Protein AF-0000000077157568 (afdb_homodimer)

InterPro domains:
  IPR002173 Carbohydrate/purine kinase, PfkB, conserved site [PS00584] (226-239)
  IPR011611 Carbohydrate kinase PfkB [PF00294] (3-273)
  IPR029056 Ribokinase-like [G3DSA:3.40.1190.20] (1-297)
  IPR029056 Ribokinase-like [SSF53613] (1-276)

Organism: Nitrosopumilus maritimus (strain SCM1) (NCBI:txid436308)

Nearest PDB structures (foldseek):
  3kd6-assembly1_A  TM=9.726E-01  e=1.147E-36  Chlorobaculum tepidum
  5f0z-assembly1_A  TM=8.014E-01  e=1.266E-16  Vibrio cholerae O395
  3in1-assembly1_A  TM=8.104E-01  e=1.450E-15  Escherichia coli K-12
  3h49-assembly3_B-2  TM=7.562E-01  e=6.434E-16  Escherichia coli K-12
  4ebu-assembly1_A-2  TM=7.244E-01  e=8.773E-12  Oceanicola granulosus HTCC2516

Solvent-accessible surface area (backbone atoms only — not comparable to full-atom values): 29526 Å² total; per-residue (Å²): 94,38,38,28,31,22,33,37,26,35,23,27,46,32,44,78,88,49,74,47,73,65,36,72,31,35,41,21,44,34,13,38,55,37,13,34,78,53,31,64,25,36,36,34,34,52,32,10,69,70,54,54,66,68,56,52,53,55,46,55,75,55,32,45,56,84,33,51,43,75,41,89,52,45,38,22,33,41,31,36,36,36,42,88,80,60,81,47,76,43,80,75,47,78,42,49,55,45,57,71,76,57,78,85,69,78,43,80,90,52,26,69,23,31,30,40,38,32,30,34,54,62,35,60,58,48,50,55,49,62,69,66,40,76,51,68,75,46,34,35,34,42,68,50,65,68,47,43,73,74,38,42,69,40,42,50,53,31,43,37,74,28,44,25,39,49,38,41,52,68,49,39,24,66,67,60,73,31,89,39,66,63,57,24,42,51,50,50,37,70,59,43,18,56,31,35,34,36,34,49,71,81,52,16,34,39,35,36,41,90,92,43,58,38,53,43,62,33,66,87,68,79,63,78,64,24,62,59,49,18,67,31,12,15,52,16,20,20,53,18,44,28,54,57,65,72,50,81,47,69,61,51,50,46,48,14,50,52,43,7,39,52,40,18,47,36,18,15,54,23,63,53,58,51,24,57,73,65,63,51,92,59,51,61,59,52,50,49,52,51,50,56,59,29,58,60,109,95,37,37,28,32,23,33,36,26,35,24,28,44,32,45,76,88,50,76,46,73,64,36,72,32,36,41,22,44,36,13,38,57,36,13,35,79,54,33,66,25,35,37,34,33,52,32,11,69,70,53,53,66,69,56,52,54,56,48,54,74,56,33,46,56,86,33,52,42,76,40,87,52,45,38,21,32,41,31,37,37,36,42,87,80,60,80,46,74,45,80,77,45,78,43,49,56,44,57,70,76,56,78,87,68,77,42,78,89,52,27,70,23,31,30,40,37,33,30,34,52,64,35,61,57,47,49,56,48,62,68,65,39,76,51,67,74,47,35,35,33,41,68,50,65,68,48,44,74,75,37,42,69,41,42,50,54,30,44,38,73,27,43,26,37,49,38,41,52,69,50,38,26,66,66,59,73,30,91,38,65,62,55,23,43,52,51,49,36,68,59,45,20,55,30,36,34,38,35,49,69,83,51,16,35,38,35,37,40,90,92,43,56,37,57,43,62,31,65,88,68,77,62,77,63,25,64,58,49,17,68,31,14,15,52,17,20,19,53,18,43,26,54,58,64,70,49,80,47,67,62,51,50,48,49,16,52,52,44,8,38,53,40,18,48,38,17,16,54,23,62,53,58,50,24,56,74,65,64,50,92,59,51,62,61,52,50,50,51,50,49,56,59,29,60,61,106

Foldseek 3Di:
DEEEEWAWAQEWEAEPVDTDGGHTATLSQLLQLLLLVFDAYAYAYEAEPPDDPVSVVLSVVRHHDPNYYYDHWGGWYWYWHADNVSQDIDTDDTDCIVLVPDQGEDDPVCQAHQEYEYEEGQLQNLLVHVVSHDHHNFYEYEYDPVCCVPPLVSNLVSLQRGQEYQYEQVVLCSNQVDNDVVSSQVVSVVSHHQWYWYANPQQAIWIDHDNDIDGDGADDDPDFAHLGNLSSSLNSQLRSQCSSVVDDDPVSSSVSNLLSRQRSVQCRRDPHSVSSSPDDPPNSVVVSVVRVVVVDD/DEEEEWAWFQEWEAEPVDIDGGHTATLSQLLQLLLLVFDAYAYAYEAEPPPDPVSVVLSVVRHHDPNYYYDHWGGWYWYWHADNVSQDIDTDDTDCIVLVPDQGEDDPVCQAHQEYEYEEGQLQNLLVHVVSHDHHNFYEYEYDPVCCVPPLVSNLSSLQRGQEYQYEQVVLCSNQVDNDVVSSQVVSVVSHHQWYWYANPQQAIWIDHDHDIDTDGADDDPDFAHLGNLSSSLNSQLRSQCSSVVDDDPVSSSVSNLLSRQRSVQCRRDPHCVSSSPDDPPNSVVVSVVRVVVVDD

Radius of gyration: 26.23 Å; Cα contacts (8 Å, |Δi|>4): 1417; chains: 2; bounding box: 41×84×58 Å

pLDDT: mean 96.3, std 3.3, range [78.5, 98.94]

Structure (mmCIF, N/CA/C/O backbone):
data_AF-0000000077157568-model_v1
#
loop_
_entity.id
_entity.type
_entity.pdbx_description
1 polymer 'PfkB domain protein'
#
loop_
_atom_site.group_PDB
_atom_site.id
_atom_site.type_symbol
_atom_site.label_atom_id
_atom_site.label_alt_id
_atom_site.label_comp_id
_atom_site.label_asym_id
_atom_site.label_entity_id
_atom_site.label_seq_id
_atom_site.pdbx_PDB_ins_code
_atom_site.Cartn_x
_atom_site.Cartn_y
_atom_site.Cartn_z
_atom_site.occupancy
_atom_site.B_iso_or_equiv
_atom_site.auth_seq_id
_atom_site.auth_comp_id
_atom_site.auth_asym_id
_atom_site.auth_atom_id
_atom_site.pdbx_PDB_model_num
ATOM 1 N N . MET A 1 1 ? -0.05 33.875 0.192 1 85.81 1 MET A N 1
ATOM 2 C CA . MET A 1 1 ? 0.594 33.375 1.407 1 85.81 1 MET A CA 1
ATOM 3 C C . MET A 1 1 ? -0.177 32.188 1.995 1 85.81 1 MET A C 1
ATOM 5 O O . MET A 1 1 ? -1.405 32.156 1.913 1 85.81 1 MET A O 1
ATOM 9 N N . LEU A 1 2 ? 0.513 31.141 2.35 1 98.19 2 LEU A N 1
ATOM 10 C CA . LEU A 1 2 ? -0.037 29.984 3.053 1 98.19 2 LEU A CA 1
ATOM 11 C C . LEU A 1 2 ? 0.206 30.094 4.555 1 98.19 2 LEU A C 1
ATOM 13 O O . LEU A 1 2 ? 1.295 30.484 4.984 1 98.19 2 LEU A O 1
ATOM 17 N N . THR A 1 3 ? -0.847 29.859 5.344 1 98.88 3 THR A N 1
ATOM 18 C CA . THR A 1 3 ? -0.681 29.828 6.793 1 98.88 3 THR A CA 1
ATOM 19 C C . THR A 1 3 ? -0.827 28.406 7.324 1 98.88 3 THR A C 1
ATOM 21 O O . THR A 1 3 ? -1.761 27.703 6.957 1 98.88 3 THR A O 1
ATOM 24 N N . VAL A 1 4 ? 0.105 28 8.125 1 98.94 4 VAL A N 1
ATOM 25 C CA . VAL A 1 4 ? 0.061 26.734 8.828 1 98.94 4 VAL A CA 1
ATOM 26 C C . VAL A 1 4 ? -0.089 26.969 10.328 1 98.94 4 VAL A C 1
ATOM 28 O O . VAL A 1 4 ? 0.619 27.797 10.906 1 98.94 4 VAL A O 1
ATOM 31 N N . PHE A 1 5 ? -1.022 26.328 10.898 1 98.81 5 PHE A N 1
ATOM 32 C CA . PHE A 1 5 ? -1.258 26.422 12.328 1 98.81 5 PHE A CA 1
ATOM 33 C C . PHE A 1 5 ? -1.18 25.062 12.992 1 98.81 5 PHE A C 1
ATOM 35 O O . PHE A 1 5 ? -1.796 24.094 12.516 1 98.81 5 PHE A O 1
ATOM 42 N N . GLY A 1 6 ? -0.431 24.969 14.102 1 98.44 6 GLY A N 1
ATOM 43 C CA . GLY A 1 6 ? -0.416 23.734 14.859 1 98.44 6 GLY A CA 1
ATOM 44 C C . GLY A 1 6 ? 0.765 23.625 15.805 1 98.44 6 GLY A C 1
ATOM 45 O O . GLY A 1 6 ? 1.303 24.625 16.25 1 98.44 6 GLY A O 1
ATOM 46 N N . SER A 1 7 ? 1.141 22.391 16.141 1 98.12 7 SER A N 1
ATOM 47 C CA . SER A 1 7 ? 2.139 22.156 17.172 1 98.12 7 SER A CA 1
ATOM 48 C C . SER A 1 7 ? 3.553 22.359 16.641 1 98.12 7 SER A C 1
ATOM 50 O O . SER A 1 7 ? 3.869 21.906 15.531 1 98.12 7 SER A O 1
ATOM 52 N N . THR A 1 8 ? 4.336 23.078 17.297 1 98.5 8 THR A N 1
ATOM 53 C CA . THR A 1 8 ? 5.793 23.094 17.297 1 98.5 8 THR A CA 1
ATOM 54 C C . THR A 1 8 ? 6.336 22.5 18.594 1 98.5 8 THR A C 1
ATOM 56 O O . THR A 1 8 ? 5.914 22.906 19.688 1 98.5 8 THR A O 1
ATOM 59 N N . ALA A 1 9 ? 7.289 21.562 18.422 1 98.12 9 ALA A N 1
ATOM 60 C CA . ALA A 1 9 ? 7.531 20.703 19.578 1 98.12 9 ALA A CA 1
ATOM 61 C C . ALA A 1 9 ? 9.023 20.406 19.734 1 98.12 9 ALA A C 1
ATOM 63 O O . ALA A 1 9 ? 9.82 20.703 18.828 1 98.12 9 ALA A O 1
ATOM 64 N N . LEU A 1 10 ? 9.328 19.938 20.938 1 98.44 10 LEU A N 1
ATOM 65 C CA . LEU A 1 10 ? 10.562 19.203 21.203 1 98.44 10 LEU A CA 1
ATOM 66 C C . LEU A 1 10 ? 10.289 17.703 21.359 1 98.44 10 LEU A C 1
ATOM 68 O O . LEU A 1 10 ? 9.82 17.266 22.406 1 98.44 10 LEU A O 1
ATOM 72 N N . ASP A 1 11 ? 10.648 16.969 20.344 1 97.88 11 ASP A N 1
ATOM 73 C CA . ASP A 1 11 ? 10.281 15.562 20.266 1 97.88 11 ASP A CA 1
ATOM 74 C C . ASP A 1 11 ? 11.422 14.664 20.75 1 97.88 11 ASP A C 1
ATOM 76 O O . ASP A 1 11 ? 12.594 14.992 20.578 1 97.88 11 ASP A O 1
ATOM 80 N N . THR A 1 12 ? 11.055 13.633 21.406 1 98.25 12 THR A N 1
ATOM 81 C CA . THR A 1 12 ? 11.93 12.484 21.578 1 98.25 12 THR A CA 1
ATOM 82 C C . THR A 1 12 ? 11.547 11.359 20.625 1 98.25 12 THR A C 1
ATOM 84 O O . THR A 1 12 ? 10.43 10.836 20.688 1 98.25 12 THR A O 1
ATOM 87 N N . ILE A 1 13 ? 12.438 11.039 19.719 1 97.69 13 ILE A N 1
ATOM 88 C CA . ILE A 1 13 ? 12.203 10.047 18.672 1 97.69 13 ILE A CA 1
ATOM 89 C C . ILE A 1 13 ? 13.031 8.797 18.953 1 97.69 13 ILE A C 1
ATOM 91 O O . ILE A 1 13 ? 14.258 8.859 19.016 1 97.69 13 ILE A O 1
ATOM 95 N N . ARG A 1 14 ? 12.359 7.672 19.078 1 98 14 ARG A N 1
ATOM 96 C CA . ARG A 1 14 ? 13.047 6.41 19.344 1 98 14 ARG A CA 1
ATOM 97 C C . ARG A 1 14 ? 12.898 5.457 18.156 1 98 14 ARG A C 1
ATOM 99 O O . ARG A 1 14 ? 11.812 4.906 17.938 1 98 14 ARG A O 1
ATOM 106 N N . THR A 1 15 ? 13.891 5.285 17.375 1 96.38 15 THR A N 1
ATOM 107 C CA . THR A 1 15 ? 13.953 4.262 16.344 1 96.38 15 THR A CA 1
ATOM 108 C C . THR A 1 15 ? 14.773 3.062 16.812 1 96.38 15 THR A C 1
ATOM 110 O O . THR A 1 15 ? 15.438 3.129 17.844 1 96.38 15 THR A O 1
ATOM 113 N N . PRO A 1 16 ? 14.727 1.929 16.078 1 93.31 16 PRO A N 1
ATOM 114 C CA . PRO A 1 16 ? 15.523 0.769 16.484 1 93.31 16 PRO A CA 1
ATOM 115 C C . PRO A 1 16 ? 17.016 1.069 16.516 1 93.31 16 PRO A C 1
ATOM 117 O O . PRO A 1 16 ? 17.75 0.476 17.312 1 93.31 16 PRO A O 1
ATOM 120 N N . LYS A 1 17 ? 17.5 2.023 15.805 1 93.5 17 LYS A N 1
ATOM 121 C CA . LYS A 1 17 ? 18.938 2.283 15.672 1 93.5 17 LYS A CA 1
ATOM 122 C C . LYS A 1 17 ? 19.391 3.361 16.656 1 93.5 17 LYS A C 1
ATOM 124 O O . LYS A 1 17 ? 20.531 3.334 17.125 1 93.5 17 LYS A O 1
ATOM 129 N N . LYS A 1 18 ? 18.469 4.348 16.844 1 95.25 18 LYS A N 1
ATOM 130 C CA . LYS A 1 18 ? 18.922 5.461 17.672 1 95.25 18 LYS A CA 1
ATOM 131 C C . LYS A 1 18 ? 17.75 6.184 18.328 1 95.25 18 LYS A C 1
ATOM 133 O O . LYS A 1 18 ? 16.625 6.137 17.812 1 95.25 18 LYS A O 1
ATOM 138 N N . THR A 1 19 ? 18.047 6.816 19.531 1 97.56 19 THR A N 1
ATOM 139 C CA . THR A 1 19 ? 17.094 7.707 20.188 1 97.56 19 THR A CA 1
ATOM 140 C C . THR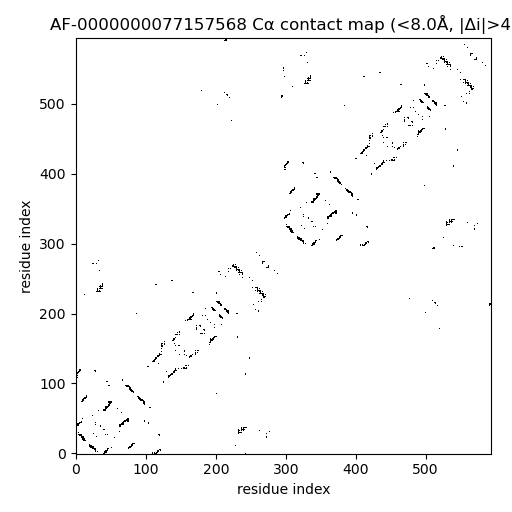 A 1 19 ? 17.578 9.156 20.125 1 97.56 19 THR A C 1
ATOM 142 O O . THR A 1 19 ? 18.719 9.445 20.469 1 97.56 19 THR A O 1
ATOM 145 N N . LEU A 1 20 ? 16.766 10.047 19.547 1 97.81 20 LEU A N 1
ATOM 146 C CA . LEU A 1 20 ? 17 11.484 19.578 1 97.81 20 LEU A CA 1
ATOM 147 C C . LEU A 1 20 ? 16.141 12.164 20.641 1 97.81 20 LEU A C 1
ATOM 149 O O . LEU A 1 20 ? 14.914 12.008 20.641 1 97.81 20 LEU A O 1
ATOM 153 N N . LYS A 1 21 ? 16.75 12.914 21.484 1 97.31 21 LYS A N 1
ATOM 154 C CA . LYS A 1 21 ? 16.016 13.539 22.578 1 97.31 21 LYS A CA 1
ATOM 155 C C . LYS A 1 21 ? 15.852 15.039 22.344 1 97.31 21 LYS A C 1
ATOM 157 O O . LYS A 1 21 ? 16.812 15.719 21.984 1 97.31 21 LYS A O 1
ATOM 162 N N . ASN A 1 22 ? 14.625 15.508 22.531 1 96.56 22 ASN A N 1
ATOM 163 C CA . ASN A 1 22 ? 14.297 16.922 22.531 1 96.56 22 ASN A CA 1
ATOM 164 C C . ASN A 1 22 ? 14.758 17.609 21.25 1 96.56 22 ASN A C 1
ATOM 166 O O . ASN A 1 22 ? 15.422 18.656 21.297 1 96.56 22 ASN A O 1
ATOM 170 N N . VAL A 1 23 ? 14.445 16.984 20.141 1 97.81 23 VAL A N 1
ATOM 171 C CA . VAL A 1 23 ? 14.789 17.578 18.859 1 97.81 23 VAL A CA 1
ATOM 172 C C . VAL A 1 23 ? 13.594 18.375 18.328 1 97.81 23 VAL A C 1
ATOM 174 O O . VAL A 1 23 ? 12.461 18.172 18.766 1 97.81 23 VAL A O 1
ATOM 177 N N . LEU A 1 24 ? 13.891 19.344 17.453 1 98.38 24 LEU A N 1
ATOM 178 C CA . LEU A 1 24 ? 12.844 20.156 16.844 1 98.38 24 LEU A CA 1
ATOM 179 C C . LEU A 1 24 ? 11.828 19.281 16.125 1 98.38 24 LEU A C 1
ATOM 181 O O . LEU A 1 24 ? 12.195 18.469 15.273 1 98.38 24 LEU A O 1
ATOM 185 N N . GLY A 1 25 ? 10.609 19.344 16.531 1 98 25 GLY A N 1
ATOM 186 C CA . GLY A 1 25 ? 9.523 18.594 15.938 1 98 25 GLY A CA 1
ATOM 187 C C . GLY A 1 25 ? 8.195 19.328 15.969 1 98 25 GLY A C 1
ATOM 188 O O . GLY A 1 25 ? 8.172 20.562 16.047 1 98 25 GLY A O 1
ATOM 189 N N . GLY A 1 26 ? 7.148 18.578 15.82 1 98.06 26 GLY A N 1
ATOM 190 C CA . GLY A 1 26 ? 5.816 19.156 15.758 1 98.06 26 GLY A CA 1
ATOM 191 C C . GLY A 1 26 ? 5.199 19.078 14.375 1 98.06 26 GLY A C 1
ATOM 192 O O . GLY A 1 26 ? 5.879 19.328 13.375 1 98.06 26 GLY A O 1
ATOM 193 N N . ALA A 1 27 ? 3.963 18.812 14.359 1 98.31 27 ALA A N 1
ATOM 194 C CA . ALA A 1 27 ? 3.248 18.625 13.102 1 98.31 27 ALA A CA 1
ATOM 195 C C . ALA A 1 27 ? 3.297 19.891 12.242 1 98.31 27 ALA A C 1
ATOM 197 O O . ALA A 1 27 ? 3.543 19.812 11.039 1 98.31 27 ALA A O 1
ATOM 198 N N . ALA A 1 28 ? 3.074 21.047 12.852 1 98.81 28 ALA A N 1
ATOM 199 C CA . ALA A 1 28 ? 3.061 22.297 12.094 1 98.81 28 ALA A CA 1
ATOM 200 C C . ALA A 1 28 ? 4.453 22.641 11.562 1 98.81 28 ALA A C 1
ATOM 202 O O . ALA A 1 28 ? 4.59 23.203 10.477 1 98.81 28 ALA A O 1
ATOM 203 N N . THR A 1 29 ? 5.465 22.266 12.336 1 98.81 29 THR A N 1
ATOM 204 C CA . THR A 1 29 ? 6.844 22.484 11.922 1 98.81 29 THR A CA 1
ATOM 205 C C . THR A 1 29 ? 7.156 21.734 10.633 1 98.81 29 THR A C 1
ATOM 207 O O . THR A 1 29 ? 7.594 22.328 9.641 1 98.81 29 THR A O 1
ATOM 210 N N . PHE A 1 30 ? 6.887 20.453 10.633 1 98.81 30 PHE A N 1
ATOM 211 C CA . PHE A 1 30 ? 7.145 19.625 9.461 1 98.81 30 PHE A CA 1
ATOM 212 C C . PHE A 1 30 ? 6.348 20.125 8.258 1 98.81 30 PHE A C 1
ATOM 214 O O . PHE A 1 30 ? 6.891 20.281 7.164 1 98.81 30 PHE A O 1
ATOM 221 N N . ALA A 1 31 ? 5.082 20.406 8.477 1 98.88 31 ALA A N 1
ATOM 222 C CA . ALA A 1 31 ? 4.203 20.812 7.391 1 98.88 31 ALA A CA 1
ATOM 223 C C . ALA A 1 31 ? 4.641 22.156 6.809 1 98.88 31 ALA A C 1
ATOM 225 O O . ALA A 1 31 ? 4.695 22.328 5.59 1 98.88 31 ALA A O 1
ATOM 226 N N . ALA A 1 32 ? 4.961 23.094 7.699 1 98.94 32 ALA A N 1
ATOM 227 C CA . ALA A 1 32 ? 5.312 24.438 7.25 1 98.94 32 ALA A CA 1
ATOM 228 C C . ALA A 1 32 ? 6.629 24.438 6.48 1 98.94 32 ALA A C 1
ATOM 230 O O . ALA A 1 32 ? 6.754 25.109 5.453 1 98.94 32 ALA A O 1
ATOM 231 N N . ILE A 1 33 ? 7.59 23.688 6.98 1 98.81 33 ILE A N 1
ATOM 232 C CA . ILE A 1 33 ? 8.867 23.609 6.285 1 98.81 33 ILE A CA 1
ATOM 233 C C . ILE A 1 33 ? 8.68 22.922 4.93 1 98.81 33 ILE A C 1
ATOM 235 O O . ILE A 1 33 ? 9.234 23.375 3.922 1 98.81 33 ILE A O 1
ATOM 239 N N . SER A 1 34 ? 7.867 21.906 4.902 1 98.69 34 SER A N 1
ATOM 240 C CA . SER A 1 34 ? 7.555 21.25 3.641 1 98.69 34 SER A CA 1
ATOM 241 C C . SER A 1 34 ? 6.895 22.203 2.662 1 98.69 34 SER A C 1
ATOM 243 O O . SER A 1 34 ? 7.293 22.297 1.498 1 98.69 34 SER A O 1
ATOM 245 N N . ALA A 1 35 ? 5.941 22.953 3.117 1 98.69 35 ALA A N 1
ATOM 246 C CA . ALA A 1 35 ? 5.195 23.906 2.297 1 98.69 35 ALA A CA 1
ATOM 247 C C . ALA A 1 35 ? 6.102 25.016 1.786 1 98.69 35 ALA A C 1
ATOM 249 O O . ALA A 1 35 ? 5.918 25.516 0.673 1 98.69 35 ALA A O 1
ATOM 250 N N . SER A 1 36 ? 7.098 25.359 2.545 1 98.31 36 SER A N 1
ATOM 251 C CA . SER A 1 36 ? 7.965 26.484 2.229 1 98.31 36 SER A CA 1
ATOM 252 C C . SER A 1 36 ? 8.797 26.219 0.98 1 98.31 36 SER A C 1
ATOM 254 O O . SER A 1 36 ? 9.375 27.141 0.398 1 98.31 36 SER A O 1
ATOM 256 N N . ASN A 1 37 ? 8.836 24.969 0.552 1 98 37 ASN A N 1
ATOM 257 C CA . ASN A 1 37 ? 9.5 24.625 -0.7 1 98 37 ASN A CA 1
ATOM 258 C C . ASN A 1 37 ? 8.734 25.156 -1.906 1 98 37 ASN A C 1
ATOM 260 O O . ASN A 1 37 ? 9.273 25.203 -3.016 1 98 37 ASN A O 1
ATOM 264 N N . PHE A 1 38 ? 7.504 25.656 -1.693 1 97.88 38 PHE A N 1
ATOM 265 C CA . PHE A 1 38 ? 6.652 26.016 -2.82 1 97.88 38 PHE A CA 1
ATOM 266 C C . PHE A 1 38 ? 6.203 27.469 -2.719 1 97.88 38 PHE A C 1
ATOM 268 O O . PHE A 1 38 ? 6.055 28.156 -3.734 1 97.88 38 PHE A O 1
ATOM 275 N N . VAL A 1 39 ? 5.934 27.938 -1.501 1 98.12 39 VAL A N 1
ATOM 276 C CA . VAL A 1 39 ? 5.344 29.266 -1.314 1 98.12 39 VAL A CA 1
ATOM 277 C C . VAL A 1 39 ? 5.781 29.844 0.031 1 98.12 39 VAL A C 1
ATOM 279 O O . VAL A 1 39 ? 6.18 29.094 0.931 1 98.12 39 VAL A O 1
ATOM 282 N N . ASP A 1 40 ? 5.734 31.188 0.163 1 98.06 40 ASP A N 1
ATOM 283 C CA . ASP A 1 40 ? 5.941 31.812 1.467 1 98.06 40 ASP A CA 1
ATOM 284 C C . ASP A 1 40 ? 4.918 31.312 2.484 1 98.06 40 ASP A C 1
ATOM 286 O O . ASP A 1 40 ? 3.715 31.328 2.225 1 98.06 40 ASP A O 1
ATOM 290 N N . THR A 1 41 ? 5.422 30.859 3.625 1 98.69 41 THR A N 1
ATOM 291 C CA . THR A 1 41 ? 4.566 30.188 4.598 1 98.69 41 THR A CA 1
ATOM 292 C C . THR A 1 41 ? 4.68 30.859 5.969 1 98.69 41 THR A C 1
ATOM 294 O O . THR A 1 41 ? 5.785 31.062 6.473 1 98.69 41 THR A O 1
ATOM 297 N N . GLY A 1 42 ? 3.57 31.234 6.516 1 98.81 42 GLY A N 1
ATOM 298 C CA . GLY A 1 42 ? 3.508 31.734 7.879 1 98.81 42 GLY A CA 1
ATOM 299 C C . GLY A 1 42 ? 3.148 30.656 8.891 1 98.81 42 GLY A C 1
ATOM 300 O O . GLY A 1 42 ? 2.297 29.797 8.617 1 98.81 42 GLY A O 1
ATOM 301 N N . LEU A 1 43 ? 3.781 30.688 10.047 1 98.81 43 LEU A N 1
ATOM 302 C CA . LEU A 1 43 ? 3.545 29.703 11.102 1 98.81 43 LEU A CA 1
ATOM 303 C C . LEU A 1 43 ? 2.836 30.344 12.289 1 98.81 43 LEU A C 1
ATOM 305 O O . LEU A 1 43 ? 3.293 31.359 12.82 1 98.81 43 LEU A O 1
ATOM 309 N N . ILE A 1 44 ? 1.704 29.828 12.625 1 98.81 44 ILE A N 1
ATOM 310 C CA . ILE A 1 44 ? 1.072 30.141 13.906 1 98.81 44 ILE A CA 1
ATOM 311 C C . ILE A 1 44 ? 1.265 28.969 14.875 1 98.81 44 ILE A C 1
ATOM 313 O O . ILE A 1 44 ? 0.811 27.859 14.617 1 98.81 44 ILE A O 1
ATOM 317 N N . ALA A 1 45 ? 1.938 29.156 15.938 1 98.62 45 ALA A N 1
ATOM 318 C CA . ALA A 1 45 ? 2.258 28.141 16.938 1 98.62 45 ALA A CA 1
ATOM 319 C C . ALA A 1 45 ? 2.645 28.797 18.266 1 98.62 45 ALA A C 1
ATOM 321 O O . ALA A 1 45 ? 2.705 30.016 18.375 1 98.62 45 ALA A O 1
ATOM 322 N N . VAL A 1 46 ? 2.789 27.922 19.281 1 98.56 46 VAL A N 1
ATOM 323 C CA . VAL A 1 46 ? 3.238 28.406 20.578 1 98.56 46 VAL A CA 1
ATOM 324 C C . VAL A 1 46 ? 4.336 27.5 21.109 1 98.56 46 VAL A C 1
ATOM 326 O O . VAL A 1 46 ? 4.281 26.281 20.938 1 98.56 46 VAL A O 1
ATOM 329 N N . VAL A 1 47 ? 5.395 28.062 21.641 1 98.5 47 VAL A N 1
ATOM 330 C CA . VAL A 1 47 ? 6.453 27.328 22.328 1 98.5 47 VAL A CA 1
ATOM 331 C C . VAL A 1 47 ? 6.707 27.938 23.703 1 98.5 47 VAL A C 1
ATOM 333 O O . VAL A 1 47 ? 6.234 29.047 23.984 1 98.5 47 VAL A O 1
ATOM 336 N N . GLY A 1 48 ? 7.344 27.172 24.484 1 98.44 48 GLY A N 1
ATOM 337 C CA . GLY A 1 48 ? 7.723 27.672 25.797 1 98.44 48 GLY A CA 1
ATOM 338 C C . GLY A 1 48 ? 9.055 28.406 25.797 1 98.44 48 GLY A C 1
ATOM 339 O O . GLY A 1 48 ? 9.75 28.438 24.781 1 98.44 48 GLY A O 1
ATOM 340 N N . LYS A 1 49 ? 9.383 28.969 26.953 1 97.88 49 LYS A N 1
ATOM 341 C CA . LYS A 1 49 ? 10.641 29.672 27.109 1 97.88 49 LYS A CA 1
ATOM 342 C C . LYS A 1 49 ? 11.828 28.719 27 1 97.88 49 LYS A C 1
ATOM 344 O O . LYS A 1 49 ? 12.969 29.156 26.812 1 97.88 49 LYS A O 1
ATOM 349 N N . ASP A 1 50 ? 11.539 27.453 27.078 1 98.19 50 ASP A N 1
ATOM 350 C CA . ASP A 1 50 ? 12.602 26.453 27 1 98.19 50 ASP A CA 1
ATOM 351 C C . ASP A 1 50 ? 12.945 26.141 25.547 1 98.19 50 ASP A C 1
ATOM 353 O O . ASP A 1 50 ? 13.844 25.344 25.281 1 98.19 50 ASP A O 1
ATOM 357 N N . PHE A 1 51 ? 12.242 26.734 24.609 1 98.38 51 PHE A N 1
ATOM 358 C CA . PHE A 1 51 ? 12.5 26.469 23.203 1 98.38 51 PHE A CA 1
ATOM 359 C C . PHE A 1 51 ? 13.859 27.016 22.797 1 98.38 51 PHE A C 1
ATOM 361 O O . PHE A 1 51 ? 14.117 28.219 22.906 1 98.38 51 PHE A O 1
ATOM 368 N N . PRO A 1 52 ? 14.734 26.141 22.281 1 98 52 PRO A N 1
ATOM 369 C CA . PRO A 1 52 ? 16.109 26.578 22 1 98 52 PRO A CA 1
ATOM 370 C C . PRO A 1 52 ? 16.172 27.641 20.906 1 98 52 PRO A C 1
ATOM 372 O O . PRO A 1 52 ? 15.477 27.531 19.891 1 98 52 PRO A O 1
ATOM 375 N N . LYS A 1 53 ? 17.047 28.578 21.078 1 97.38 53 LYS A N 1
ATOM 376 C CA . LYS A 1 53 ? 17.266 29.656 20.109 1 97.38 53 LYS A CA 1
ATOM 377 C C . LYS A 1 53 ? 17.672 29.094 18.75 1 97.38 53 LYS A C 1
ATOM 379 O O . LYS A 1 53 ? 17.297 29.656 17.719 1 97.38 53 LYS A O 1
ATOM 384 N N . GLN A 1 54 ? 18.422 28.047 18.812 1 97.31 54 GLN A N 1
ATOM 385 C CA . GLN A 1 54 ? 18.875 27.453 17.562 1 97.31 54 GLN A CA 1
ATOM 386 C C . GLN A 1 54 ? 17.703 26.953 16.734 1 97.31 54 GLN A C 1
ATOM 388 O O . GLN A 1 54 ? 17.734 27.031 15.5 1 97.31 54 GLN A O 1
ATOM 393 N N . HIS A 1 55 ? 16.734 26.391 17.359 1 98 55 HIS A N 1
ATOM 394 C CA . HIS A 1 55 ? 15.555 25.922 16.656 1 98 55 HIS A CA 1
ATOM 395 C C . HIS A 1 55 ? 14.758 27.094 16.094 1 98 55 HIS A C 1
ATOM 397 O O . HIS A 1 55 ? 14.227 27.016 14.984 1 98 55 HIS A O 1
ATOM 403 N N . HIS A 1 56 ? 14.695 28.172 16.859 1 97.81 56 HIS A N 1
ATOM 404 C CA . HIS A 1 56 ? 14.047 29.375 16.375 1 97.81 56 HIS A CA 1
ATOM 405 C C . HIS A 1 56 ? 14.727 29.906 15.117 1 97.81 56 HIS A C 1
ATOM 407 O O . HIS A 1 56 ? 14.055 30.266 14.148 1 97.81 56 HIS A O 1
ATOM 413 N N . LYS A 1 57 ? 16 29.922 15.125 1 97.88 57 LYS A N 1
ATOM 414 C CA . LYS A 1 57 ? 16.781 30.375 13.977 1 97.88 57 LYS A CA 1
ATOM 415 C C . LYS A 1 57 ? 16.531 29.484 12.758 1 97.88 57 LYS A C 1
ATOM 417 O O . LYS A 1 57 ? 16.391 29.969 11.641 1 97.88 57 LYS A O 1
ATOM 422 N N . THR A 1 58 ? 16.484 28.25 13 1 97.75 58 THR A N 1
ATOM 423 C CA . THR A 1 58 ? 16.203 27.312 11.922 1 97.75 58 THR A CA 1
ATOM 424 C C . THR A 1 58 ? 14.844 27.609 11.289 1 97.75 58 THR A C 1
ATOM 426 O O . THR A 1 58 ? 14.734 27.703 10.062 1 97.75 58 THR A O 1
ATOM 429 N N . LEU A 1 59 ? 13.875 27.766 12.094 1 98.56 59 LEU A N 1
ATOM 430 C CA . LEU A 1 59 ? 12.531 28.031 11.594 1 98.56 59 LEU A CA 1
ATOM 431 C C . LEU A 1 59 ? 12.477 29.344 10.812 1 98.56 59 LEU A C 1
ATOM 433 O O . LEU A 1 59 ? 11.82 29.422 9.773 1 98.56 59 LEU A O 1
ATOM 437 N N . SER A 1 60 ? 13.195 30.328 11.305 1 98.44 60 SER A N 1
ATOM 438 C CA . SER A 1 60 ? 13.117 31.656 10.719 1 98.44 60 SER A CA 1
ATOM 439 C C . SER A 1 60 ? 13.75 31.703 9.328 1 98.44 60 SER A C 1
ATOM 441 O O . SER A 1 60 ? 13.469 32.594 8.539 1 98.44 60 SER A O 1
ATOM 443 N N . LYS A 1 61 ? 14.555 30.719 9.031 1 97.81 61 LYS A N 1
ATOM 444 C CA . LYS A 1 61 ? 15.18 30.625 7.715 1 97.81 61 LYS A CA 1
ATOM 445 C C . LYS A 1 61 ? 14.164 30.219 6.656 1 97.81 61 LYS A C 1
ATOM 447 O O . LYS A 1 61 ? 14.344 30.5 5.469 1 97.81 61 LYS A O 1
ATOM 452 N N . TYR A 1 62 ? 13.07 29.609 7.113 1 97.75 62 TYR A N 1
ATOM 453 C CA . TYR A 1 62 ? 12.164 29.016 6.145 1 97.75 62 TYR A CA 1
ATOM 454 C C . TYR A 1 62 ? 10.758 29.594 6.266 1 97.75 62 TYR A C 1
ATOM 456 O O . TYR A 1 62 ? 9.977 29.547 5.316 1 97.75 62 TYR A O 1
ATOM 464 N N . LEU A 1 63 ? 10.5 30.219 7.43 1 98.69 63 LEU A N 1
ATOM 465 C CA . LEU A 1 63 ? 9.117 30.547 7.723 1 98.69 63 LEU A CA 1
ATOM 466 C C . LEU A 1 63 ? 9 31.984 8.211 1 98.69 63 LEU A C 1
ATOM 468 O O . LEU A 1 63 ? 9.93 32.531 8.82 1 98.69 63 LEU A O 1
ATOM 472 N N . ASP A 1 64 ? 7.875 32.625 7.84 1 98.69 64 ASP A N 1
ATOM 473 C CA . ASP A 1 64 ? 7.469 33.812 8.57 1 98.69 64 ASP A CA 1
ATOM 474 C C . ASP A 1 64 ? 6.969 33.438 9.969 1 98.69 64 ASP A C 1
ATOM 476 O O . ASP A 1 64 ? 6.008 32.688 10.117 1 98.69 64 ASP A O 1
ATOM 480 N N . LEU A 1 65 ? 7.598 33.969 11.023 1 98.44 65 LEU A N 1
ATOM 481 C CA . LEU A 1 65 ? 7.324 33.562 12.391 1 98.44 65 LEU A CA 1
ATOM 482 C C . LEU A 1 65 ? 6.547 34.625 13.156 1 98.44 65 LEU A C 1
ATOM 484 O O . LEU A 1 65 ? 6.594 34.656 14.383 1 98.44 65 LEU A O 1
ATOM 488 N N . GLU A 1 66 ? 5.883 35.5 12.438 1 97.94 66 GLU A N 1
ATOM 489 C CA . GLU A 1 66 ? 5.07 36.531 13.086 1 97.94 66 GLU A CA 1
ATOM 490 C C . GLU A 1 66 ? 3.988 35.906 13.969 1 97.94 66 GLU A C 1
ATOM 492 O O . GLU A 1 66 ? 3.559 36.5 14.953 1 97.94 66 GLU A O 1
ATOM 497 N N . GLY A 1 67 ? 3.549 34.719 13.672 1 98.19 67 GLY A N 1
ATOM 498 C CA . GLY A 1 67 ? 2.498 34.031 14.414 1 98.19 67 GLY A CA 1
ATOM 499 C C . GLY A 1 67 ? 3.031 33.094 15.469 1 98.19 67 GLY A C 1
ATOM 500 O O . GLY A 1 67 ? 2.26 32.375 16.125 1 98.19 67 GLY A O 1
ATOM 501 N N . LEU A 1 68 ? 4.344 33 15.656 1 98.38 68 LEU A N 1
ATOM 502 C CA . LEU A 1 68 ? 4.922 32.156 16.688 1 98.38 68 LEU A CA 1
ATOM 503 C C . LEU A 1 68 ? 4.965 32.875 18.031 1 98.38 68 LEU A C 1
ATOM 505 O O . LEU A 1 68 ? 5.605 33.906 18.156 1 98.38 68 LEU A O 1
ATOM 509 N N . SER A 1 69 ? 4.32 32.312 19.016 1 97.94 69 SER A N 1
ATOM 510 C CA . SER A 1 69 ? 4.285 32.906 20.359 1 97.94 69 SER A CA 1
ATOM 511 C C . SER A 1 69 ? 5.215 32.125 21.312 1 97.94 69 SER A C 1
ATOM 513 O O . SER A 1 69 ? 5.32 30.906 21.25 1 97.94 69 SER A O 1
ATOM 515 N N . ILE A 1 70 ? 5.855 32.875 22.156 1 97.56 70 ILE A N 1
ATOM 516 C CA . ILE A 1 70 ? 6.645 32.281 23.234 1 97.56 70 ILE A CA 1
ATOM 517 C C . ILE A 1 70 ? 5.969 32.562 24.578 1 97.56 70 ILE A C 1
ATOM 519 O O . ILE A 1 70 ? 5.746 33.719 24.938 1 97.56 70 ILE A O 1
ATOM 523 N N . LYS A 1 71 ? 5.629 31.594 25.25 1 97.75 71 LYS A N 1
ATOM 524 C CA . LYS A 1 71 ? 4.918 31.75 26.516 1 97.75 71 LYS A CA 1
ATOM 525 C C . LYS A 1 71 ? 5.742 31.203 27.688 1 97.75 71 LYS A C 1
ATOM 527 O O . LYS A 1 71 ? 6.719 30.469 27.469 1 97.75 71 LYS A O 1
ATOM 532 N N . ASN A 1 72 ? 5.258 31.609 28.938 1 96.5 72 ASN A N 1
ATOM 533 C CA . ASN A 1 72 ? 5.855 31.016 30.125 1 96.5 72 ASN A CA 1
ATOM 534 C C . ASN A 1 72 ? 5.449 29.562 30.297 1 96.5 72 ASN A C 1
ATOM 536 O O . ASN A 1 72 ? 4.273 29.219 30.156 1 96.5 72 ASN A O 1
ATOM 540 N N . GLY A 1 73 ? 6.469 28.703 30.469 1 97.38 73 GLY A N 1
ATOM 541 C CA . GLY A 1 73 ? 6.258 27.281 30.594 1 97.38 73 GLY A CA 1
ATOM 542 C C . GLY A 1 73 ? 7.125 26.453 29.656 1 97.38 73 GLY A C 1
ATOM 543 O O . GLY A 1 73 ? 8.117 26.953 29.125 1 97.38 73 GLY A O 1
ATOM 544 N N . LYS A 1 74 ? 6.719 25.125 29.578 1 98.19 74 LYS A N 1
ATOM 545 C CA . LYS A 1 74 ? 7.5 24.219 28.734 1 98.19 74 LYS A CA 1
ATOM 546 C C . LYS A 1 74 ? 6.867 24.047 27.359 1 98.19 74 LYS A C 1
ATOM 548 O O . LYS A 1 74 ? 5.641 24.109 27.219 1 98.19 74 LYS A O 1
ATOM 553 N N . THR A 1 75 ? 7.676 23.953 26.359 1 98.25 75 THR A N 1
ATOM 554 C CA . THR A 1 75 ? 7.254 23.641 25 1 98.25 75 THR A CA 1
ATOM 555 C C . THR A 1 75 ? 6.562 22.281 24.953 1 98.25 75 THR A C 1
ATOM 557 O O . THR A 1 75 ? 6.887 21.391 25.734 1 98.25 75 THR A O 1
ATOM 560 N N . PHE A 1 76 ? 5.566 22.125 24.062 1 97.81 76 PHE A N 1
ATOM 561 C CA . PHE A 1 76 ? 4.945 20.844 23.781 1 97.81 76 PHE A CA 1
ATOM 562 C C . PHE A 1 76 ? 6.004 19.766 23.547 1 97.81 76 PHE A C 1
ATOM 564 O O . PHE A 1 76 ? 6.996 20.016 22.859 1 97.81 76 PHE A O 1
ATOM 571 N N . ARG A 1 77 ? 5.867 18.578 24.156 1 97.69 77 ARG A N 1
ATOM 572 C CA . ARG A 1 77 ? 6.809 17.484 24 1 97.69 77 ARG A CA 1
ATOM 573 C C . ARG A 1 77 ? 6.086 16.188 23.594 1 97.69 77 ARG A C 1
ATOM 575 O O . ARG A 1 77 ? 5.02 15.883 24.141 1 97.69 77 ARG A O 1
ATOM 582 N N . TYR A 1 78 ? 6.582 15.539 22.625 1 96.19 78 TYR A N 1
ATOM 583 C CA . TYR A 1 78 ? 6.094 14.242 22.172 1 96.19 78 TYR A CA 1
ATOM 584 C C . TYR A 1 78 ? 7.203 13.195 22.219 1 96.19 78 TYR A C 1
ATOM 586 O O . TYR A 1 78 ? 8.344 13.477 21.828 1 96.19 78 TYR A O 1
ATOM 594 N N . ASP A 1 79 ? 6.902 12.055 22.812 1 97.38 79 ASP A N 1
ATOM 595 C CA . ASP A 1 79 ? 7.812 10.914 22.875 1 97.38 79 ASP A CA 1
ATOM 596 C C . ASP A 1 79 ? 7.23 9.703 22.156 1 97.38 79 ASP A C 1
ATOM 598 O O . ASP A 1 79 ? 6.258 9.102 22.641 1 97.38 79 ASP A O 1
ATOM 602 N N . GLY A 1 80 ? 7.82 9.398 21.016 1 96.12 80 GLY A N 1
ATOM 603 C CA . GLY A 1 80 ? 7.336 8.281 20.219 1 96.12 80 GLY A CA 1
ATOM 604 C C . GLY A 1 80 ? 8.398 7.238 19.953 1 96.12 80 GLY A C 1
ATOM 605 O O . GLY A 1 80 ? 9.594 7.555 19.891 1 96.12 80 GLY A O 1
ATOM 606 N N . LYS A 1 81 ? 7.98 5.965 19.766 1 97.44 81 LYS A N 1
ATOM 607 C CA . LYS A 1 81 ? 8.875 4.844 19.5 1 97.44 81 LYS A CA 1
ATOM 608 C C . LYS A 1 81 ? 8.398 4.043 18.281 1 97.44 81 LYS A C 1
ATOM 610 O O . LYS A 1 81 ? 7.238 3.635 18.219 1 97.44 81 LYS A O 1
ATOM 615 N N . TYR A 1 82 ? 9.281 3.84 17.359 1 96.06 82 TYR A N 1
ATOM 616 C CA . TYR A 1 82 ? 8.984 3.008 16.203 1 96.06 82 TYR A CA 1
ATOM 617 C C . TYR A 1 82 ? 9.406 1.564 16.438 1 96.06 82 TYR A C 1
ATOM 619 O O . TYR A 1 82 ? 10.406 1.308 17.125 1 96.06 82 TYR A O 1
ATOM 627 N N . ASP A 1 83 ? 8.656 0.678 15.852 1 92.12 83 ASP A N 1
ATOM 628 C CA . ASP A 1 83 ? 9.031 -0.732 15.906 1 92.12 83 ASP A CA 1
ATOM 629 C C . ASP A 1 83 ? 10.211 -1.025 14.984 1 92.12 83 ASP A C 1
ATOM 631 O O . ASP A 1 83 ? 10.734 -0.12 14.336 1 92.12 83 ASP A O 1
ATOM 635 N N . ASP A 1 84 ? 10.648 -2.238 14.883 1 88.44 84 ASP A N 1
ATOM 636 C CA . ASP A 1 84 ? 11.852 -2.623 14.141 1 88.44 84 ASP A CA 1
ATOM 637 C C . ASP A 1 84 ? 11.672 -2.396 12.648 1 88.44 84 ASP A C 1
ATOM 639 O O . ASP A 1 84 ? 12.648 -2.184 11.922 1 88.44 84 ASP A O 1
ATOM 643 N N . THR A 1 85 ? 10.445 -2.398 12.242 1 81.75 85 THR A N 1
ATOM 644 C CA . THR A 1 85 ? 10.188 -2.262 10.812 1 81.75 85 THR A CA 1
ATOM 645 C C . THR A 1 85 ? 9.953 -0.801 10.438 1 81.75 85 THR A C 1
ATOM 647 O O . THR A 1 85 ? 9.844 -0.465 9.258 1 81.75 85 THR A O 1
ATOM 650 N N . LEU A 1 86 ? 9.797 0.078 11.445 1 89.5 86 LEU A N 1
ATOM 651 C CA . LEU A 1 86 ? 9.539 1.505 11.289 1 89.5 86 LEU A CA 1
ATOM 652 C C . LEU A 1 86 ? 8.148 1.747 10.719 1 89.5 86 LEU A C 1
ATOM 654 O O . LEU A 1 86 ? 7.871 2.816 10.172 1 89.5 86 LEU A O 1
ATOM 658 N N . SER A 1 87 ? 7.297 0.747 10.859 1 83.06 87 SER A N 1
ATOM 659 C CA . SER A 1 87 ? 5.977 0.843 10.25 1 83.06 87 SER A CA 1
ATOM 660 C C . SER A 1 87 ? 4.918 1.24 11.266 1 83.06 87 SER A C 1
ATOM 662 O O . SER A 1 87 ? 3.848 1.729 10.898 1 83.06 87 SER A O 1
ATOM 664 N N . THR A 1 88 ? 5.273 1.001 12.492 1 86.44 88 THR A N 1
ATOM 665 C CA . THR A 1 88 ? 4.32 1.301 13.555 1 86.44 88 THR A CA 1
ATOM 666 C C . THR A 1 88 ? 4.965 2.16 14.641 1 86.44 88 THR A C 1
ATOM 668 O O . THR A 1 88 ? 6.105 1.916 15.031 1 86.44 88 THR A O 1
ATOM 671 N N . ARG A 1 89 ? 4.211 3.152 14.984 1 91.81 89 ARG A N 1
ATOM 672 C CA . ARG A 1 89 ? 4.676 4.039 16.047 1 91.81 89 ARG A CA 1
ATOM 673 C C . ARG A 1 89 ? 3.811 3.904 17.297 1 91.81 89 ARG A C 1
ATOM 675 O O . ARG A 1 89 ? 2.586 3.803 17.203 1 91.81 89 ARG A O 1
ATOM 682 N N . SER A 1 90 ? 4.445 3.832 18.422 1 93.69 90 SER A N 1
ATOM 683 C CA . SER A 1 90 ? 3.762 3.916 19.719 1 93.69 90 SER A CA 1
ATOM 684 C C . SER A 1 90 ? 4.059 5.242 20.406 1 93.69 90 SER A C 1
ATOM 686 O O . SER A 1 90 ? 5.199 5.711 20.406 1 93.69 90 SER A O 1
ATOM 688 N N . THR A 1 91 ? 2.996 5.824 20.906 1 93.12 91 THR A N 1
ATOM 689 C CA . THR A 1 91 ? 3.168 7.035 21.703 1 93.12 91 THR A CA 1
ATOM 690 C C . THR A 1 91 ? 3.5 6.691 23.156 1 93.12 91 THR A C 1
ATOM 692 O O . THR A 1 91 ? 2.732 5.992 23.812 1 93.12 91 THR A O 1
ATOM 695 N N . LEU A 1 92 ? 4.586 7.121 23.594 1 95.31 92 LEU A N 1
ATOM 696 C CA . LEU A 1 92 ? 4.996 6.855 24.969 1 95.31 92 LEU A CA 1
ATOM 697 C C . LEU A 1 92 ? 4.539 7.98 25.891 1 95.31 92 LEU A C 1
ATOM 699 O O . LEU A 1 92 ? 4.152 7.727 27.031 1 95.31 92 LEU A O 1
ATOM 703 N N . LYS A 1 93 ? 4.641 9.195 25.422 1 95.31 93 LYS A N 1
ATOM 704 C CA . LYS A 1 93 ? 4.281 10.344 26.25 1 95.31 93 LYS A CA 1
ATOM 705 C C . LYS A 1 93 ? 3.875 11.531 25.391 1 95.31 93 LYS A C 1
ATOM 707 O O . LYS A 1 93 ? 4.453 11.766 24.328 1 95.31 93 LYS A O 1
ATOM 712 N N . THR A 1 94 ? 2.871 12.242 25.797 1 94.56 94 THR A N 1
ATOM 713 C CA . THR A 1 94 ? 2.469 13.531 25.25 1 94.56 94 THR A CA 1
ATOM 714 C C . THR A 1 94 ? 2.326 14.57 26.359 1 94.56 94 THR A C 1
ATOM 716 O O . THR A 1 94 ? 1.521 14.398 27.281 1 94.56 94 THR A O 1
ATOM 719 N N . GLU A 1 95 ? 3.105 15.594 26.297 1 96.81 95 GLU A N 1
ATOM 720 C CA . GLU A 1 95 ? 3.006 16.703 27.234 1 96.81 95 GLU A CA 1
ATOM 721 C C . GLU A 1 95 ? 2.531 17.969 26.547 1 96.81 95 GLU A C 1
ATOM 723 O O . GLU A 1 95 ? 3.309 18.641 25.844 1 96.81 95 GLU A O 1
ATOM 728 N N . LEU A 1 96 ? 1.354 18.422 26.797 1 95.94 96 LEU A N 1
ATOM 729 C CA . LEU A 1 96 ? 0.767 19.547 26.078 1 95.94 96 LEU A CA 1
ATOM 730 C C . LEU A 1 96 ? 1.463 20.844 26.469 1 95.94 96 LEU A C 1
ATOM 732 O O . LEU A 1 96 ? 1.722 21.703 25.609 1 95.94 96 LEU A O 1
ATOM 736 N N . ASN A 1 97 ? 1.658 21.062 27.844 1 97.12 97 ASN A N 1
ATOM 737 C CA . ASN A 1 97 ? 2.357 22.234 28.359 1 97.12 97 ASN A CA 1
ATOM 738 C C . ASN A 1 97 ? 1.719 23.531 27.844 1 97.12 97 ASN A C 1
ATOM 740 O O . ASN A 1 97 ? 0.513 23.734 28 1 97.12 97 ASN A O 1
ATOM 744 N N . VAL A 1 98 ? 2.434 24.438 27.219 1 96.75 98 VAL A N 1
ATOM 745 C CA . VAL A 1 98 ? 1.914 25.75 26.859 1 96.75 98 VAL A CA 1
ATOM 746 C C . VAL A 1 98 ? 0.828 25.609 25.797 1 96.75 98 VAL A C 1
ATOM 748 O O . VAL A 1 98 ? 0.038 26.531 25.562 1 96.75 98 VAL A O 1
ATOM 751 N N . LEU A 1 99 ? 0.782 24.484 25.125 1 94.94 99 LEU A N 1
ATOM 752 C CA . LEU A 1 99 ? -0.231 24.234 24.094 1 94.94 99 LEU A CA 1
ATOM 753 C C . LEU A 1 99 ? -1.613 24.094 24.719 1 94.94 99 LEU A C 1
ATOM 755 O O . LEU A 1 99 ? -2.621 24.438 24.109 1 94.94 99 LEU A O 1
ATOM 759 N N . ALA A 1 100 ? -1.651 23.609 25.938 1 92 100 ALA A N 1
ATOM 760 C CA . ALA A 1 100 ? -2.902 23.281 26.625 1 92 100 ALA A CA 1
ATOM 761 C C . ALA A 1 100 ? -3.779 24.531 26.766 1 92 100 ALA A C 1
ATOM 763 O O . ALA A 1 100 ? -5 24.453 26.594 1 92 100 ALA A O 1
ATOM 764 N N . ASP A 1 101 ? -3.189 25.688 27.031 1 89 101 ASP A N 1
ATOM 765 C CA . ASP A 1 101 ? -3.947 26.906 27.297 1 89 101 ASP A CA 1
ATOM 766 C C . ASP A 1 101 ? -3.709 27.938 26.219 1 89 101 ASP A C 1
ATOM 768 O O . ASP A 1 101 ? -3.943 29.141 26.422 1 89 101 ASP A O 1
ATOM 772 N N . PHE A 1 102 ? -3.189 27.422 25.141 1 94 102 PHE A N 1
ATOM 773 C CA . PHE A 1 102 ? -2.854 28.328 24.047 1 94 102 PHE A CA 1
ATOM 774 C C . PHE A 1 102 ? -4.113 28.953 23.469 1 94 102 PHE A C 1
ATOM 776 O O . PHE A 1 102 ? -5.105 28.266 23.234 1 94 102 PHE A O 1
ATOM 783 N N . LYS A 1 103 ? -4.172 30.266 23.312 1 94.06 103 LYS A N 1
ATOM 784 C CA . LYS A 1 103 ? -5.215 31.031 22.625 1 94.06 103 LYS A CA 1
ATOM 785 C C . LYS A 1 103 ? -4.664 31.719 21.391 1 94.06 103 LYS A C 1
ATOM 787 O O . LYS A 1 103 ? -4.395 32.938 21.422 1 94.06 103 LYS A O 1
ATOM 792 N N . PRO A 1 104 ? -4.66 30.969 20.312 1 94.62 104 PRO A N 1
ATOM 793 C CA . PRO A 1 104 ? -4.023 31.516 19.109 1 94.62 104 PRO A CA 1
ATOM 794 C C . PRO A 1 104 ? -4.836 32.656 18.484 1 94.62 104 PRO A C 1
ATOM 796 O O . PRO A 1 104 ? -6.066 32.656 18.562 1 94.62 104 PRO A O 1
ATOM 799 N N . THR A 1 105 ? -4.148 33.625 17.922 1 94.56 105 THR A N 1
ATOM 800 C CA . THR A 1 105 ? -4.73 34.656 17.078 1 94.56 105 THR A CA 1
ATOM 801 C C . THR A 1 105 ? -4.016 34.719 15.727 1 94.56 105 THR A C 1
ATOM 803 O O . THR A 1 105 ? -2.84 34.344 15.625 1 94.56 105 THR A O 1
ATOM 806 N N . VAL A 1 106 ? -4.77 35.062 14.742 1 97.94 106 VAL A N 1
ATOM 807 C CA . VAL A 1 106 ? -4.168 35.219 13.422 1 97.94 106 VAL A CA 1
ATOM 808 C C . VAL A 1 106 ? -3.557 36.594 13.289 1 97.94 106 VAL A C 1
ATOM 810 O O . VAL A 1 106 ? -4.266 37.594 13.367 1 97.94 106 VAL A O 1
ATOM 813 N N . PRO A 1 107 ? -2.236 36.656 13.07 1 97.5 107 PRO A N 1
ATOM 814 C CA . PRO A 1 107 ? -1.663 38 12.797 1 97.5 107 PRO A CA 1
ATOM 815 C C . PRO A 1 107 ? -2.338 38.688 11.625 1 97.5 107 PRO A C 1
ATOM 817 O O . PRO A 1 107 ? -2.768 38.031 10.672 1 97.5 107 PRO A O 1
ATOM 820 N N . GLU A 1 108 ? -2.314 40 11.656 1 96.69 108 GLU A N 1
ATOM 821 C CA . GLU A 1 108 ? -2.945 40.781 10.602 1 96.69 108 GLU A CA 1
ATOM 822 C C . GLU A 1 108 ? -2.387 40.438 9.234 1 96.69 108 GLU A C 1
ATOM 824 O O . GLU A 1 108 ? -3.139 40.312 8.266 1 96.69 108 GLU A O 1
ATOM 829 N N . ALA A 1 109 ? -1.145 40.156 9.188 1 95.94 109 ALA A N 1
ATOM 830 C CA . ALA A 1 109 ? -0.459 39.875 7.926 1 95.94 109 ALA A CA 1
ATOM 831 C C . ALA A 1 109 ? -0.899 38.562 7.344 1 95.94 109 ALA A C 1
ATOM 833 O O . ALA A 1 109 ? -0.706 38.281 6.152 1 95.94 109 ALA A O 1
ATOM 834 N N . TYR A 1 110 ? -1.466 37.688 8.188 1 97.81 110 TYR A N 1
ATOM 835 C CA . TYR A 1 110 ? -1.834 36.344 7.742 1 97.81 110 TYR A CA 1
ATOM 836 C C . TYR A 1 110 ? -3.309 36.281 7.367 1 97.81 110 TYR A C 1
ATOM 838 O O . TYR A 1 110 ? -3.752 35.312 6.727 1 97.81 110 TYR A O 1
ATOM 846 N N . ARG A 1 111 ? -4.152 37.188 7.754 1 96.94 111 ARG A N 1
ATOM 847 C CA . ARG A 1 111 ? -5.609 37.125 7.699 1 96.94 111 ARG A CA 1
ATOM 848 C C . ARG A 1 111 ? -6.094 36.906 6.27 1 96.94 111 ARG A C 1
ATOM 850 O O . ARG A 1 111 ? -7.141 36.281 6.047 1 96.94 111 ARG A O 1
ATOM 857 N N . LYS A 1 112 ? -5.348 37.312 5.273 1 96.5 112 LYS A N 1
ATOM 858 C CA . LYS A 1 112 ? -5.766 37.219 3.877 1 96.5 112 LYS A CA 1
ATOM 859 C C . LYS A 1 112 ? -5.238 35.938 3.232 1 96.5 112 LYS A C 1
ATOM 861 O O . LYS A 1 112 ? -5.348 35.75 2.018 1 96.5 112 LYS A O 1
ATOM 866 N N . SER A 1 113 ? -4.625 35.094 4.023 1 97.62 113 SER A N 1
ATOM 867 C CA . SER A 1 113 ? -4.18 33.812 3.477 1 97.62 113 SER A CA 1
ATOM 868 C C . SER A 1 113 ? -5.332 33.062 2.811 1 97.62 113 SER A C 1
ATOM 870 O O . SER A 1 113 ? -6.375 32.844 3.43 1 97.62 113 SER A O 1
ATOM 872 N N . GLN A 1 114 ? -5.137 32.625 1.612 1 97.75 114 GLN A N 1
ATOM 873 C CA . GLN A 1 114 ? -6.164 31.906 0.86 1 97.75 114 GLN A CA 1
ATOM 874 C C . GLN A 1 114 ? -6.055 30.406 1.082 1 97.75 114 GLN A C 1
ATOM 876 O O . GLN A 1 114 ? -7.008 29.672 0.823 1 97.75 114 GLN A O 1
ATOM 881 N N . PHE A 1 115 ? -4.938 29.938 1.487 1 98.69 115 PHE A N 1
ATOM 882 C CA . PHE A 1 115 ? -4.695 28.547 1.826 1 98.69 115 PHE A CA 1
ATOM 883 C C . PHE A 1 115 ? -4.285 28.406 3.287 1 98.69 115 PHE A C 1
ATOM 885 O O . PHE A 1 115 ? -3.41 29.125 3.762 1 98.69 115 PHE A O 1
ATOM 892 N N . VAL A 1 116 ? -4.965 27.516 4.004 1 98.88 116 VAL A N 1
ATOM 893 C CA . VAL A 1 116 ? -4.746 27.359 5.438 1 98.88 116 VAL A CA 1
ATOM 894 C C . VAL A 1 116 ? -4.648 25.891 5.785 1 98.88 116 VAL A C 1
ATOM 896 O O . VAL A 1 116 ? -5.5 25.094 5.383 1 98.88 116 VAL A O 1
ATOM 899 N N . TYR A 1 117 ? -3.609 25.516 6.473 1 98.88 117 TYR A N 1
ATOM 900 C CA . TYR A 1 117 ? -3.467 24.156 6.984 1 98.88 117 TYR A CA 1
ATOM 901 C C . TYR A 1 117 ? -3.518 24.141 8.508 1 98.88 117 TYR A C 1
ATOM 903 O O . TYR A 1 117 ? -2.678 24.75 9.172 1 98.88 117 TYR A O 1
ATOM 911 N N . LEU A 1 118 ? -4.473 23.453 8.984 1 98.81 118 LEU A N 1
ATOM 912 C CA . LEU A 1 118 ? -4.629 23.234 10.414 1 98.81 118 LEU A CA 1
ATOM 913 C C . LEU A 1 118 ? -3.984 21.906 10.836 1 98.81 118 LEU A C 1
ATOM 915 O O . LEU A 1 118 ? -4.66 20.875 10.906 1 98.81 118 LEU A O 1
ATOM 919 N N . ALA A 1 119 ? -2.725 21.969 11.195 1 98.62 119 ALA A N 1
ATOM 920 C CA . ALA A 1 119 ? -1.967 20.781 11.609 1 98.62 119 ALA A CA 1
ATOM 921 C C . ALA A 1 119 ? -2.418 20.297 12.984 1 98.62 119 ALA A C 1
ATOM 923 O O . ALA A 1 119 ? -3.307 20.891 13.602 1 98.62 119 ALA A O 1
ATOM 924 N N . ASN A 1 120 ? -1.854 19.203 13.352 1 95.88 120 ASN A N 1
ATOM 925 C CA . ASN A 1 120 ? -2.209 18.656 14.656 1 95.88 120 ASN A CA 1
ATOM 926 C C . ASN A 1 120 ? -2.148 19.734 15.742 1 95.88 120 ASN A C 1
ATOM 928 O O . ASN A 1 120 ? -1.119 20.375 15.922 1 95.88 120 ASN A O 1
ATOM 932 N N . ASN A 1 121 ? -3.17 19.906 16.375 1 96.19 121 ASN A N 1
ATOM 933 C CA . ASN A 1 121 ? -3.436 20.781 17.5 1 96.19 121 ASN A CA 1
ATOM 934 C C . ASN A 1 121 ? -4.812 20.531 18.109 1 96.19 121 ASN A C 1
ATOM 936 O O . ASN A 1 121 ? -5.539 19.641 17.641 1 96.19 121 ASN A O 1
ATOM 940 N N . ASP A 1 122 ? -5.051 21.219 19.281 1 96.56 122 ASP A N 1
ATOM 941 C CA . ASP A 1 122 ? -6.402 21.141 19.828 1 96.56 122 ASP A CA 1
ATOM 942 C C . ASP A 1 122 ? -7.449 21.469 18.766 1 96.56 122 ASP A C 1
ATOM 944 O O . ASP A 1 122 ? -7.457 22.562 18.219 1 96.56 122 ASP A O 1
ATOM 948 N N . PRO A 1 123 ? -8.336 20.453 18.5 1 97.69 123 PRO A N 1
ATOM 949 C CA . PRO A 1 123 ? -9.281 20.625 17.391 1 97.69 123 PRO A CA 1
ATOM 950 C C . PRO A 1 123 ? -10.227 21.812 17.609 1 97.69 123 PRO A C 1
ATOM 952 O O . PRO A 1 123 ? -10.703 22.406 16.641 1 97.69 123 PRO A O 1
ATOM 955 N N . GLU A 1 124 ? -10.492 22.188 18.875 1 97.25 124 GLU A N 1
ATOM 956 C CA . GLU A 1 124 ? -11.328 23.344 19.141 1 97.25 124 GLU A CA 1
ATOM 957 C C . GLU A 1 124 ? -10.625 24.641 18.766 1 97.25 124 GLU A C 1
ATOM 959 O O . GLU A 1 124 ? -11.242 25.562 18.219 1 97.25 124 GLU A O 1
ATOM 964 N N . GLN A 1 125 ? -9.391 24.688 19.047 1 96.44 125 GLN A N 1
ATOM 965 C CA . GLN A 1 125 ? -8.602 25.844 18.656 1 96.44 125 GLN A CA 1
ATOM 966 C C . GLN A 1 125 ? -8.508 25.953 17.125 1 96.44 125 GLN A C 1
ATOM 968 O O . GLN A 1 125 ? -8.625 27.047 16.578 1 96.44 125 GLN A O 1
ATOM 973 N N . ASN A 1 126 ? -8.273 24.781 16.469 1 97.75 126 ASN A N 1
ATOM 974 C CA . ASN A 1 126 ? -8.227 24.75 15.008 1 97.75 126 ASN A CA 1
ATOM 975 C C . ASN A 1 126 ? -9.516 25.297 14.391 1 97.75 126 ASN A C 1
ATOM 977 O O . ASN A 1 126 ? -9.469 26.156 13.516 1 97.75 126 ASN A O 1
ATOM 981 N N . THR A 1 127 ? -10.641 24.844 14.906 1 97.5 127 THR A N 1
ATOM 982 C CA . THR A 1 127 ? -11.945 25.234 14.391 1 97.5 127 THR A CA 1
ATOM 983 C C . THR A 1 127 ? -12.203 26.719 14.609 1 97.5 127 THR A C 1
ATOM 985 O O . THR A 1 127 ? -12.773 27.391 13.742 1 97.5 127 THR A O 1
ATOM 988 N N . ALA A 1 128 ? -11.781 27.203 15.727 1 96.56 128 ALA A N 1
ATOM 989 C CA . ALA A 1 128 ? -11.961 28.625 16.031 1 96.56 128 ALA A CA 1
ATOM 990 C C . ALA A 1 128 ? -11.078 29.484 15.133 1 96.56 128 ALA A C 1
ATOM 992 O O . ALA A 1 128 ? -11.508 30.531 14.656 1 96.56 128 ALA A O 1
ATOM 993 N N . LEU A 1 129 ? -9.898 29.047 14.938 1 97.38 129 LEU A N 1
ATOM 994 C CA . LEU A 1 129 ? -8.891 29.859 14.25 1 97.38 129 LEU A CA 1
ATOM 995 C C . LEU A 1 129 ? -9.258 30.062 12.789 1 97.38 129 LEU A C 1
ATOM 997 O O . LEU A 1 129 ? -9.023 31.141 12.227 1 97.38 129 LEU A O 1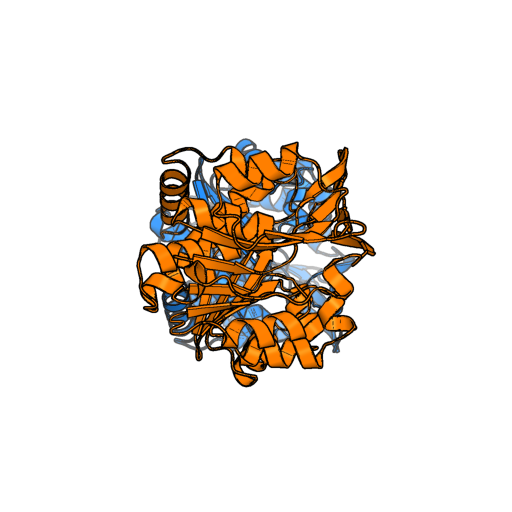
ATOM 1001 N N . ILE A 1 130 ? -9.758 29.016 12.125 1 97.31 130 ILE A N 1
ATOM 1002 C CA . ILE A 1 130 ? -10 29.078 10.688 1 97.31 130 ILE A CA 1
ATOM 1003 C C . ILE A 1 130 ? -11.023 30.172 10.391 1 97.31 130 ILE A C 1
ATOM 1005 O O . ILE A 1 130 ? -11 30.766 9.305 1 97.31 130 ILE A O 1
ATOM 1009 N N . LYS A 1 131 ? -11.828 30.562 11.336 1 96.56 131 LYS A N 1
ATOM 1010 C CA . LYS A 1 131 ? -12.867 31.578 11.18 1 96.56 131 LYS A CA 1
ATOM 1011 C C . LYS A 1 131 ? -12.273 32.969 11.141 1 96.56 131 LYS A C 1
ATOM 1013 O O . LYS A 1 131 ? -12.945 33.938 10.766 1 96.56 131 LYS A O 1
ATOM 1018 N N . GLU A 1 132 ? -11.086 33.062 11.531 1 97.31 132 GLU A N 1
ATOM 1019 C CA . GLU A 1 132 ? -10.453 34.375 11.641 1 97.31 132 GLU A CA 1
ATOM 1020 C C . GLU A 1 132 ? -9.875 34.812 10.297 1 97.31 132 GLU A C 1
ATOM 1022 O O . GLU A 1 132 ? -9.484 35.969 10.133 1 97.31 132 GLU A O 1
ATOM 1027 N N . PHE A 1 133 ? -9.797 33.906 9.32 1 97.81 133 PHE A N 1
ATOM 1028 C CA . PHE A 1 133 ? -9.266 34.25 8 1 97.81 133 PHE A CA 1
ATOM 1029 C C . PHE A 1 133 ? -10.359 34.844 7.117 1 97.81 133 PHE A C 1
ATOM 1031 O O . PHE A 1 133 ? -11.508 34.406 7.164 1 97.81 133 PHE A O 1
ATOM 1038 N N . ASP A 1 134 ? -10.055 35.781 6.281 1 94.69 134 ASP A N 1
ATOM 1039 C CA . ASP A 1 134 ? -11.023 36.562 5.531 1 94.69 134 ASP A CA 1
ATOM 1040 C C . ASP A 1 134 ? -11.516 35.812 4.301 1 94.69 134 ASP A C 1
ATOM 1042 O O . ASP A 1 134 ? -12.688 35.938 3.93 1 94.69 134 ASP A O 1
ATOM 1046 N N . LYS A 1 135 ? -10.633 35.125 3.6 1 91.19 135 LYS A N 1
ATOM 1047 C CA . LYS A 1 135 ? -10.984 34.562 2.291 1 91.19 135 LYS A CA 1
ATOM 1048 C C . LYS A 1 135 ? -10.25 33.281 2.02 1 91.19 135 LYS A C 1
ATOM 1050 O O . LYS A 1 135 ? -9.523 33.156 1.031 1 91.19 135 LYS A O 1
ATOM 1055 N N . VAL A 1 136 ? -10.617 32.312 2.752 1 97 136 VAL A N 1
ATOM 1056 C CA . VAL A 1 136 ? -9.953 31.031 2.58 1 97 136 VAL A CA 1
ATOM 1057 C C . VAL A 1 136 ? -10.477 30.344 1.32 1 97 136 VAL A C 1
ATOM 1059 O O . VAL A 1 136 ? -11.688 30.141 1.173 1 97 136 VAL A O 1
ATOM 1062 N N . LYS A 1 137 ? -9.609 30.031 0.442 1 97.5 137 LYS A N 1
ATOM 1063 C CA . LYS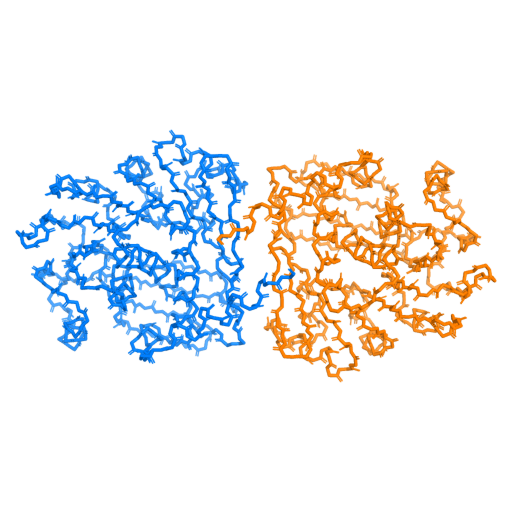 A 1 137 ? -9.938 29.328 -0.795 1 97.5 137 LYS A CA 1
ATOM 1064 C C . LYS A 1 137 ? -9.906 27.828 -0.591 1 97.5 137 LYS A C 1
ATOM 1066 O O . LYS A 1 137 ? -10.703 27.094 -1.196 1 97.5 137 LYS A O 1
ATOM 1071 N N . PHE A 1 138 ? -8.961 27.375 0.147 1 98.5 138 PHE A N 1
ATOM 1072 C CA . PHE A 1 138 ? -8.789 25.953 0.424 1 98.5 138 PHE A CA 1
ATOM 1073 C C . PHE A 1 138 ? -8.148 25.734 1.791 1 98.5 138 PHE A C 1
ATOM 1075 O O . PHE A 1 138 ? -7.191 26.438 2.148 1 98.5 138 PHE A O 1
ATOM 1082 N N . SER A 1 139 ? -8.695 24.844 2.572 1 98.69 139 SER A N 1
ATOM 1083 C CA . SE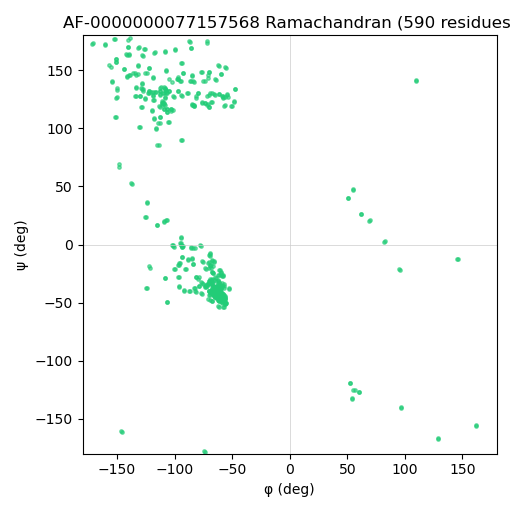R A 1 139 ? -8.18 24.531 3.904 1 98.69 139 SER A CA 1
ATOM 1084 C C . SER A 1 139 ? -8.102 23.031 4.137 1 98.69 139 SER A C 1
ATOM 1086 O O . SER A 1 139 ? -8.875 22.266 3.547 1 98.69 139 SER A O 1
ATOM 1088 N N . MET A 1 140 ? -7.133 22.625 4.906 1 98.81 140 MET A N 1
ATOM 1089 C CA . MET A 1 140 ? -6.902 21.234 5.273 1 98.81 140 MET A CA 1
ATOM 1090 C C . MET A 1 140 ? -6.68 21.094 6.773 1 98.81 140 MET A C 1
ATOM 1092 O O . MET A 1 140 ? -6.242 22.047 7.434 1 98.81 140 MET A O 1
ATOM 1096 N N . CYS A 1 141 ? -6.988 19.922 7.262 1 98.81 141 CYS A N 1
ATOM 1097 C CA . CYS A 1 141 ? -6.668 19.656 8.656 1 98.81 141 CYS A CA 1
ATOM 1098 C C . CYS A 1 141 ? -6.141 18.234 8.828 1 98.81 141 CYS A C 1
ATOM 1100 O O . CYS A 1 141 ? -6.234 17.422 7.91 1 98.81 141 CYS A O 1
ATOM 1102 N N . ASP A 1 142 ? -5.551 18.031 9.914 1 98.19 142 ASP A N 1
ATOM 1103 C CA . ASP A 1 142 ? -5.172 16.688 10.375 1 98.19 142 ASP A CA 1
ATOM 1104 C C . ASP A 1 142 ? -5.406 16.547 11.883 1 98.19 142 ASP A C 1
ATOM 1106 O O . ASP A 1 142 ? -5.898 17.469 12.531 1 98.19 142 ASP A O 1
ATOM 1110 N N . THR A 1 143 ? -5.184 15.383 12.406 1 97.44 143 THR A N 1
ATOM 1111 C CA . THR A 1 143 ? -5.352 15.102 13.828 1 97.44 143 THR A CA 1
ATOM 1112 C C . THR A 1 143 ? -4.426 13.969 14.266 1 97.44 143 THR A C 1
ATOM 1114 O O . THR A 1 143 ? -3.531 13.562 13.516 1 97.44 143 THR A O 1
ATOM 1117 N N . ILE A 1 144 ? -4.41 13.641 15.516 1 94.31 144 ILE A N 1
ATOM 1118 C CA . ILE A 1 144 ? -3.646 12.516 16.062 1 94.31 144 ILE A CA 1
ATOM 1119 C C . ILE A 1 144 ? -4.543 11.672 16.953 1 94.31 144 ILE A C 1
ATOM 1121 O O . ILE A 1 144 ? -5.652 12.078 17.297 1 94.31 144 ILE A O 1
ATOM 1125 N N . ASP A 1 145 ? -4.031 10.547 17.312 1 94.38 145 ASP A N 1
ATOM 1126 C CA . ASP A 1 145 ? -4.758 9.594 18.141 1 94.38 145 ASP A CA 1
ATOM 1127 C C . ASP A 1 145 ? -5.164 10.219 19.469 1 94.38 145 ASP A C 1
ATOM 1129 O O . ASP A 1 145 ? -6.238 9.93 20 1 94.38 145 ASP A O 1
ATOM 1133 N N . PHE A 1 146 ? -4.336 11.125 20 1 94 146 PHE A N 1
ATOM 1134 C CA . PHE A 1 146 ? -4.613 11.773 21.281 1 94 146 PHE A CA 1
ATOM 1135 C C . PHE A 1 146 ? -5.941 12.523 21.219 1 94 146 PHE A C 1
ATOM 1137 O O . PHE A 1 146 ? -6.809 12.32 22.078 1 94 146 PHE A O 1
ATOM 1144 N N . TRP A 1 147 ? -6.145 13.336 20.219 1 96.81 147 TRP A N 1
ATOM 1145 C CA . TRP A 1 147 ? -7.34 14.164 20.125 1 96.81 147 TRP A CA 1
ATOM 1146 C C . TRP A 1 147 ? -8.555 13.328 19.766 1 96.81 147 TRP A C 1
ATOM 1148 O O . TRP A 1 147 ? -9.672 13.602 20.219 1 96.81 147 TRP A O 1
ATOM 1158 N N . ILE A 1 148 ? -8.344 12.32 18.938 1 97.88 148 ILE A N 1
ATOM 1159 C CA . ILE A 1 148 ? -9.438 11.422 18.578 1 97.88 148 ILE A CA 1
ATOM 1160 C C . ILE A 1 148 ? -9.977 10.75 19.844 1 97.88 148 ILE A C 1
ATOM 1162 O O . ILE A 1 148 ? -11.195 10.617 20.016 1 97.88 148 ILE A O 1
ATOM 1166 N N . SER A 1 149 ? -9.109 10.398 20.734 1 96.62 149 SER A N 1
ATOM 1167 C CA . SER A 1 149 ? -9.484 9.641 21.922 1 96.62 149 SER A CA 1
ATOM 1168 C C . SER A 1 149 ? -10.062 10.547 23 1 96.62 149 SER A C 1
ATOM 1170 O O . SER A 1 149 ? -10.891 10.117 23.812 1 96.62 149 SER A O 1
ATOM 1172 N N . THR A 1 150 ? -9.688 11.805 23.047 1 96.69 150 THR A N 1
ATOM 1173 C CA . THR A 1 150 ? -10.047 12.648 24.188 1 96.69 150 THR A CA 1
ATOM 1174 C C . THR A 1 150 ? -11.102 13.672 23.781 1 96.69 150 THR A C 1
ATOM 1176 O O . THR A 1 150 ? -11.875 14.133 24.625 1 96.69 150 THR A O 1
ATOM 1179 N N . LYS A 1 151 ? -11.086 14.07 22.484 1 97.62 151 LYS A N 1
ATOM 1180 C CA . LYS A 1 151 ? -12.008 15.094 22 1 97.62 151 LYS A CA 1
ATOM 1181 C C . LYS A 1 151 ? -12.594 14.703 20.641 1 97.62 151 LYS A C 1
ATOM 1183 O O . LYS A 1 151 ? -12.562 15.5 19.703 1 97.62 151 LYS A O 1
ATOM 1188 N N . ARG A 1 152 ? -13.141 13.523 20.562 1 98.25 152 ARG A N 1
ATOM 1189 C CA . ARG A 1 152 ? -13.586 12.961 19.297 1 98.25 152 ARG A CA 1
ATOM 1190 C C . ARG A 1 152 ? -14.586 13.891 18.609 1 98.25 152 ARG A C 1
ATOM 1192 O O . ARG A 1 152 ? -14.469 14.156 17.406 1 98.25 152 ARG A O 1
ATOM 1199 N N . ASN A 1 153 ? -15.555 14.391 19.344 1 98.56 153 ASN A N 1
ATOM 1200 C CA . ASN A 1 153 ? -16.578 15.258 18.766 1 98.56 153 ASN A CA 1
ATOM 1201 C C . ASN A 1 153 ? -15.961 16.547 18.219 1 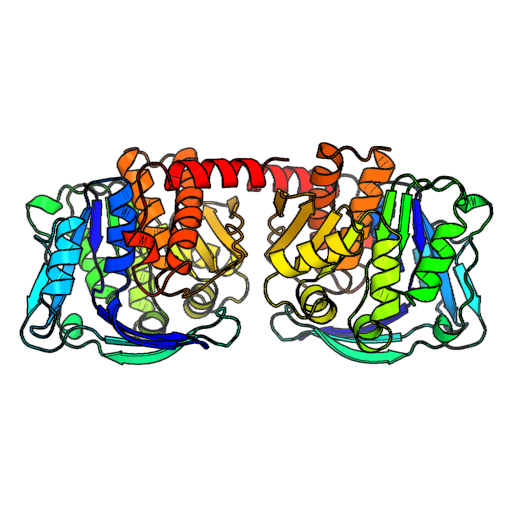98.56 153 ASN A C 1
ATOM 1203 O O . ASN A 1 153 ? -16.406 17.047 17.188 1 98.56 153 ASN A O 1
ATOM 1207 N N . ALA A 1 154 ? -15 17.078 18.891 1 98.62 154 ALA A N 1
ATOM 1208 C CA . ALA A 1 154 ? -14.32 18.297 18.422 1 98.62 154 ALA A CA 1
ATOM 1209 C C . ALA A 1 154 ? -13.539 18.016 17.141 1 98.62 154 ALA A C 1
ATOM 1211 O O . ALA A 1 154 ? -13.461 18.875 16.25 1 98.62 154 ALA A O 1
ATOM 1212 N N . VAL A 1 155 ? -12.977 16.844 17.047 1 98.81 155 VAL A N 1
ATOM 1213 C CA . VAL A 1 155 ? -12.266 16.453 15.836 1 98.81 155 VAL A CA 1
ATOM 1214 C C . VAL A 1 155 ? -13.25 16.406 14.664 1 98.81 155 VAL A C 1
ATOM 1216 O O . VAL A 1 155 ? -12.953 16.938 13.586 1 98.81 155 VAL A O 1
ATOM 1219 N N . ILE A 1 156 ? -14.383 15.82 14.898 1 98.81 156 ILE A N 1
ATOM 1220 C CA . ILE A 1 156 ? -15.406 15.711 13.867 1 98.81 156 ILE A CA 1
ATOM 1221 C C . ILE A 1 156 ? -15.844 17.109 13.43 1 98.81 156 ILE A C 1
ATOM 1223 O O . ILE A 1 156 ? -15.969 17.375 12.234 1 98.81 156 ILE A O 1
ATOM 1227 N N . LYS A 1 157 ? -16.031 17.969 14.352 1 98.56 157 LYS A N 1
ATOM 1228 C CA . LYS A 1 157 ? -16.422 19.344 14.055 1 98.56 157 LYS A CA 1
ATOM 1229 C C . LYS A 1 157 ? -15.352 20.062 13.234 1 98.56 157 LYS A C 1
ATOM 1231 O O . LYS A 1 157 ? -15.664 20.828 12.32 1 98.56 157 LYS A O 1
ATOM 1236 N N . MET A 1 158 ? -14.125 19.828 13.555 1 98.62 158 MET A N 1
ATOM 1237 C CA . MET A 1 158 ? -13.016 20.422 12.812 1 98.62 158 MET A CA 1
ATOM 1238 C C . MET A 1 158 ? -13.023 19.953 11.359 1 98.62 158 MET A C 1
ATOM 1240 O O . MET A 1 158 ? -12.875 20.766 10.445 1 98.62 158 MET A O 1
ATOM 1244 N N . ILE A 1 159 ? -13.242 18.672 11.18 1 98.62 159 ILE A N 1
ATOM 1245 C CA . ILE A 1 159 ? -13.273 18.094 9.844 1 98.62 159 ILE A CA 1
ATOM 1246 C C . ILE A 1 159 ? -14.398 18.719 9.031 1 98.62 159 ILE A C 1
ATOM 1248 O O . ILE A 1 159 ? -14.234 19 7.836 1 98.62 159 ILE A O 1
ATOM 1252 N N . LYS A 1 160 ? -15.43 19.016 9.656 1 97.56 160 LYS A N 1
ATOM 1253 C CA . LYS A 1 160 ? -16.578 19.656 9.016 1 97.56 160 LYS A CA 1
ATOM 1254 C C . LYS A 1 160 ? -16.25 21.078 8.562 1 97.56 160 LYS A C 1
ATOM 1256 O O . LYS A 1 160 ? -16.875 21.594 7.633 1 97.56 160 LYS A O 1
ATOM 1261 N N . SER A 1 161 ? -15.328 21.656 9.125 1 97.25 161 SER A N 1
ATOM 1262 C CA . SER A 1 161 ? -15.062 23.078 8.945 1 97.25 161 SER A CA 1
ATOM 1263 C C . SER A 1 161 ? -14.031 23.312 7.848 1 97.25 161 SER A C 1
ATOM 1265 O O . SER A 1 161 ? -13.734 24.469 7.504 1 97.25 161 SER A O 1
ATOM 1267 N N . VAL A 1 162 ? -13.469 22.219 7.215 1 98.19 162 VAL A N 1
ATOM 1268 C CA . VAL A 1 162 ? -12.398 22.375 6.238 1 98.19 162 VAL A CA 1
ATOM 1269 C C . VAL A 1 162 ? -12.781 21.672 4.938 1 98.19 162 VAL A C 1
ATOM 1271 O O . VAL A 1 162 ? -13.75 20.906 4.895 1 98.19 162 VAL A O 1
ATOM 1274 N N . ASP A 1 163 ? -11.977 21.969 3.887 1 98.31 163 ASP A N 1
ATOM 1275 C CA . ASP A 1 163 ? -12.211 21.344 2.584 1 98.31 163 ASP A CA 1
ATOM 1276 C C . ASP A 1 163 ? -11.672 19.922 2.551 1 98.31 163 ASP A C 1
ATOM 1278 O O . ASP A 1 163 ? -12.273 19.047 1.934 1 98.31 163 ASP A O 1
ATOM 1282 N N . ALA A 1 164 ? -10.539 19.688 3.232 1 98.75 164 ALA A N 1
ATOM 1283 C CA . ALA A 1 164 ? -9.875 18.391 3.125 1 98.75 164 ALA A CA 1
ATOM 1284 C C . ALA A 1 164 ? -9.305 17.938 4.473 1 98.75 164 ALA A C 1
ATOM 1286 O O . ALA A 1 164 ? -8.852 18.781 5.258 1 98.75 164 ALA A O 1
ATOM 1287 N N . VAL A 1 165 ? -9.367 16.703 4.707 1 98.81 165 VAL A N 1
ATOM 1288 C CA . VAL A 1 165 ? -8.695 16.109 5.863 1 98.81 165 VAL A CA 1
ATOM 1289 C C . VAL A 1 165 ? -7.609 15.148 5.395 1 98.81 165 VAL A C 1
ATOM 1291 O O . VAL A 1 165 ? -7.82 14.375 4.457 1 98.81 165 VAL A O 1
ATOM 1294 N N . VAL A 1 166 ? -6.426 15.266 5.934 1 98.75 166 VAL A N 1
ATOM 1295 C CA . VAL A 1 166 ? -5.305 14.352 5.727 1 98.75 166 VAL A CA 1
ATOM 1296 C C . VAL A 1 166 ? -5.047 13.555 7.004 1 98.75 166 VAL A C 1
ATOM 1298 O O . VAL A 1 166 ? -4.75 14.133 8.055 1 98.75 166 VAL A O 1
ATOM 1301 N N . ILE A 1 167 ? -5.211 12.312 6.938 1 98.5 167 ILE A N 1
ATOM 1302 C CA . ILE A 1 167 ? -5.18 11.453 8.117 1 98.5 167 ILE A CA 1
ATOM 1303 C C . ILE A 1 167 ? -4.535 10.109 7.762 1 98.5 167 ILE A C 1
ATOM 1305 O O . ILE A 1 167 ? -4.508 9.719 6.594 1 98.5 167 ILE A O 1
ATOM 1309 N N . ASN A 1 168 ? -3.889 9.438 8.711 1 96.69 168 ASN A N 1
ATOM 1310 C CA . ASN A 1 168 ? -3.371 8.109 8.383 1 96.69 168 ASN A CA 1
ATOM 1311 C C . ASN A 1 168 ? -4.43 7.031 8.578 1 96.69 168 ASN A C 1
ATOM 1313 O O . ASN A 1 168 ? -5.492 7.289 9.141 1 96.69 168 ASN A O 1
ATOM 1317 N N . ASP A 1 169 ? -4.172 5.863 8.125 1 95.56 169 ASP A N 1
ATOM 1318 C CA . ASP A 1 169 ? -5.156 4.785 8.102 1 95.56 169 ASP A CA 1
ATOM 1319 C C . ASP A 1 169 ? -5.57 4.391 9.523 1 95.56 169 ASP A C 1
ATOM 1321 O O . ASP A 1 169 ? -6.758 4.211 9.797 1 95.56 169 ASP A O 1
ATOM 1325 N N . GLU A 1 170 ? -4.652 4.277 10.477 1 94 170 GLU A N 1
ATOM 1326 C CA . GLU A 1 170 ? -4.973 3.912 11.852 1 94 170 GLU A CA 1
ATOM 1327 C C . GLU A 1 170 ? -5.867 4.961 12.508 1 94 170 GLU A C 1
ATOM 1329 O O . GLU A 1 170 ? -6.836 4.621 13.188 1 94 170 GLU A O 1
ATOM 1334 N N . GLU A 1 171 ? -5.543 6.18 12.266 1 96.88 171 GLU A N 1
ATOM 1335 C CA . GLU A 1 171 ? -6.328 7.281 12.82 1 96.88 171 GLU A CA 1
ATOM 1336 C C . GLU A 1 171 ? -7.723 7.332 12.203 1 96.88 171 GLU A C 1
ATOM 1338 O O . GLU A 1 171 ? -8.703 7.602 12.898 1 96.88 171 GLU A O 1
ATOM 1343 N N . ALA A 1 172 ? -7.805 7.113 10.906 1 97.94 172 ALA A N 1
ATOM 1344 C CA . ALA A 1 172 ? -9.102 7.082 10.242 1 97.94 172 ALA A CA 1
ATOM 1345 C C . ALA A 1 172 ? -10.008 6.012 10.852 1 97.94 172 ALA A C 1
ATOM 1347 O O . ALA A 1 172 ? -11.18 6.27 11.141 1 97.94 172 ALA A O 1
ATOM 1348 N N . LYS A 1 173 ? -9.43 4.836 11.055 1 96.44 173 LYS A N 1
ATOM 1349 C CA . LYS A 1 173 ? -10.18 3.736 11.656 1 96.44 173 LYS A CA 1
ATOM 1350 C C . LYS A 1 173 ? -10.586 4.062 13.086 1 96.44 173 LYS A C 1
ATOM 1352 O O . LYS A 1 173 ? -11.727 3.811 13.492 1 96.44 173 LYS A O 1
ATOM 1357 N N . LEU A 1 174 ? -9.625 4.578 13.812 1 97.31 174 LEU A N 1
ATOM 1358 C CA . LEU A 1 174 ? -9.891 4.957 15.195 1 97.31 174 LEU A CA 1
ATOM 1359 C C . LEU A 1 174 ? -11.016 5.984 15.273 1 97.31 174 LEU A C 1
ATOM 1361 O O . LEU A 1 174 ? -11.914 5.859 16.109 1 97.31 174 LEU A O 1
ATOM 1365 N N . LEU A 1 175 ? -10.984 6.98 14.414 1 98.5 175 LEU A N 1
ATOM 1366 C CA . LEU A 1 175 ? -11.922 8.094 14.43 1 98.5 175 LEU A CA 1
ATOM 1367 C C . LEU A 1 175 ? -13.32 7.633 14.016 1 98.5 175 LEU A C 1
ATOM 1369 O O . LEU A 1 175 ? -14.312 8.008 14.641 1 98.5 175 LEU A O 1
ATOM 1373 N N . THR A 1 176 ? -13.406 6.824 12.984 1 98.19 176 THR A N 1
ATOM 1374 C CA . THR A 1 176 ? -14.68 6.504 12.359 1 98.19 176 THR A CA 1
ATOM 1375 C C . THR A 1 176 ? -15.242 5.191 12.914 1 98.19 176 THR A C 1
ATOM 1377 O O . THR A 1 176 ? -16.406 4.875 12.703 1 98.19 176 THR A O 1
ATOM 1380 N N . LYS A 1 177 ? -14.359 4.418 13.578 1 96.44 177 LYS A N 1
ATOM 1381 C CA . LYS A 1 177 ? -14.719 3.098 14.094 1 96.44 177 LYS A CA 1
ATOM 1382 C C . LYS A 1 177 ? -15.117 2.156 12.953 1 96.44 177 LYS A C 1
ATOM 1384 O O . LYS A 1 177 ? -16.047 1.356 13.102 1 96.44 177 LYS A O 1
ATOM 1389 N N . GLU A 1 178 ? -14.586 2.432 11.758 1 93.56 178 GLU A N 1
ATOM 1390 C CA . GLU A 1 178 ? -14.672 1.545 10.602 1 93.56 178 GLU A CA 1
ATOM 1391 C C . GLU A 1 178 ? -13.328 0.887 10.305 1 93.56 178 GLU A C 1
ATOM 1393 O O . GLU A 1 178 ? -12.273 1.474 10.562 1 93.56 178 GLU A O 1
ATOM 1398 N N . PHE A 1 179 ? -13.383 -0.288 9.781 1 88.25 179 PHE A N 1
ATOM 1399 C CA . PHE A 1 179 ? -12.141 -0.999 9.484 1 88.25 179 PHE A CA 1
ATOM 1400 C C . PHE A 1 179 ? -11.75 -0.812 8.023 1 88.25 179 PHE A C 1
ATOM 1402 O O . PHE A 1 179 ? -10.562 -0.882 7.68 1 88.25 179 PHE A O 1
ATOM 1409 N N . ASN A 1 180 ? -12.773 -0.609 7.223 1 90.38 180 ASN A N 1
ATOM 1410 C CA . ASN A 1 180 ? -12.531 -0.401 5.797 1 90.38 180 ASN A CA 1
ATOM 1411 C C . ASN A 1 180 ? -12.297 1.072 5.477 1 90.38 180 ASN A C 1
ATOM 1413 O O . ASN A 1 180 ? -13.102 1.93 5.855 1 90.38 180 ASN A O 1
ATOM 1417 N N . LEU A 1 181 ? -11.273 1.379 4.773 1 95.06 181 LEU A N 1
ATOM 1418 C CA . LEU A 1 181 ? -10.859 2.76 4.551 1 95.06 181 LEU A CA 1
ATOM 1419 C C . LEU A 1 181 ? -11.875 3.5 3.688 1 95.06 181 LEU A C 1
ATOM 1421 O O . LEU A 1 181 ? -12.031 4.715 3.814 1 95.06 181 LEU A O 1
ATOM 1425 N N . ILE A 1 182 ? -12.531 2.789 2.752 1 95.31 182 ILE A N 1
ATOM 1426 C CA . ILE A 1 182 ? -13.586 3.416 1.955 1 95.31 182 ILE A CA 1
ATOM 1427 C C . ILE A 1 182 ? -14.711 3.883 2.869 1 95.31 182 ILE A C 1
ATOM 1429 O O . ILE A 1 182 ? -15.211 5.004 2.727 1 95.31 182 ILE A O 1
ATOM 1433 N N . LYS A 1 183 ? -15.023 3.006 3.811 1 95.19 183 LYS A N 1
ATOM 1434 C CA . LYS A 1 183 ? -16.078 3.357 4.766 1 95.19 183 LYS A CA 1
ATOM 1435 C C . LYS A 1 183 ? -15.633 4.504 5.668 1 95.19 183 LYS A C 1
ATOM 1437 O O . LYS A 1 183 ? -16.438 5.371 6.016 1 95.19 183 LYS A O 1
ATOM 1442 N N . CYS A 1 184 ? -14.383 4.453 6.066 1 97.5 184 CYS A N 1
ATOM 1443 C CA . CYS A 1 184 ? -13.836 5.562 6.844 1 97.5 184 CYS A CA 1
ATOM 1444 C C . CYS A 1 184 ? -14 6.883 6.098 1 97.5 184 CYS A C 1
ATOM 1446 O O . CYS A 1 184 ? -14.508 7.855 6.656 1 97.5 184 CYS A O 1
ATOM 1448 N N . ALA A 1 185 ? -13.586 6.895 4.828 1 98.25 185 ALA A N 1
ATOM 1449 C CA . ALA A 1 185 ? -13.617 8.102 4.012 1 98.25 185 ALA A CA 1
ATOM 1450 C C . ALA A 1 185 ? -15.047 8.594 3.807 1 98.25 185 ALA A C 1
ATOM 1452 O O . ALA A 1 185 ? -15.312 9.797 3.91 1 98.25 185 ALA A O 1
ATOM 1453 N N . LYS A 1 186 ? -15.938 7.688 3.502 1 97.06 186 LYS A N 1
ATOM 1454 C CA . LYS A 1 186 ? -17.328 8.047 3.295 1 97.06 186 LYS A CA 1
ATOM 1455 C C . LYS A 1 186 ? -17.922 8.727 4.531 1 97.06 186 LYS A C 1
ATOM 1457 O O . LYS A 1 186 ? -18.656 9.711 4.422 1 97.06 186 LYS A O 1
ATOM 1462 N N . LYS A 1 187 ? -17.594 8.188 5.664 1 97.81 187 LYS A N 1
ATOM 1463 C CA . LYS A 1 187 ? -18.078 8.773 6.91 1 97.81 187 LYS A CA 1
ATOM 1464 C C . LYS A 1 187 ? -17.562 10.195 7.086 1 97.81 187 LYS A C 1
ATOM 1466 O O . LYS A 1 187 ? -18.312 11.102 7.445 1 97.81 187 LYS A O 1
ATOM 1471 N N . MET A 1 188 ? -16.312 10.383 6.891 1 98.56 188 MET A N 1
ATOM 1472 C CA . MET A 1 188 ? -15.719 11.711 7.055 1 98.56 188 MET A CA 1
ATOM 1473 C C . MET A 1 188 ? -16.281 12.68 6.027 1 98.56 188 MET A C 1
ATOM 1475 O O . MET A 1 188 ? -16.469 13.867 6.32 1 98.56 188 MET A O 1
ATOM 1479 N N . MET A 1 189 ? -16.516 12.203 4.82 1 98.31 189 MET A N 1
ATOM 1480 C CA . MET A 1 189 ? -17.125 13.039 3.795 1 98.31 189 MET A CA 1
ATOM 1481 C C . MET A 1 189 ? -18.562 13.391 4.168 1 98.31 189 MET A C 1
ATOM 1483 O O . MET A 1 189 ? -19.031 14.5 3.902 1 98.31 189 MET A O 1
ATOM 1487 N N . GLN A 1 190 ? -19.234 12.445 4.789 1 97.5 190 GLN A N 1
ATOM 1488 C CA . GLN A 1 190 ? -20.578 12.711 5.281 1 97.5 190 GLN A CA 1
ATOM 1489 C C . GLN A 1 190 ? -20.562 13.797 6.352 1 97.5 190 GLN A C 1
ATOM 1491 O O . GLN A 1 190 ? -21.531 14.562 6.48 1 97.5 190 GLN A O 1
ATOM 1496 N N . TRP A 1 191 ? -19.516 13.797 7.156 1 97.75 191 TRP A N 1
ATOM 1497 C CA . TRP A 1 191 ? -19.391 14.844 8.172 1 97.75 191 TRP A CA 1
ATOM 1498 C C . TRP A 1 191 ? -19.234 16.219 7.52 1 97.75 191 TRP A C 1
ATOM 1500 O O . TRP A 1 191 ? -19.547 17.234 8.125 1 97.75 191 TRP A O 1
ATOM 1510 N N . GLY A 1 192 ? -18.625 16.25 6.262 1 96.88 192 GLY A N 1
ATOM 1511 C CA . GLY A 1 192 ? -18.562 17.547 5.598 1 96.88 192 GLY A CA 1
ATOM 1512 C C . GLY A 1 192 ? -17.312 17.734 4.766 1 96.88 192 GLY A C 1
ATOM 1513 O O . GLY A 1 192 ? -17.234 18.656 3.955 1 96.88 192 GLY A O 1
ATOM 1514 N N . ALA A 1 193 ? -16.312 16.875 4.902 1 97.44 193 ALA A N 1
ATOM 1515 C CA . ALA A 1 193 ? -15.078 17.016 4.137 1 97.44 193 ALA A CA 1
ATOM 1516 C C . ALA A 1 193 ? -15.32 16.734 2.654 1 97.44 193 ALA A C 1
ATOM 1518 O O . ALA A 1 193 ? -15.953 15.75 2.295 1 97.44 193 ALA A O 1
ATOM 1519 N N . LYS A 1 194 ? -14.859 17.625 1.82 1 98.12 194 LYS A N 1
ATOM 1520 C CA . LYS A 1 194 ? -14.961 17.422 0.377 1 98.12 194 LYS A CA 1
ATOM 1521 C C . LYS A 1 194 ? -13.922 16.406 -0.114 1 98.12 194 LYS A C 1
ATOM 1523 O O . LYS A 1 194 ? -14.195 15.617 -1.012 1 98.12 194 LYS A O 1
ATOM 1528 N N . TYR A 1 195 ? -12.719 16.516 0.399 1 98.69 195 TYR A N 1
ATOM 1529 C CA . TYR A 1 195 ? -11.625 15.609 0.093 1 98.69 195 TYR A CA 1
ATOM 1530 C C . TYR A 1 195 ? -11.133 14.898 1.351 1 98.69 195 TYR A C 1
ATOM 1532 O O . TYR A 1 195 ? -10.953 15.531 2.395 1 98.69 195 TYR A O 1
ATOM 1540 N N . VAL A 1 196 ? -11 13.617 1.269 1 98.75 196 VAL A N 1
ATOM 1541 C CA . VAL A 1 196 ? -10.398 12.828 2.338 1 98.75 196 VAL A CA 1
ATOM 1542 C C . VAL A 1 196 ? -9.156 12.109 1.818 1 98.75 196 VAL A C 1
ATOM 1544 O O . VAL A 1 196 ? -9.234 11.312 0.88 1 98.75 196 VAL A O 1
ATOM 1547 N N . ILE A 1 197 ? -8.008 12.477 2.369 1 98.81 197 ILE A N 1
ATOM 1548 C CA . ILE A 1 197 ? -6.754 11.812 2.016 1 98.81 197 ILE A CA 1
ATOM 1549 C C . ILE A 1 197 ? -6.309 10.906 3.162 1 98.81 197 ILE A C 1
ATOM 1551 O O . ILE A 1 197 ? -6.039 11.383 4.266 1 98.81 197 ILE A O 1
ATOM 1555 N N . ILE A 1 198 ? -6.254 9.664 2.92 1 98.31 198 ILE A N 1
ATOM 1556 C CA . ILE A 1 198 ? -5.789 8.695 3.906 1 98.31 198 ILE A CA 1
ATOM 1557 C C . ILE A 1 198 ? -4.395 8.195 3.523 1 98.31 198 ILE A C 1
ATOM 1559 O O . ILE A 1 198 ? -4.227 7.535 2.496 1 98.31 198 ILE A O 1
ATOM 1563 N N . LYS A 1 199 ? -3.438 8.547 4.375 1 97.62 199 LYS A N 1
ATOM 1564 C CA . LYS A 1 199 ? -2.059 8.102 4.188 1 97.62 199 LYS A CA 1
ATOM 1565 C C . LYS A 1 199 ? -1.847 6.703 4.75 1 97.62 199 LYS A C 1
ATOM 1567 O O . LYS A 1 199 ? -2.375 6.367 5.812 1 97.62 199 LYS A O 1
ATOM 1572 N N . LYS A 1 200 ? -1.093 5.902 4.047 1 95.06 200 LYS A N 1
ATOM 1573 C CA . LYS A 1 200 ? -0.843 4.516 4.426 1 95.06 200 LYS A CA 1
ATOM 1574 C C . LYS A 1 200 ? 0.653 4.238 4.547 1 95.06 200 LYS A C 1
ATOM 1576 O O . LYS A 1 200 ? 1.14 3.211 4.074 1 95.06 200 LYS A O 1
ATOM 1581 N N . GLY A 1 201 ? 1.385 5.219 5.027 1 91 201 GLY A N 1
ATOM 1582 C CA . GLY A 1 201 ? 2.82 5.051 5.18 1 91 201 GLY A CA 1
ATOM 1583 C C . GLY A 1 201 ? 3.531 4.762 3.873 1 91 201 GLY A C 1
ATOM 1584 O O . GLY A 1 201 ? 3.385 5.508 2.902 1 91 201 GLY A O 1
ATOM 1585 N N . GLU A 1 202 ? 4.328 3.621 3.93 1 89.25 202 GLU A N 1
ATOM 1586 C CA . GLU A 1 202 ? 5.129 3.258 2.766 1 89.25 202 GLU A CA 1
ATOM 1587 C C . GLU A 1 202 ? 4.242 2.793 1.611 1 89.25 202 GLU A C 1
ATOM 1589 O O . GLU A 1 202 ? 4.707 2.672 0.476 1 89.25 202 GLU A O 1
ATOM 1594 N N . HIS A 1 203 ? 2.971 2.625 1.833 1 91.06 203 HIS A N 1
ATOM 1595 C CA . HIS A 1 203 ? 2.068 2.098 0.816 1 91.06 203 HIS A CA 1
ATOM 1596 C C . HIS A 1 203 ? 1.384 3.223 0.048 1 91.06 203 HIS A C 1
ATOM 1598 O O . HIS A 1 203 ? 0.563 2.967 -0.836 1 91.06 203 HIS A O 1
ATOM 1604 N N . GLY A 1 204 ? 1.698 4.504 0.403 1 94.38 204 GLY A N 1
ATOM 1605 C CA . GLY A 1 204 ? 1.163 5.645 -0.328 1 94.38 204 GLY A CA 1
ATOM 1606 C C . GLY A 1 204 ? -0.072 6.242 0.32 1 94.38 204 GLY A C 1
ATOM 1607 O O . GLY A 1 204 ? -0.088 6.488 1.528 1 94.38 204 GLY A O 1
ATOM 1608 N N . SER A 1 205 ? -1.024 6.609 -0.563 1 96.62 205 SER A N 1
ATOM 1609 C CA . SER A 1 205 ? -2.205 7.281 -0.031 1 96.62 205 SER A CA 1
ATOM 1610 C C . SER A 1 205 ? -3.43 7.02 -0.899 1 96.62 205 SER A C 1
ATOM 1612 O O . SER A 1 205 ? -3.307 6.531 -2.025 1 96.62 205 SER A O 1
ATOM 1614 N N . LEU A 1 206 ? -4.613 7.203 -0.341 1 97.38 206 LEU A N 1
ATOM 1615 C CA . LEU A 1 206 ? -5.902 7.227 -1.018 1 97.38 206 LEU A CA 1
ATOM 1616 C C . LEU A 1 206 ? -6.582 8.586 -0.851 1 97.38 206 LEU A C 1
ATOM 1618 O O . LEU A 1 206 ? -6.746 9.062 0.272 1 97.38 206 LEU A O 1
ATOM 1622 N N . MET A 1 207 ? -6.902 9.156 -1.954 1 98.25 207 MET A N 1
ATOM 1623 C CA . MET A 1 207 ? -7.742 10.352 -1.886 1 98.25 207 MET A CA 1
ATOM 1624 C C . MET A 1 207 ? -9.172 10.039 -2.312 1 98.25 207 MET A C 1
ATOM 1626 O O . MET A 1 207 ? -9.391 9.383 -3.332 1 98.25 207 MET A O 1
ATOM 1630 N N . PHE A 1 208 ? -10.062 10.461 -1.558 1 97.62 208 PHE A N 1
ATOM 1631 C CA . PHE A 1 208 ? -11.484 10.281 -1.824 1 97.62 208 PHE A CA 1
ATOM 1632 C C . PHE A 1 208 ? -12.148 11.617 -2.121 1 97.62 208 PHE A C 1
ATOM 1634 O O . PHE A 1 208 ? -11.922 12.602 -1.418 1 97.62 208 PHE A O 1
ATOM 1641 N N . TYR A 1 209 ? -12.898 11.703 -3.119 1 96.56 209 TYR A N 1
ATOM 1642 C CA . TYR A 1 209 ? -13.727 12.844 -3.514 1 96.56 209 TYR A CA 1
ATOM 1643 C C . TYR A 1 209 ? -14.961 12.383 -4.27 1 96.56 209 TYR A C 1
ATOM 1645 O O . TYR A 1 209 ? -14.875 11.547 -5.172 1 96.56 209 TYR A O 1
ATOM 1653 N N . ASP A 1 210 ? -16.109 12.812 -3.805 1 93.31 210 ASP A N 1
ATOM 1654 C CA . ASP A 1 210 ? -17.359 12.297 -4.336 1 93.31 210 ASP A CA 1
ATOM 1655 C C . ASP A 1 210 ? -17.375 10.766 -4.316 1 93.31 210 ASP A C 1
ATOM 1657 O O . ASP A 1 210 ? -17.188 10.148 -3.266 1 93.31 210 ASP A O 1
ATOM 1661 N N . ASP A 1 211 ? -17.484 10.141 -5.383 1 87.81 211 ASP A N 1
ATOM 1662 C CA . ASP A 1 211 ? -17.5 8.68 -5.457 1 87.81 211 ASP A CA 1
ATOM 1663 C C . ASP A 1 211 ? -16.219 8.156 -6.09 1 87.81 211 ASP A C 1
ATOM 1665 O O . ASP A 1 211 ? -16.156 6.992 -6.496 1 87.81 211 ASP A O 1
ATOM 1669 N N . VAL A 1 212 ? -15.281 9 -6.059 1 90.69 212 VAL A N 1
ATOM 1670 C CA . VAL A 1 212 ? -14.047 8.648 -6.754 1 90.69 212 VAL A CA 1
ATOM 1671 C C . VAL A 1 212 ? -12.945 8.352 -5.738 1 90.69 212 VAL A C 1
ATOM 1673 O O . VAL A 1 212 ? -12.828 9.039 -4.723 1 90.69 212 VAL A O 1
ATOM 1676 N N . ILE A 1 213 ? -12.266 7.336 -5.969 1 94.44 213 ILE A N 1
ATOM 1677 C CA . ILE A 1 213 ? -11.055 6.992 -5.23 1 94.44 213 ILE A CA 1
ATOM 1678 C C . ILE A 1 213 ? -9.828 7.207 -6.117 1 94.44 213 ILE A C 1
ATOM 1680 O O . ILE A 1 213 ? -9.789 6.734 -7.254 1 94.44 213 ILE A O 1
ATOM 1684 N N . PHE A 1 214 ? -8.922 7.945 -5.645 1 95.81 214 PHE A N 1
ATOM 1685 C CA . PHE A 1 214 ? -7.656 8.172 -6.332 1 95.81 214 PHE A CA 1
ATOM 1686 C C . PHE A 1 214 ? -6.492 7.617 -5.527 1 95.81 214 PHE A C 1
ATOM 1688 O O . PHE A 1 214 ? -5.984 8.281 -4.621 1 95.81 214 PHE A O 1
ATOM 1695 N N . PRO A 1 215 ? -6.031 6.434 -5.906 1 94.81 215 PRO A N 1
ATOM 1696 C CA . PRO A 1 215 ? -4.887 5.844 -5.207 1 94.81 215 PRO A CA 1
ATOM 1697 C C . PRO A 1 215 ? -3.547 6.316 -5.766 1 94.81 215 PRO A C 1
ATOM 1699 O O . PRO A 1 215 ? -3.406 6.492 -6.977 1 94.81 215 PRO A O 1
ATOM 1702 N N . THR A 1 216 ? -2.621 6.547 -4.863 1 93.94 216 THR A N 1
ATOM 1703 C CA . THR A 1 216 ? -1.244 6.832 -5.246 1 93.94 216 THR A CA 1
ATOM 1704 C C . THR A 1 216 ? -0.274 5.918 -4.504 1 93.94 216 THR A C 1
ATOM 1706 O O . THR A 1 216 ? -0.473 5.617 -3.326 1 93.94 216 THR A O 1
ATOM 1709 N N . ALA A 1 217 ? 0.725 5.445 -5.223 1 91.38 217 ALA A N 1
ATOM 1710 C CA . ALA A 1 217 ? 1.759 4.613 -4.609 1 91.38 217 ALA A CA 1
ATOM 1711 C C . ALA A 1 217 ? 2.748 5.465 -3.818 1 91.38 217 ALA A C 1
ATOM 1713 O O . ALA A 1 217 ? 2.992 6.625 -4.16 1 91.38 217 ALA A O 1
ATOM 1714 N N . GLY A 1 218 ? 3.252 4.867 -2.785 1 91.69 218 GLY A N 1
ATOM 1715 C CA . GLY A 1 218 ? 4.359 5.527 -2.111 1 91.69 218 GLY A CA 1
ATOM 1716 C C . GLY A 1 218 ? 5.637 5.527 -2.93 1 91.69 218 GLY A C 1
ATOM 1717 O O . GLY A 1 218 ? 5.859 4.625 -3.742 1 91.69 218 GLY A O 1
ATOM 1718 N N . PHE A 1 219 ? 6.43 6.551 -2.76 1 91.25 219 PHE A N 1
ATOM 1719 C CA . PHE A 1 219 ? 7.746 6.539 -3.389 1 91.25 219 PHE A CA 1
ATOM 1720 C C . PHE A 1 219 ? 8.656 5.523 -2.719 1 91.25 219 PHE A C 1
ATOM 1722 O O . PHE A 1 219 ? 8.945 5.629 -1.523 1 91.25 219 PHE A O 1
ATOM 1729 N N . SER A 1 220 ? 9.125 4.531 -3.42 1 87.56 220 SER A N 1
ATOM 1730 C CA . SER A 1 220 ? 9.914 3.43 -2.873 1 87.56 220 SER A CA 1
ATOM 1731 C C . SER A 1 220 ? 11.336 3.877 -2.541 1 87.56 220 SER A C 1
ATOM 1733 O O . SER A 1 220 ? 12.039 4.41 -3.4 1 87.56 220 SER A O 1
ATOM 1735 N N . LEU A 1 221 ? 11.672 3.713 -1.299 1 90.88 221 LEU A N 1
ATOM 1736 C CA . LEU A 1 221 ? 13.016 4.055 -0.841 1 90.88 221 LEU A CA 1
ATOM 1737 C C . LEU A 1 221 ? 13.734 2.822 -0.299 1 90.88 221 LEU A C 1
ATOM 1739 O O . LEU A 1 221 ? 13.117 1.979 0.359 1 90.88 221 LEU A O 1
ATOM 1743 N N . GLU A 1 222 ? 14.977 2.729 -0.519 1 87.5 222 GLU A N 1
ATOM 1744 C CA . GLU A 1 222 ? 15.781 1.625 -0.007 1 87.5 222 GLU A CA 1
ATOM 1745 C C . GLU A 1 222 ? 16.125 1.826 1.468 1 87.5 222 GLU A C 1
ATOM 1747 O O . GLU A 1 222 ? 16.312 0.856 2.205 1 87.5 222 GLU A O 1
ATOM 1752 N N . ASP A 1 223 ? 16.172 3.125 1.775 1 87.19 223 ASP A N 1
ATOM 1753 C CA . ASP A 1 223 ? 16.641 3.395 3.133 1 87.19 223 ASP A CA 1
ATOM 1754 C C . ASP A 1 223 ? 15.711 4.371 3.848 1 87.19 223 ASP A C 1
ATOM 1756 O O . ASP A 1 223 ? 15.688 5.559 3.531 1 87.19 223 ASP A O 1
ATOM 1760 N N . VAL A 1 224 ? 14.875 3.895 4.688 1 92.56 224 VAL A N 1
ATOM 1761 C CA . VAL A 1 224 ? 14.07 4.707 5.59 1 92.56 224 VAL A CA 1
ATOM 1762 C C . VAL A 1 224 ? 14.773 4.836 6.938 1 92.56 224 VAL A C 1
ATOM 1764 O O . VAL A 1 224 ? 15.188 3.838 7.527 1 92.56 224 VAL A O 1
ATOM 1767 N N . VAL A 1 225 ? 14.914 6.062 7.387 1 95.62 225 VAL A N 1
ATOM 1768 C CA . VAL A 1 225 ? 15.695 6.316 8.594 1 95.62 225 VAL A CA 1
ATOM 1769 C C . VAL A 1 225 ? 14.758 6.668 9.75 1 95.62 225 VAL A C 1
ATOM 1771 O O . VAL A 1 225 ? 14.859 6.098 10.836 1 95.62 225 VAL A O 1
ATOM 1774 N N . ASP A 1 226 ? 13.859 7.543 9.578 1 96.94 226 ASP A N 1
ATOM 1775 C CA . ASP A 1 226 ? 12.961 8.086 10.594 1 96.94 226 ASP A CA 1
ATOM 1776 C C . ASP A 1 226 ? 11.641 8.539 9.969 1 96.94 226 ASP A C 1
ATOM 1778 O O . ASP A 1 226 ? 11.594 9.57 9.289 1 96.94 226 ASP A O 1
ATOM 1782 N N . PRO A 1 227 ? 10.531 7.824 10.242 1 96.62 227 PRO A N 1
ATOM 1783 C CA . PRO A 1 227 ? 9.258 8.172 9.609 1 96.62 227 PRO A CA 1
ATOM 1784 C C . PRO A 1 227 ? 8.594 9.383 10.258 1 96.62 227 PRO A C 1
ATOM 1786 O O . PRO A 1 227 ? 7.516 9.805 9.828 1 96.62 227 PRO A O 1
ATOM 1789 N N . THR A 1 228 ? 9.18 9.977 11.289 1 96.38 228 THR A N 1
ATOM 1790 C CA . THR A 1 228 ? 8.586 11.102 12.008 1 96.38 228 THR A CA 1
ATOM 1791 C C . THR A 1 228 ? 8.305 12.266 11.062 1 96.38 228 THR A C 1
ATOM 1793 O O . THR A 1 228 ? 9.188 12.68 10.305 1 96.38 228 THR A O 1
ATOM 1796 N N . GLY A 1 229 ? 7.066 12.727 11.078 1 97 229 GLY A N 1
ATOM 1797 C CA . GLY A 1 229 ? 6.703 13.922 10.344 1 97 229 GLY A CA 1
ATOM 1798 C C . GLY A 1 229 ? 6.422 13.656 8.875 1 97 229 GLY A C 1
ATOM 1799 O O . GLY A 1 229 ? 6.164 14.594 8.109 1 97 229 GLY A O 1
ATOM 1800 N N . ALA A 1 230 ? 6.473 12.367 8.43 1 97.31 230 ALA A N 1
ATOM 1801 C CA . ALA A 1 230 ? 6.242 12.039 7.027 1 97.31 230 ALA A CA 1
ATOM 1802 C C . ALA A 1 230 ? 4.852 12.484 6.582 1 97.31 230 ALA A C 1
ATOM 1804 O O . ALA A 1 230 ? 4.707 13.125 5.535 1 97.31 230 ALA A O 1
ATOM 1805 N N . GLY A 1 231 ? 3.855 12.18 7.383 1 97.56 231 GLY A N 1
ATOM 1806 C CA . GLY A 1 231 ? 2.496 12.586 7.062 1 97.56 231 GLY A CA 1
ATOM 1807 C C . GLY A 1 231 ? 2.299 14.086 7.082 1 97.56 231 GLY A C 1
ATOM 1808 O O . GLY A 1 231 ? 1.599 14.641 6.23 1 97.56 231 GLY A O 1
ATOM 1809 N N . ASP A 1 232 ? 2.896 14.727 8.039 1 98.62 232 ASP A N 1
ATOM 1810 C CA . ASP A 1 232 ? 2.822 16.188 8.117 1 98.62 232 ASP A CA 1
ATOM 1811 C C . ASP A 1 232 ? 3.48 16.828 6.895 1 98.62 232 ASP A C 1
ATOM 1813 O O . ASP A 1 232 ? 2.965 17.812 6.352 1 98.62 232 ASP A O 1
ATOM 1817 N N . SER A 1 233 ? 4.641 16.297 6.52 1 98.75 233 SER A N 1
ATOM 1818 C CA . SER A 1 233 ? 5.348 16.797 5.344 1 98.75 233 SER A CA 1
ATOM 1819 C C . SER A 1 233 ? 4.523 16.578 4.074 1 98.75 233 SER A C 1
ATOM 1821 O O . SER A 1 233 ? 4.523 17.438 3.184 1 98.75 233 SER A O 1
ATOM 1823 N N . PHE A 1 234 ? 3.848 15.461 4.023 1 98.75 234 PHE A N 1
ATOM 1824 C CA . PHE A 1 234 ? 2.91 15.188 2.939 1 98.75 234 PHE A CA 1
ATOM 1825 C C . PHE A 1 234 ? 1.858 16.281 2.848 1 98.75 234 PHE A C 1
ATOM 1827 O O . PHE A 1 234 ? 1.657 16.875 1.782 1 98.75 234 PHE A O 1
ATOM 1834 N N . ALA A 1 235 ? 1.237 16.578 3.932 1 98.81 235 ALA A N 1
ATOM 1835 C CA . ALA A 1 235 ? 0.157 17.547 3.971 1 98.81 235 ALA A CA 1
ATOM 1836 C C . ALA A 1 235 ? 0.668 18.953 3.615 1 98.81 235 ALA A C 1
ATOM 1838 O O . ALA A 1 235 ? 0.037 19.672 2.84 1 98.81 235 ALA A O 1
ATOM 1839 N N . GLY A 1 236 ? 1.791 19.297 4.16 1 98.81 236 GLY A N 1
ATOM 1840 C CA . GLY A 1 236 ? 2.393 20.594 3.861 1 98.81 236 GLY A CA 1
ATOM 1841 C C . GLY A 1 236 ? 2.713 20.766 2.391 1 98.81 236 GLY A C 1
ATOM 1842 O O . GLY A 1 236 ? 2.447 21.828 1.815 1 98.81 236 GLY A O 1
ATOM 1843 N N . ALA A 1 237 ? 3.258 19.719 1.8 1 98.75 237 ALA A N 1
ATOM 1844 C CA . ALA A 1 237 ? 3.607 19.781 0.383 1 98.75 237 ALA A CA 1
ATOM 1845 C C . ALA A 1 237 ? 2.357 19.875 -0.487 1 98.75 237 ALA A C 1
ATOM 1847 O O . ALA A 1 237 ? 2.336 20.625 -1.473 1 98.75 237 ALA A O 1
ATOM 1848 N N . MET A 1 238 ? 1.369 19.125 -0.132 1 98.56 238 MET A N 1
ATOM 1849 C CA . MET A 1 238 ? 0.12 19.141 -0.888 1 98.56 238 MET A CA 1
ATOM 1850 C C . MET A 1 238 ? -0.466 20.547 -0.937 1 98.56 238 MET A C 1
ATOM 1852 O O . MET A 1 238 ? -0.691 21.094 -2.018 1 98.56 238 MET A O 1
ATOM 1856 N N . ILE A 1 239 ? -0.632 21.141 0.21 1 98.81 239 ILE A N 1
ATOM 1857 C CA . ILE A 1 239 ? -1.303 22.438 0.237 1 98.81 239 ILE A CA 1
ATOM 1858 C C . ILE A 1 239 ? -0.342 23.531 -0.236 1 98.81 239 ILE A C 1
ATOM 1860 O O . ILE A 1 239 ? -0.764 24.516 -0.841 1 98.81 239 ILE A O 1
ATOM 1864 N N . GLY A 1 240 ? 0.948 23.375 0.042 1 98.69 240 GLY A N 1
ATOM 1865 C CA . GLY A 1 240 ? 1.927 24.312 -0.486 1 98.69 240 GLY A CA 1
ATOM 1866 C C . GLY A 1 240 ? 1.941 24.359 -2.002 1 98.69 240 GLY A C 1
ATOM 1867 O O . GLY A 1 240 ? 1.98 25.453 -2.588 1 98.69 240 GLY A O 1
ATOM 1868 N N . TYR A 1 241 ? 1.891 23.188 -2.594 1 98.44 241 TYR A N 1
ATOM 1869 C CA . TYR A 1 241 ? 1.825 23.125 -4.051 1 98.44 241 TYR A CA 1
ATOM 1870 C C . TYR A 1 241 ? 0.571 23.812 -4.574 1 98.44 241 TYR A C 1
ATOM 1872 O O . TYR A 1 241 ? 0.642 24.625 -5.492 1 98.44 241 TYR A O 1
ATOM 1880 N N . LEU A 1 242 ? -0.565 23.5 -4 1 98.5 242 LEU A N 1
ATOM 1881 C CA . LEU A 1 242 ? -1.821 24.109 -4.43 1 98.5 242 LEU A CA 1
ATOM 1882 C C . LEU A 1 242 ? -1.763 25.625 -4.301 1 98.5 242 LEU A C 1
ATOM 1884 O O . LEU A 1 242 ? -2.201 26.344 -5.203 1 98.5 242 LEU A O 1
ATOM 1888 N N . ALA A 1 243 ? -1.218 26.062 -3.186 1 98.56 243 ALA A N 1
ATOM 1889 C CA . ALA A 1 243 ? -1.1 27.5 -2.941 1 98.56 243 ALA A CA 1
ATOM 1890 C C . ALA A 1 243 ? -0.216 28.156 -3.992 1 98.56 243 ALA A C 1
ATOM 1892 O O . ALA A 1 243 ? -0.509 29.266 -4.449 1 98.56 243 ALA A O 1
ATOM 1893 N N . SER A 1 244 ? 0.806 27.484 -4.387 1 98.25 244 SER A N 1
ATOM 1894 C CA . SER A 1 244 ? 1.714 28.031 -5.387 1 98.25 244 SER A CA 1
ATOM 1895 C C . SER A 1 244 ? 1.033 28.141 -6.746 1 98.25 244 SER A C 1
ATOM 1897 O O . SER A 1 244 ? 1.356 29.047 -7.535 1 98.25 244 SER A O 1
ATOM 1899 N N . LYS A 1 245 ? 0.1 27.266 -7 1 97.62 245 LYS A N 1
ATOM 1900 C CA . LYS A 1 245 ? -0.633 27.266 -8.258 1 97.62 245 LYS A CA 1
ATOM 1901 C C . LYS A 1 245 ? -1.86 28.172 -8.18 1 97.62 245 LYS A C 1
ATOM 1903 O O . LYS A 1 245 ? -2.445 28.516 -9.203 1 97.62 245 LYS A O 1
ATOM 1908 N N . LYS A 1 246 ? -2.197 28.562 -6.961 1 96.81 246 LYS A N 1
ATOM 1909 C CA . LYS A 1 246 ? -3.406 29.344 -6.707 1 96.81 246 LYS A CA 1
ATOM 1910 C C . LYS A 1 246 ? -4.625 28.688 -7.352 1 96.81 246 LYS A C 1
ATOM 1912 O O . LYS A 1 246 ? -5.438 29.359 -7.984 1 96.81 246 LYS A O 1
ATOM 1917 N N . SER A 1 247 ? -4.707 27.375 -7.289 1 95.5 247 SER A N 1
ATOM 1918 C CA . SER A 1 247 ? -5.773 26.609 -7.926 1 95.5 247 SER A CA 1
ATOM 1919 C C . SER A 1 247 ? -6.254 25.469 -7.027 1 95.5 247 SER A C 1
ATOM 1921 O O . SER A 1 247 ? -5.48 24.922 -6.238 1 95.5 247 SER A O 1
ATOM 1923 N N . THR A 1 248 ? -7.543 25.203 -7.137 1 96.62 248 THR A N 1
ATOM 1924 C CA . THR A 1 248 ? -8.133 24.078 -6.422 1 96.62 248 THR A CA 1
ATOM 1925 C C . THR A 1 248 ? -8.883 23.156 -7.387 1 96.62 248 THR A C 1
ATOM 1927 O O . THR A 1 248 ? -9.867 22.516 -7.004 1 96.62 248 THR A O 1
ATOM 1930 N N . SER A 1 249 ? -8.469 23.219 -8.68 1 96.75 249 SER A N 1
ATOM 1931 C CA . SER A 1 249 ? -9.047 22.266 -9.625 1 96.75 249 SER A CA 1
ATOM 1932 C C . SER A 1 249 ? -8.719 20.828 -9.234 1 96.75 249 SER A C 1
ATOM 1934 O O . SER A 1 249 ? -7.695 20.578 -8.602 1 96.75 249 SER A O 1
ATOM 1936 N N . LEU A 1 250 ? -9.586 19.984 -9.664 1 95 250 LEU A N 1
ATOM 1937 C CA . LEU A 1 250 ? -9.391 18.578 -9.328 1 95 250 LEU A CA 1
ATOM 1938 C C . LEU A 1 250 ? -8.055 18.062 -9.852 1 95 250 LEU A C 1
ATOM 1940 O O . LEU A 1 250 ? -7.363 17.312 -9.164 1 95 250 LEU A O 1
ATOM 1944 N N . SER A 1 251 ? -7.707 18.438 -11.055 1 95.44 251 SER A N 1
ATOM 1945 C CA . SER A 1 251 ? -6.434 18.016 -11.641 1 95.44 251 SER A CA 1
ATOM 1946 C C . SER A 1 251 ? -5.258 18.5 -10.789 1 95.44 251 SER A C 1
ATOM 1948 O O . SER A 1 251 ? -4.297 17.75 -10.578 1 95.44 251 SER A O 1
ATOM 1950 N N . GLU A 1 252 ? -5.312 19.719 -10.305 1 97.38 252 GLU A N 1
ATOM 1951 C CA . GLU A 1 252 ? -4.238 20.25 -9.469 1 97.38 252 GLU A CA 1
ATOM 1952 C C . GLU A 1 252 ? -4.223 19.594 -8.094 1 97.38 252 GLU A C 1
ATOM 1954 O O . GLU A 1 252 ? -3.158 19.391 -7.504 1 97.38 252 GLU A O 1
ATOM 1959 N N . ILE A 1 253 ? -5.406 19.25 -7.59 1 97.88 253 ILE A N 1
ATOM 1960 C CA . ILE A 1 253 ? -5.473 18.578 -6.297 1 97.88 253 ILE A CA 1
ATOM 1961 C C . ILE A 1 253 ? -4.848 17.188 -6.402 1 97.88 253 ILE A C 1
ATOM 1963 O O . ILE A 1 253 ? -4.094 16.781 -5.52 1 97.88 253 ILE A O 1
ATOM 1967 N N . LYS A 1 254 ? -5.152 16.484 -7.48 1 96.5 254 LYS A N 1
ATOM 1968 C CA . LYS A 1 254 ? -4.527 15.18 -7.707 1 96.5 254 LYS A CA 1
ATOM 1969 C C . LYS A 1 254 ? -3.01 15.305 -7.793 1 96.5 254 LYS A C 1
ATOM 1971 O O . LYS A 1 254 ? -2.281 14.523 -7.18 1 96.5 254 LYS A O 1
ATOM 1976 N N . LYS A 1 255 ? -2.541 16.266 -8.531 1 96.75 255 LYS A N 1
ATOM 1977 C CA . LYS A 1 255 ? -1.104 16.5 -8.625 1 96.75 255 LYS A CA 1
ATOM 1978 C C . LYS A 1 255 ? -0.507 16.844 -7.262 1 96.75 255 LYS A C 1
ATOM 1980 O O . LYS A 1 255 ? 0.608 16.422 -6.949 1 96.75 255 LYS A O 1
ATOM 1985 N N . ALA A 1 256 ? -1.225 17.609 -6.48 1 98.19 256 ALA A N 1
ATOM 1986 C CA . ALA A 1 256 ? -0.773 18 -5.145 1 98.19 256 ALA A CA 1
ATOM 1987 C C . ALA A 1 256 ? -0.539 16.781 -4.266 1 98.19 256 ALA A C 1
ATOM 1989 O O . ALA A 1 256 ? 0.382 16.766 -3.445 1 98.19 256 ALA A O 1
ATOM 1990 N N . VAL A 1 257 ? -1.376 15.742 -4.438 1 97.81 257 VAL A N 1
ATOM 1991 C CA . VAL A 1 257 ? -1.214 14.508 -3.682 1 97.81 257 VAL A CA 1
ATOM 1992 C C . VAL A 1 257 ? 0.117 13.852 -4.043 1 97.81 257 VAL A C 1
ATOM 1994 O O . VAL A 1 257 ? 0.809 13.312 -3.172 1 97.81 257 VAL A O 1
ATOM 1997 N N . ILE A 1 258 ? 0.507 13.945 -5.316 1 96.38 258 ILE A N 1
ATOM 1998 C CA . ILE A 1 258 ? 1.78 13.391 -5.766 1 96.38 258 ILE A CA 1
ATOM 1999 C C . ILE A 1 258 ? 2.932 14.133 -5.094 1 96.38 258 ILE A C 1
ATOM 2001 O O . ILE A 1 258 ? 3.867 13.508 -4.586 1 96.38 258 ILE A O 1
ATOM 2005 N N . TYR A 1 259 ? 2.859 15.422 -5.055 1 97.94 259 TYR A N 1
ATOM 2006 C CA . TYR A 1 259 ? 3.883 16.219 -4.383 1 97.94 259 TYR A CA 1
ATOM 2007 C C . TYR A 1 259 ? 3.943 15.883 -2.898 1 97.94 259 TYR A C 1
ATOM 2009 O O . TYR A 1 259 ? 5.02 15.891 -2.297 1 97.94 259 TYR A O 1
ATOM 2017 N N . GLY A 1 260 ? 2.756 15.617 -2.305 1 98.06 260 GLY A N 1
ATOM 2018 C CA . GLY A 1 260 ? 2.721 15.141 -0.933 1 98.06 260 GLY A CA 1
ATOM 2019 C C . GLY A 1 260 ? 3.518 13.867 -0.727 1 98.06 260 GLY A C 1
ATOM 2020 O O . GLY A 1 260 ? 4.359 13.789 0.173 1 98.06 260 GLY A O 1
ATOM 2021 N N . ASN A 1 261 ? 3.281 12.898 -1.589 1 96.62 261 ASN A N 1
ATOM 2022 C CA . ASN A 1 261 ? 4.016 11.641 -1.521 1 96.62 261 ASN A CA 1
ATOM 2023 C C . ASN A 1 261 ? 5.52 11.867 -1.64 1 96.62 261 ASN A C 1
ATOM 2025 O O . ASN A 1 261 ? 6.305 11.258 -0.906 1 96.62 261 ASN A O 1
ATOM 2029 N N . VAL A 1 262 ? 5.883 12.703 -2.539 1 97.06 262 VAL A N 1
ATOM 2030 C CA . VAL A 1 262 ? 7.289 12.953 -2.83 1 97.06 262 VAL A CA 1
ATOM 2031 C C . VAL A 1 262 ? 7.957 13.609 -1.623 1 97.06 262 VAL A C 1
ATOM 2033 O O . VAL A 1 262 ? 9.031 13.18 -1.188 1 97.06 262 VAL A O 1
ATOM 2036 N N . LEU A 1 263 ? 7.344 14.57 -1.007 1 98.31 263 LEU A N 1
ATOM 2037 C CA . LEU A 1 263 ? 7.969 15.242 0.132 1 98.31 263 LEU A CA 1
ATOM 2038 C C . LEU A 1 263 ? 7.953 14.336 1.363 1 98.31 263 LEU A C 1
ATOM 2040 O O . LEU A 1 263 ? 8.875 14.383 2.184 1 98.31 263 LEU A O 1
ATOM 2044 N N . GLY A 1 264 ? 6.855 13.57 1.498 1 97.56 264 GLY A N 1
ATOM 2045 C CA . GLY A 1 264 ? 6.906 12.547 2.529 1 97.56 264 GLY A CA 1
ATOM 2046 C C . GLY A 1 264 ? 8.125 11.648 2.422 1 97.56 264 GLY A C 1
ATOM 2047 O O . GLY A 1 264 ? 8.727 11.281 3.436 1 97.56 264 GLY A O 1
ATOM 2048 N N . SER A 1 265 ? 8.5 11.336 1.2 1 96.88 265 SER A N 1
ATOM 2049 C CA . SER A 1 265 ? 9.641 10.453 0.976 1 96.88 265 SER A CA 1
ATOM 2050 C C . SER A 1 265 ? 10.953 11.133 1.345 1 96.88 265 SER A C 1
ATOM 2052 O O . SER A 1 265 ? 11.883 10.477 1.809 1 96.88 265 SER A O 1
ATOM 2054 N N . PHE A 1 266 ? 11.094 12.43 1.21 1 97.81 266 PHE A N 1
ATOM 2055 C CA . PHE A 1 266 ? 12.273 13.156 1.664 1 97.81 266 PHE A CA 1
ATOM 2056 C C . PHE A 1 266 ? 12.359 13.148 3.186 1 97.81 266 PHE A C 1
ATOM 2058 O O . PHE A 1 266 ? 13.445 12.977 3.752 1 97.81 266 PHE A O 1
ATOM 2065 N N . ALA A 1 267 ? 11.234 13.281 3.818 1 97.81 267 ALA A N 1
ATOM 2066 C CA . ALA A 1 267 ? 11.172 13.438 5.27 1 97.81 267 ALA A CA 1
ATOM 2067 C C . ALA A 1 267 ? 11.727 12.203 5.977 1 97.81 267 ALA A C 1
ATOM 2069 O O . ALA A 1 267 ? 12.328 12.312 7.047 1 97.81 267 ALA A O 1
ATOM 2070 N N . VAL A 1 268 ? 11.602 11.023 5.391 1 97.19 268 VAL A N 1
ATOM 2071 C CA . VAL A 1 268 ? 11.883 9.789 6.113 1 97.19 268 VAL A CA 1
ATOM 2072 C C . VAL A 1 268 ? 13.336 9.367 5.875 1 97.19 268 VAL A C 1
ATOM 2074 O O . VAL A 1 268 ? 13.805 8.391 6.453 1 97.19 268 VAL A O 1
ATOM 2077 N N . GLU A 1 269 ? 14.07 10.141 5.074 1 96.44 269 GLU A N 1
ATOM 2078 C CA . GLU A 1 269 ? 15.406 9.727 4.652 1 96.44 269 GLU A CA 1
ATOM 2079 C C . GLU A 1 269 ? 16.453 10.094 5.707 1 96.44 269 GLU A C 1
ATOM 2081 O O . GLU A 1 269 ? 17.578 9.586 5.672 1 96.44 269 GLU A O 1
ATOM 2086 N N . LYS A 1 270 ? 16.141 10.969 6.617 1 96.69 270 LYS A N 1
ATOM 2087 C CA . LYS A 1 270 ? 17.031 11.406 7.695 1 96.69 270 LYS A CA 1
ATOM 2088 C C . LYS A 1 270 ? 16.25 11.57 9 1 96.69 270 LYS A C 1
ATOM 2090 O O . LYS A 1 270 ? 15.023 11.5 9.016 1 96.69 270 LYS A O 1
ATOM 2095 N N . TYR A 1 271 ? 16.984 11.75 10.055 1 96.94 271 TYR A N 1
ATOM 2096 C CA . TYR A 1 271 ? 16.359 11.906 11.359 1 96.94 271 TYR A CA 1
ATOM 2097 C C . TYR A 1 271 ? 15.711 13.273 11.5 1 96.94 271 TYR A C 1
ATOM 2099 O O . TYR A 1 271 ? 16.281 14.289 11.086 1 96.94 271 TYR A O 1
ATOM 2107 N N . GLY A 1 272 ? 14.602 13.25 12.109 1 96.69 272 GLY A N 1
ATOM 2108 C CA . GLY A 1 272 ? 13.898 14.5 12.375 1 96.69 272 GLY A CA 1
ATOM 2109 C C . GLY A 1 272 ? 13.68 15.328 11.125 1 96.69 272 GLY A C 1
ATOM 2110 O O . GLY A 1 272 ? 13.273 14.805 10.086 1 96.69 272 GLY A O 1
ATOM 2111 N N . LEU A 1 273 ? 13.977 16.562 11.203 1 97.25 273 LEU A N 1
ATOM 2112 C CA . LEU A 1 273 ? 13.672 17.531 10.141 1 97.25 273 LEU A CA 1
ATOM 2113 C C . LEU A 1 273 ? 14.773 17.547 9.094 1 97.25 273 LEU A C 1
ATOM 2115 O O . LEU A 1 273 ? 14.633 18.172 8.047 1 97.25 273 LEU A O 1
ATOM 2119 N N . GLU A 1 274 ? 15.805 16.812 9.258 1 96.81 274 GLU A N 1
ATOM 2120 C CA . GLU A 1 274 ? 17.016 16.922 8.445 1 96.81 274 GLU A CA 1
ATOM 2121 C C . GLU A 1 274 ? 16.719 16.609 6.984 1 96.81 274 GLU A C 1
ATOM 2123 O O . GLU A 1 274 ? 17.281 17.219 6.082 1 96.81 274 GLU A O 1
ATOM 2128 N N . GLY A 1 275 ? 15.867 15.641 6.723 1 96.94 275 GLY A N 1
ATOM 2129 C CA . GLY A 1 275 ? 15.539 15.273 5.355 1 96.94 275 GLY A CA 1
ATOM 2130 C C . GLY A 1 275 ? 14.891 16.406 4.574 1 96.94 275 GLY A C 1
ATOM 2131 O O . GLY A 1 275 ? 15.094 16.516 3.363 1 96.94 275 GLY A O 1
ATOM 2132 N N . LEU A 1 276 ? 14.133 17.234 5.262 1 98.12 276 LEU A N 1
ATOM 2133 C CA . LEU A 1 276 ? 13.469 18.359 4.617 1 98.12 276 LEU A CA 1
ATOM 2134 C C . LEU A 1 276 ? 14.422 19.547 4.488 1 98.12 276 LEU A C 1
ATOM 2136 O O . LEU A 1 276 ? 14.406 20.25 3.477 1 98.12 276 LEU A O 1
ATOM 2140 N N . LEU A 1 277 ? 15.266 19.766 5.488 1 97.62 277 LEU A N 1
ATOM 2141 C CA . LEU A 1 277 ? 16.156 20.922 5.523 1 97.62 277 LEU A CA 1
ATOM 2142 C C . LEU A 1 277 ? 17.25 20.797 4.473 1 97.62 277 LEU A C 1
ATOM 2144 O O . LEU A 1 277 ? 17.844 21.812 4.066 1 97.62 277 LEU A O 1
ATOM 2148 N N . LYS A 1 278 ? 17.438 19.625 3.936 1 96.56 278 LYS A N 1
ATOM 2149 C CA . LYS A 1 278 ? 18.547 19.391 3.004 1 96.56 278 LYS A CA 1
ATOM 2150 C C . LYS A 1 278 ? 18.047 19.391 1.56 1 96.56 278 LYS A C 1
ATOM 2152 O O . LYS A 1 278 ? 18.844 19.219 0.629 1 96.56 278 LYS A O 1
ATOM 2157 N N . ILE A 1 279 ? 16.734 19.562 1.427 1 97.44 279 ILE A N 1
ATOM 2158 C CA . ILE A 1 279 ? 16.203 19.609 0.07 1 97.44 279 ILE A CA 1
ATOM 2159 C C . ILE A 1 279 ? 16.812 20.797 -0.679 1 97.44 279 ILE A C 1
ATOM 2161 O O . ILE A 1 279 ? 16.828 21.922 -0.161 1 97.44 279 ILE A O 1
ATOM 2165 N N . LYS A 1 280 ? 17.359 20.516 -1.922 1 93.12 280 LYS A N 1
ATOM 2166 C CA . LYS A 1 280 ? 17.953 21.531 -2.779 1 93.12 280 LYS A CA 1
ATOM 2167 C C . LYS A 1 280 ? 17.062 21.812 -3.986 1 93.12 280 LYS A C 1
ATOM 2169 O O . LYS A 1 280 ? 16.109 21.094 -4.25 1 93.12 280 LYS A O 1
ATOM 2174 N N . ASN A 1 281 ? 17.438 22.922 -4.582 1 87.81 281 ASN A N 1
ATOM 2175 C CA . ASN A 1 281 ? 16.734 23.297 -5.797 1 87.81 281 ASN A CA 1
ATOM 2176 C C . ASN A 1 281 ? 16.734 22.172 -6.828 1 87.81 281 ASN A C 1
ATOM 2178 O O . ASN A 1 281 ? 17.797 21.594 -7.113 1 87.81 281 ASN A O 1
ATOM 2182 N N . GLY A 1 282 ? 15.594 21.844 -7.27 1 95.81 282 GLY A N 1
ATOM 2183 C CA . GLY A 1 282 ? 15.484 20.844 -8.328 1 95.81 282 GLY A CA 1
ATOM 2184 C C . GLY A 1 282 ? 15.234 19.438 -7.809 1 95.81 282 GLY A C 1
ATOM 2185 O O . GLY A 1 282 ? 14.797 18.562 -8.555 1 95.81 282 GLY A O 1
ATOM 2186 N N . ASP A 1 283 ? 15.578 19.188 -6.52 1 97.75 283 ASP A N 1
ATOM 2187 C CA . ASP A 1 283 ? 15.43 17.844 -5.957 1 97.75 283 ASP A CA 1
ATOM 2188 C C . ASP A 1 283 ? 13.984 17.359 -6.07 1 97.75 283 ASP A C 1
ATOM 2190 O O . ASP A 1 283 ? 13.742 16.219 -6.48 1 97.75 283 ASP A O 1
ATOM 2194 N N . ILE A 1 284 ? 13.117 18.25 -5.77 1 98.19 284 ILE A N 1
ATOM 2195 C CA . ILE A 1 284 ? 11.703 17.891 -5.762 1 98.19 284 ILE A CA 1
ATOM 2196 C C . ILE A 1 284 ? 11.234 17.594 -7.188 1 98.19 284 ILE A C 1
ATOM 2198 O O . ILE A 1 284 ? 10.609 16.562 -7.445 1 98.19 284 ILE A O 1
ATOM 2202 N N . THR A 1 285 ? 11.547 18.453 -8.102 1 97.06 285 THR A N 1
ATOM 2203 C CA . THR A 1 285 ? 11.156 18.281 -9.492 1 97.06 285 THR A CA 1
ATOM 2204 C C . THR A 1 285 ? 11.711 16.969 -10.047 1 97.06 285 THR A C 1
ATOM 2206 O O . THR A 1 285 ? 11.016 16.25 -10.766 1 97.06 285 THR A O 1
ATOM 2209 N N . LYS A 1 286 ? 12.984 16.703 -9.734 1 97.44 286 LYS A N 1
ATOM 2210 C CA . LYS A 1 286 ? 13.617 15.477 -10.195 1 97.44 286 LYS A CA 1
ATOM 2211 C C . LYS A 1 286 ? 12.883 14.25 -9.664 1 97.44 286 LYS A C 1
ATOM 2213 O O . LYS A 1 286 ? 12.633 13.297 -10.414 1 97.44 286 LYS A O 1
ATOM 2218 N N . ARG A 1 287 ? 12.531 14.234 -8.453 1 96.75 287 ARG A N 1
ATOM 2219 C CA . ARG A 1 287 ? 11.867 13.078 -7.855 1 96.75 287 ARG A CA 1
ATOM 2220 C C . ARG A 1 287 ? 10.438 12.945 -8.352 1 96.75 287 ARG A C 1
ATOM 2222 O O . ARG A 1 287 ? 9.93 11.828 -8.523 1 96.75 287 ARG A O 1
ATOM 2229 N N . VAL A 1 288 ? 9.75 14.07 -8.586 1 96.31 288 VAL A N 1
ATOM 2230 C CA . VAL A 1 288 ? 8.406 14.023 -9.148 1 96.31 288 VAL A CA 1
ATOM 2231 C C . VAL A 1 288 ? 8.453 13.406 -10.547 1 96.31 288 VAL A C 1
ATOM 2233 O O . VAL A 1 288 ? 7.609 12.586 -10.898 1 96.31 288 VAL A O 1
ATOM 2236 N N . LYS A 1 289 ? 9.445 13.805 -11.312 1 95.44 289 LYS A N 1
ATOM 2237 C CA . LYS A 1 289 ? 9.609 13.234 -12.648 1 95.44 289 LYS A CA 1
ATOM 2238 C C . LYS A 1 289 ? 9.875 11.727 -12.578 1 95.44 289 LYS A C 1
ATOM 2240 O O . LYS A 1 289 ? 9.344 10.961 -13.375 1 95.44 289 LYS A O 1
ATOM 2245 N N . MET A 1 290 ? 10.719 11.367 -11.641 1 93.88 290 MET A N 1
ATOM 2246 C CA . MET A 1 290 ? 10.977 9.945 -11.422 1 93.88 290 MET A CA 1
ATOM 2247 C C . MET A 1 290 ? 9.695 9.211 -11.055 1 93.88 290 MET A C 1
ATOM 2249 O O . MET A 1 290 ? 9.43 8.125 -11.57 1 93.88 290 MET A O 1
ATOM 2253 N N . TYR A 1 291 ? 8.938 9.789 -10.164 1 92.44 291 TYR A N 1
ATOM 2254 C CA . TYR A 1 291 ? 7.668 9.203 -9.734 1 92.44 291 TYR A CA 1
ATOM 2255 C C . TYR A 1 291 ? 6.727 9.016 -10.914 1 92.44 291 TYR A C 1
ATOM 2257 O O . TYR A 1 291 ? 6.117 7.957 -11.07 1 92.44 291 TYR A O 1
ATOM 2265 N N . GLU A 1 292 ? 6.586 10.047 -11.734 1 90.06 292 GLU A N 1
ATOM 2266 C CA . GLU A 1 292 ? 5.703 10 -12.898 1 90.06 292 GLU A CA 1
ATOM 2267 C C . GLU A 1 292 ? 6.125 8.906 -13.867 1 90.06 292 GLU A C 1
ATOM 2269 O O . GLU A 1 292 ? 5.277 8.211 -14.438 1 90.06 292 GLU A O 1
ATOM 2274 N N . LYS A 1 293 ? 7.398 8.727 -13.984 1 88 293 LYS A N 1
ATOM 2275 C CA . LYS A 1 293 ? 7.918 7.684 -14.859 1 88 293 LYS A CA 1
ATOM 2276 C C . LYS A 1 293 ? 7.645 6.297 -14.289 1 88 293 LYS A C 1
ATOM 2278 O O . LYS A 1 293 ? 7.355 5.359 -15.031 1 88 293 LYS A O 1
ATOM 2283 N N . MET A 1 294 ? 7.664 6.227 -13.039 1 87.12 294 MET A N 1
ATOM 2284 C CA . MET A 1 294 ? 7.508 4.957 -12.336 1 87.12 294 MET A CA 1
ATOM 2285 C C . MET A 1 294 ? 6.086 4.43 -12.477 1 87.12 294 MET A C 1
ATOM 2287 O O . MET A 1 294 ? 5.875 3.219 -12.578 1 87.12 294 MET A O 1
ATOM 2291 N N . ILE A 1 295 ? 5.121 5.312 -12.57 1 84.81 295 ILE A N 1
ATOM 2292 C CA . ILE A 1 295 ? 3.736 4.859 -12.484 1 84.81 295 ILE A CA 1
ATOM 2293 C C . ILE A 1 295 ? 3.125 4.785 -13.883 1 84.81 295 ILE A C 1
ATOM 2295 O O . ILE A 1 295 ? 1.971 4.383 -14.039 1 84.81 295 ILE A O 1
ATOM 2299 N N . ARG A 1 296 ? 3.889 5.125 -14.914 1 81.38 296 ARG A N 1
ATOM 2300 C CA . ARG A 1 296 ? 3.393 5.105 -16.297 1 81.38 296 ARG A CA 1
ATOM 2301 C C . ARG A 1 296 ? 3.432 3.693 -16.859 1 81.38 296 ARG A C 1
ATOM 2303 O O . ARG A 1 296 ? 4.414 2.969 -16.688 1 81.38 296 ARG A O 1
ATOM 2310 N N . PHE A 1 297 ? 2.318 3.221 -17.391 1 78.62 297 PHE A N 1
ATOM 2311 C CA . PHE A 1 297 ? 2.273 1.923 -18.047 1 78.62 297 PHE A CA 1
ATOM 2312 C C . PHE A 1 297 ? 1.558 2.023 -19.391 1 78.62 297 PHE A C 1
ATOM 2314 O O . PHE A 1 297 ? 0.779 2.951 -19.609 1 78.62 297 PHE A O 1
ATOM 2321 N N . MET B 1 1 ? -1.443 -21.812 -26.047 1 85.88 1 MET B N 1
ATOM 2322 C CA . MET B 1 1 ? -1.923 -22.469 -24.844 1 85.88 1 MET B CA 1
ATOM 2323 C C . MET B 1 1 ? -1.031 -22.125 -23.656 1 85.88 1 MET B C 1
ATOM 2325 O O . MET B 1 1 ? 0.18 -21.953 -23.797 1 85.88 1 MET B O 1
ATOM 2329 N N . LEU B 1 2 ? -1.638 -21.781 -22.531 1 98.19 2 LEU B N 1
ATOM 2330 C CA . LEU B 1 2 ? -0.952 -21.562 -21.266 1 98.19 2 LEU B CA 1
ATOM 2331 C C . LEU B 1 2 ? -1.022 -22.797 -20.391 1 98.19 2 LEU B C 1
ATOM 2333 O O . LEU B 1 2 ? -2.074 -23.438 -20.297 1 98.19 2 LEU B O 1
ATOM 2337 N N . THR B 1 3 ? 0.126 -23.203 -19.828 1 98.88 3 THR B N 1
ATOM 2338 C CA . THR B 1 3 ? 0.134 -24.312 -18.891 1 98.88 3 THR B CA 1
ATOM 2339 C C . THR B 1 3 ? 0.42 -23.812 -17.469 1 98.88 3 THR B C 1
ATOM 2341 O O . THR B 1 3 ? 1.34 -23.016 -17.266 1 98.88 3 THR B O 1
ATOM 2344 N N . VAL B 1 4 ? -0.394 -24.234 -16.547 1 98.94 4 VAL B N 1
ATOM 2345 C CA . VAL B 1 4 ? -0.195 -23.953 -15.125 1 98.94 4 VAL B CA 1
ATOM 2346 C C . VAL B 1 4 ? 0.119 -25.266 -14.391 1 98.94 4 VAL B C 1
ATOM 2348 O O . VAL B 1 4 ? -0.56 -26.266 -14.586 1 98.94 4 VAL B O 1
ATOM 2351 N N . PHE B 1 5 ? 1.154 -25.234 -13.648 1 98.81 5 PHE B N 1
ATOM 2352 C CA . PHE B 1 5 ? 1.553 -26.391 -12.852 1 98.81 5 PHE B CA 1
ATOM 2353 C C . PHE B 1 5 ? 1.626 -26.031 -11.375 1 98.81 5 PHE B C 1
ATOM 2355 O O . PHE B 1 5 ? 2.23 -25.016 -11.008 1 98.81 5 PHE B O 1
ATOM 2362 N N . GLY B 1 6 ? 1.024 -26.875 -10.523 1 98.44 6 GLY B N 1
ATOM 2363 C CA . GLY B 1 6 ? 1.17 -26.672 -9.094 1 98.44 6 GLY B CA 1
ATOM 2364 C C . GLY B 1 6 ? 0.12 -27.391 -8.273 1 98.44 6 GLY B C 1
ATOM 2365 O O . GLY B 1 6 ? -0.418 -28.422 -8.703 1 98.44 6 GLY B O 1
ATOM 2366 N N . SER B 1 7 ? -0.133 -26.906 -7.074 1 98.06 7 SER B N 1
ATOM 2367 C CA . SER B 1 7 ? -0.985 -27.609 -6.121 1 98.06 7 SER B CA 1
ATOM 2368 C C . SER B 1 7 ? -2.461 -27.391 -6.438 1 98.06 7 SER B C 1
ATOM 2370 O O . SER B 1 7 ? -2.881 -26.266 -6.746 1 98.06 7 SER B O 1
ATOM 2372 N N . THR B 1 8 ? -3.213 -28.406 -6.504 1 98.44 8 THR B N 1
ATOM 2373 C CA . THR B 1 8 ? -4.66 -28.5 -6.34 1 98.44 8 THR B CA 1
ATOM 2374 C C . THR B 1 8 ? -5.012 -29.156 -5.008 1 98.44 8 THR B C 1
ATOM 2376 O O . THR B 1 8 ? -4.484 -30.219 -4.676 1 98.44 8 THR B O 1
ATOM 2379 N N . ALA B 1 9 ? -5.926 -28.484 -4.277 1 98.12 9 ALA B N 1
ATOM 2380 C CA . ALA B 1 9 ? -5.988 -28.844 -2.863 1 98.12 9 ALA B CA 1
ATOM 2381 C C . ALA B 1 9 ? -7.43 -28.844 -2.363 1 98.12 9 ALA B C 1
ATOM 2383 O O . ALA B 1 9 ? -8.344 -28.391 -3.062 1 98.12 9 ALA B O 1
ATOM 2384 N N . LEU B 1 10 ? -7.562 -29.484 -1.209 1 98.44 10 LEU B N 1
ATOM 2385 C CA . LEU B 1 10 ? -8.719 -29.297 -0.337 1 98.44 10 LEU B CA 1
ATOM 2386 C C . LEU B 1 10 ? -8.344 -28.453 0.876 1 98.44 10 LEU B C 1
ATOM 2388 O O . LEU B 1 10 ? -7.742 -28.953 1.827 1 98.44 10 LEU B O 1
ATOM 2392 N N . ASP B 1 11 ? -8.781 -27.219 0.846 1 97.81 11 ASP B N 1
ATOM 2393 C CA . ASP B 1 11 ? -8.352 -26.25 1.838 1 97.81 11 ASP B CA 1
ATOM 2394 C C . ASP B 1 11 ? -9.375 -26.125 2.967 1 97.81 11 ASP B C 1
ATOM 2396 O O . ASP B 1 11 ? -10.578 -26.25 2.736 1 97.81 11 ASP B O 1
ATOM 2400 N N . THR B 1 12 ? -8.883 -25.938 4.125 1 98.25 12 THR B N 1
ATOM 2401 C CA . THR B 1 12 ? -9.664 -25.406 5.23 1 98.25 12 THR B CA 1
ATOM 2402 C C . THR B 1 12 ? -9.336 -23.938 5.461 1 98.25 12 THR B C 1
ATOM 2404 O O . THR B 1 12 ? -8.188 -23.594 5.766 1 98.25 12 THR B O 1
ATOM 2407 N N . ILE B 1 13 ? -10.305 -23.078 5.242 1 97.69 13 ILE B N 1
ATOM 2408 C CA . ILE B 1 13 ? -10.133 -21.641 5.32 1 97.69 13 ILE B CA 1
ATOM 2409 C C . ILE B 1 13 ? -10.859 -21.094 6.555 1 97.69 13 ILE B C 1
ATOM 2411 O O . ILE B 1 13 ? -12.07 -21.25 6.688 1 97.69 13 ILE B O 1
ATOM 2415 N N . ARG B 1 14 ? -10.125 -20.453 7.426 1 97.94 14 ARG B N 1
ATOM 2416 C CA . ARG B 1 14 ? -10.703 -19.875 8.641 1 97.94 14 ARG B CA 1
ATOM 2417 C C . ARG B 1 14 ? -10.641 -18.359 8.617 1 97.94 14 ARG B C 1
ATOM 2419 O O . ARG B 1 14 ? -9.562 -17.781 8.773 1 97.94 14 ARG B O 1
ATOM 2426 N N . THR B 1 15 ? -11.711 -17.703 8.375 1 96.31 15 THR B N 1
ATOM 2427 C CA . THR B 1 15 ? -11.844 -16.266 8.516 1 96.31 15 THR B CA 1
ATOM 2428 C C . THR B 1 15 ? -12.531 -15.906 9.836 1 96.31 15 THR B C 1
ATOM 2430 O O . THR B 1 15 ? -13.07 -16.781 10.516 1 96.31 15 THR B O 1
ATOM 2433 N N . PRO B 1 16 ? -12.5 -14.602 10.234 1 93.38 16 PRO B N 1
ATOM 2434 C CA . PRO B 1 16 ? -13.18 -14.219 11.477 1 93.38 16 PRO B CA 1
ATOM 2435 C C . PRO B 1 16 ? -14.672 -14.523 11.453 1 93.38 16 PRO B C 1
ATOM 2437 O O . PRO B 1 16 ? -15.266 -14.797 12.5 1 93.38 16 PRO B O 1
ATOM 2440 N N . LYS B 1 17 ? -15.289 -14.609 10.328 1 93.44 17 LYS B N 1
ATOM 2441 C CA . LYS B 1 17 ? -16.734 -14.758 10.219 1 93.44 17 LYS B CA 1
ATOM 2442 C C . LYS B 1 17 ? -17.141 -16.219 10.055 1 93.44 17 LYS B C 1
ATOM 2444 O O . LYS B 1 17 ? -18.203 -16.641 10.523 1 93.44 17 LYS B O 1
ATOM 2449 N N . LYS B 1 18 ? -16.266 -16.953 9.32 1 95.19 18 LYS B N 1
ATOM 2450 C CA . LYS B 1 18 ? -16.688 -18.328 9.062 1 95.19 18 LYS B CA 1
ATOM 2451 C C . LYS B 1 18 ? -15.477 -19.203 8.75 1 95.19 18 LYS B C 1
ATOM 2453 O O . LYS B 1 18 ? -14.438 -18.719 8.312 1 95.19 18 LYS B O 1
ATOM 2458 N N . THR B 1 19 ? -15.656 -20.562 9.039 1 97.5 19 THR B N 1
ATOM 2459 C CA . THR B 1 19 ? -14.688 -21.578 8.648 1 97.5 19 THR B CA 1
ATOM 2460 C C . THR B 1 19 ? -15.258 -22.469 7.551 1 97.5 19 THR B C 1
ATOM 2462 O O . THR B 1 19 ? -16.375 -22.984 7.672 1 97.5 19 THR B O 1
ATOM 2465 N N . LEU B 1 20 ? -14.555 -22.547 6.402 1 97.75 20 LEU B N 1
ATOM 2466 C CA . LEU B 1 20 ? -14.867 -23.5 5.34 1 97.75 20 LEU B CA 1
ATOM 2467 C C . LEU B 1 20 ? -13.922 -24.688 5.383 1 97.75 20 LEU B C 1
ATOM 2469 O O . LEU B 1 20 ? -12.703 -24.531 5.355 1 97.75 20 LEU B O 1
ATOM 2473 N N . LYS B 1 21 ? -14.484 -25.859 5.395 1 97.25 21 LYS B N 1
ATOM 2474 C CA . LYS B 1 21 ? -13.664 -27.062 5.516 1 97.25 21 LYS B CA 1
ATOM 2475 C C . LYS B 1 21 ? -13.609 -27.812 4.191 1 97.25 21 LYS B C 1
ATOM 2477 O O . LYS B 1 21 ? -14.633 -28.016 3.541 1 97.25 21 LYS B O 1
ATOM 2482 N N . ASN B 1 22 ? -12.391 -28.188 3.818 1 96.5 22 ASN B N 1
ATOM 2483 C CA . ASN B 1 22 ? -12.141 -29.078 2.688 1 96.5 22 ASN B CA 1
ATOM 2484 C C . ASN B 1 22 ? -12.781 -28.547 1.408 1 96.5 22 ASN B C 1
ATOM 2486 O O . ASN B 1 22 ? -13.492 -29.281 0.717 1 96.5 22 ASN B O 1
ATOM 2490 N N . VAL B 1 23 ? -12.562 -27.281 1.166 1 97.75 23 VAL B N 1
ATOM 2491 C CA . VAL B 1 23 ? -13.086 -26.672 -0.06 1 97.75 23 VAL B CA 1
ATOM 2492 C C . VAL B 1 23 ? -12.008 -26.719 -1.146 1 97.75 23 VAL B C 1
ATOM 2494 O O . VAL B 1 23 ? -10.82 -26.859 -0.849 1 97.75 23 VAL B O 1
ATOM 2497 N N . LEU B 1 24 ? -12.461 -26.672 -2.402 1 98.38 24 LEU B N 1
ATOM 2498 C CA . LEU B 1 24 ? -11.539 -26.672 -3.531 1 98.38 24 LEU B CA 1
ATOM 2499 C C . LEU B 1 24 ? -10.562 -25.5 -3.432 1 98.38 24 LEU B C 1
ATOM 2501 O O . LEU B 1 24 ? -10.977 -24.344 -3.297 1 98.38 24 LEU B O 1
ATOM 2505 N N . GLY B 1 25 ? -9.312 -25.797 -3.352 1 98 25 GLY B N 1
ATOM 2506 C CA . GLY B 1 25 ? -8.258 -24.797 -3.277 1 98 25 GLY B CA 1
ATOM 2507 C C . GLY B 1 25 ? -6.98 -25.219 -3.98 1 98 25 GLY B C 1
ATOM 2508 O O . GLY B 1 25 ? -7.012 -26.062 -4.883 1 98 25 GLY B O 1
ATOM 2509 N N . GLY B 1 26 ? -5.918 -24.547 -3.619 1 98.06 26 GLY B N 1
ATOM 2510 C CA . GLY B 1 26 ? -4.633 -24.797 -4.258 1 98.06 26 GLY B CA 1
ATOM 2511 C C . GLY B 1 26 ? -4.188 -23.641 -5.148 1 98.06 26 GLY B C 1
ATOM 2512 O O . GLY B 1 26 ? -4.992 -23.078 -5.879 1 98.06 26 GLY B O 1
ATOM 2513 N N . ALA B 1 27 ? -2.945 -23.406 -5.098 1 98.31 27 ALA B N 1
ATOM 2514 C CA . ALA B 1 27 ? -2.377 -22.281 -5.828 1 98.31 27 ALA B CA 1
ATOM 2515 C C . ALA B 1 27 ? -2.604 -22.422 -7.328 1 98.31 27 ALA B C 1
ATOM 2517 O O . ALA B 1 27 ? -2.988 -21.469 -8 1 98.31 27 ALA B O 1
ATOM 2518 N N . ALA B 1 28 ? -2.385 -23.609 -7.875 1 98.81 28 ALA B N 1
ATOM 2519 C CA . ALA B 1 28 ? -2.531 -23.828 -9.312 1 98.81 28 ALA B CA 1
ATOM 2520 C C . ALA B 1 28 ? -3.992 -23.719 -9.734 1 98.81 28 ALA B C 1
ATOM 2522 O O . ALA B 1 28 ? -4.289 -23.25 -10.836 1 98.81 28 ALA B O 1
ATOM 2523 N N . THR B 1 29 ? -4.883 -24.125 -8.844 1 98.81 29 THR B N 1
ATOM 2524 C CA . THR B 1 29 ? -6.312 -24.031 -9.117 1 98.81 29 THR B CA 1
ATOM 2525 C C . THR B 1 29 ? -6.734 -22.562 -9.305 1 98.81 29 THR B C 1
ATOM 2527 O O . THR B 1 29 ? -7.32 -22.219 -10.328 1 98.81 29 THR B O 1
ATOM 2530 N N . PHE B 1 30 ? -6.398 -21.75 -8.352 1 98.81 30 PHE B N 1
ATOM 2531 C CA . PHE B 1 30 ? -6.746 -20.328 -8.422 1 98.81 30 PHE B CA 1
ATOM 2532 C C . PHE B 1 30 ? -6.125 -19.672 -9.648 1 98.81 30 PHE B C 1
ATOM 2534 O O . PHE B 1 30 ? -6.805 -18.969 -10.391 1 98.81 30 PHE B O 1
ATOM 2541 N N . ALA B 1 31 ? -4.863 -19.953 -9.867 1 98.94 31 ALA B N 1
ATOM 2542 C CA . ALA B 1 31 ? -4.141 -19.328 -10.977 1 98.94 31 ALA B CA 1
ATOM 2543 C C . ALA B 1 31 ? -4.719 -19.75 -12.32 1 98.94 31 ALA B C 1
ATOM 2545 O O . ALA B 1 31 ? -4.93 -18.922 -13.211 1 98.94 31 ALA B O 1
ATOM 2546 N N . ALA B 1 32 ? -4.984 -21.047 -12.445 1 98.94 32 ALA B N 1
ATOM 2547 C CA . ALA B 1 32 ? -5.457 -21.578 -13.719 1 98.94 32 ALA B CA 1
ATOM 2548 C C . ALA B 1 32 ? -6.855 -21.062 -14.047 1 98.94 32 ALA B C 1
ATOM 2550 O O . ALA B 1 32 ? -7.137 -20.703 -15.195 1 98.94 32 ALA B O 1
ATOM 2551 N N . ILE B 1 33 ? -7.707 -21.031 -13.047 1 98.81 33 ILE B N 1
ATOM 2552 C CA . ILE B 1 33 ? -9.055 -20.516 -13.266 1 98.81 33 ILE B CA 1
ATOM 2553 C C . ILE B 1 33 ? -8.984 -19.031 -13.617 1 98.81 33 ILE B C 1
ATOM 2555 O O . ILE B 1 33 ? -9.68 -18.562 -14.523 1 98.81 33 ILE B O 1
ATOM 2559 N N . SER B 1 34 ? -8.125 -18.312 -12.945 1 98.69 34 SER B N 1
ATOM 2560 C CA . SER B 1 34 ? -7.93 -16.906 -13.266 1 98.69 34 SER B CA 1
ATOM 2561 C C . SER B 1 34 ? -7.445 -16.719 -14.703 1 98.69 34 SER B C 1
ATOM 2563 O O . SER B 1 34 ? -7.984 -15.898 -15.445 1 98.69 34 SER B O 1
ATOM 2565 N N . ALA B 1 35 ? -6.496 -17.5 -15.102 1 98.75 35 ALA B N 1
ATOM 2566 C CA . ALA B 1 35 ? -5.902 -17.422 -16.438 1 98.75 35 ALA B CA 1
ATOM 2567 C C . ALA B 1 35 ? -6.926 -17.797 -17.516 1 98.75 35 ALA B C 1
ATOM 2569 O O . ALA B 1 35 ? -6.902 -17.234 -18.60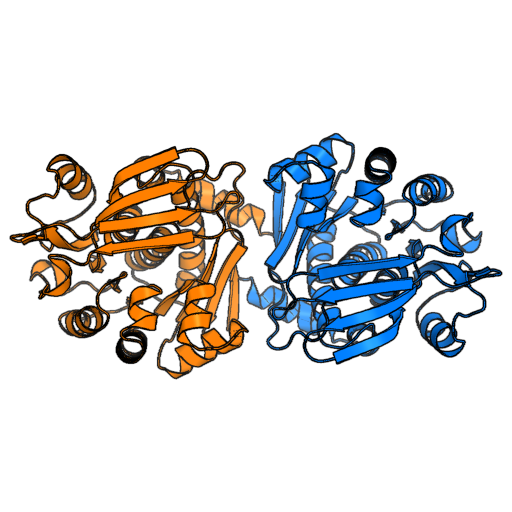9 1 98.75 35 ALA B O 1
ATOM 2570 N N . SER B 1 36 ? -7.836 -18.656 -17.172 1 98.31 36 SER B N 1
ATOM 2571 C CA . SER B 1 36 ? -8.797 -19.172 -18.141 1 98.31 36 SER B CA 1
ATOM 2572 C C . SER B 1 36 ? -9.758 -18.078 -18.609 1 98.31 36 SER B C 1
ATOM 2574 O O . SER B 1 36 ? -10.445 -18.25 -19.625 1 98.31 36 SER B O 1
ATOM 2576 N N . ASN B 1 37 ? -9.781 -16.953 -17.906 1 98.06 37 ASN B N 1
ATOM 2577 C CA . ASN B 1 37 ? -10.57 -15.812 -18.359 1 98.06 37 ASN B CA 1
ATOM 2578 C C . ASN B 1 37 ? -9.977 -15.18 -19.609 1 98.06 37 ASN B C 1
ATOM 2580 O O . ASN B 1 37 ? -10.641 -14.391 -20.281 1 98.06 37 ASN B O 1
ATOM 2584 N N . PHE B 1 38 ? -8.758 -15.594 -20.016 1 97.88 38 PHE B N 1
ATOM 2585 C CA . PHE B 1 38 ? -8.062 -14.906 -21.094 1 97.88 38 PHE B CA 1
ATOM 2586 C C . PHE B 1 38 ? -7.688 -15.883 -22.203 1 97.88 38 PHE B C 1
ATOM 2588 O O . PHE B 1 38 ? -7.703 -15.523 -23.391 1 97.88 38 PHE B O 1
ATOM 2595 N N . VAL B 1 39 ? -7.301 -17.094 -21.844 1 98.12 39 VAL B N 1
ATOM 2596 C CA . VAL B 1 39 ? -6.766 -18.047 -22.812 1 98.12 39 VAL B CA 1
ATOM 2597 C C . VAL B 1 39 ? -7.07 -19.469 -22.359 1 98.12 39 VAL B C 1
ATOM 2599 O O . VAL B 1 39 ? -7.32 -19.719 -21.172 1 98.12 39 VAL B O 1
ATOM 2602 N N . ASP B 1 40 ? -7.082 -20.422 -23.328 1 98.06 40 ASP B N 1
ATOM 2603 C CA . ASP B 1 40 ? -7.164 -21.844 -22.969 1 98.06 40 ASP B CA 1
ATOM 2604 C C . ASP B 1 40 ? -6.008 -22.25 -22.062 1 98.06 40 ASP B C 1
ATOM 2606 O O . ASP B 1 40 ? -4.844 -21.984 -22.375 1 98.06 40 ASP B O 1
ATOM 2610 N N . THR B 1 41 ? -6.348 -22.875 -20.938 1 98.69 41 THR B N 1
ATOM 2611 C CA . THR B 1 41 ? -5.352 -23.156 -19.906 1 98.69 41 THR B CA 1
ATOM 2612 C C . THR B 1 41 ? -5.34 -24.641 -19.547 1 98.69 41 THR B C 1
ATOM 2614 O O . THR B 1 41 ? -6.387 -25.219 -19.266 1 98.69 41 THR B O 1
ATOM 2617 N N . GLY B 1 42 ? -4.188 -25.234 -19.641 1 98.81 42 GLY B N 1
ATOM 2618 C CA . GLY B 1 42 ? -3.994 -26.594 -19.172 1 98.81 42 GLY B CA 1
ATOM 2619 C C . GLY B 1 42 ? -3.455 -26.672 -17.75 1 98.81 42 GLY B C 1
ATOM 2620 O O . GLY B 1 42 ? -2.594 -25.875 -17.375 1 98.81 42 GLY B O 1
ATOM 2621 N N . LEU B 1 43 ? -3.957 -27.625 -16.984 1 98.81 43 LEU B N 1
ATOM 2622 C CA . LEU B 1 43 ? -3.543 -27.797 -15.594 1 98.81 43 LEU B CA 1
ATOM 2623 C C . LEU B 1 43 ? -2.734 -29.078 -15.422 1 98.81 43 LEU B C 1
ATOM 2625 O O . LEU B 1 43 ? -3.182 -30.156 -15.82 1 98.81 43 LEU B O 1
ATOM 2629 N N . ILE B 1 44 ? -1.535 -28.938 -14.945 1 98.81 44 ILE B N 1
ATOM 2630 C CA . ILE B 1 44 ? -0.777 -30.094 -14.461 1 98.81 44 ILE B CA 1
ATOM 2631 C C . ILE B 1 44 ? -0.789 -30.109 -12.938 1 98.81 44 ILE B C 1
ATOM 2633 O O . ILE B 1 44 ? -0.307 -29.172 -12.289 1 98.81 44 ILE B O 1
ATOM 2637 N N . ALA B 1 45 ? -1.347 -31.078 -12.328 1 98.69 45 ALA B N 1
ATOM 2638 C CA . ALA B 1 45 ? -1.489 -31.234 -10.883 1 98.69 45 ALA B CA 1
ATOM 2639 C C . ALA B 1 45 ? -1.752 -32.688 -10.508 1 98.69 45 ALA B C 1
ATOM 2641 O O . ALA B 1 45 ? -1.862 -33.531 -11.383 1 98.69 45 ALA B O 1
ATOM 2642 N N . VAL B 1 46 ? -1.728 -32.906 -9.195 1 98.56 46 VAL B N 1
ATOM 2643 C CA . VAL B 1 46 ? -2.045 -34.25 -8.695 1 98.56 46 VAL B CA 1
ATOM 2644 C C . VAL B 1 46 ? -3.021 -34.156 -7.527 1 98.56 46 VAL B C 1
ATOM 2646 O O . VAL B 1 46 ? -2.922 -33.219 -6.703 1 98.56 46 VAL B O 1
ATOM 2649 N N . VAL B 1 47 ? -4.043 -34.969 -7.512 1 98.5 47 VAL B N 1
ATOM 2650 C CA . VAL B 1 47 ? -4.973 -35.094 -6.391 1 98.5 47 VAL B CA 1
ATOM 2651 C C . VAL B 1 47 ? -5.098 -36.562 -5.977 1 98.5 47 VAL B C 1
ATOM 2653 O O . VAL B 1 47 ? -4.652 -37.469 -6.699 1 98.5 47 VAL B O 1
ATOM 2656 N N . GLY B 1 48 ? -5.594 -36.719 -4.812 1 98.44 48 GLY B N 1
ATOM 2657 C CA . GLY B 1 48 ? -5.844 -38.062 -4.332 1 98.44 48 GLY B CA 1
ATOM 2658 C C . GLY B 1 48 ? -7.199 -38.594 -4.742 1 98.44 48 GLY B C 1
ATOM 2659 O O . GLY B 1 48 ? -8.016 -37.875 -5.312 1 98.44 48 GLY B O 1
ATOM 2660 N N . LYS B 1 49 ? -7.41 -39.875 -4.41 1 97.88 49 LYS B N 1
ATOM 2661 C CA . LYS B 1 49 ? -8.688 -40.5 -4.711 1 97.88 49 LYS B CA 1
ATOM 2662 C C . LYS B 1 49 ? -9.82 -39.875 -3.904 1 97.88 49 LYS B C 1
ATOM 2664 O O . LYS B 1 49 ? -10.992 -40.062 -4.23 1 97.88 49 LYS B O 1
ATOM 2669 N N . ASP B 1 50 ? -9.461 -39.156 -2.92 1 98.19 50 ASP B N 1
ATOM 2670 C CA . ASP B 1 50 ? -10.469 -38.5 -2.074 1 98.19 50 ASP B CA 1
ATOM 2671 C C . ASP B 1 50 ? -10.961 -37.188 -2.697 1 98.19 50 ASP B C 1
ATOM 2673 O O . ASP B 1 50 ? -11.836 -36.531 -2.145 1 98.19 50 ASP B O 1
ATOM 2677 N N . PHE B 1 51 ? -10.406 -36.812 -3.816 1 98.38 51 PHE B N 1
ATOM 2678 C CA . PHE B 1 51 ? -10.812 -35.562 -4.461 1 98.38 51 PHE B CA 1
ATOM 2679 C C . PHE B 1 51 ? -12.242 -35.688 -4.977 1 98.38 51 PHE B C 1
ATOM 2681 O O . PHE B 1 51 ? -12.555 -36.531 -5.801 1 98.38 51 PHE B O 1
ATOM 2688 N N . PRO B 1 52 ? -13.117 -34.781 -4.512 1 97.94 52 PRO B N 1
ATOM 2689 C CA . PRO B 1 52 ? -14.531 -34.906 -4.859 1 97.94 52 PRO B CA 1
ATOM 2690 C C . PRO B 1 52 ? -14.789 -34.75 -6.355 1 97.94 52 PRO B C 1
ATOM 2692 O O . PRO B 1 52 ? -14.211 -33.875 -6.992 1 97.94 52 PRO B O 1
ATOM 2695 N N . LYS B 1 53 ? -15.695 -35.531 -6.871 1 97.31 53 LYS B N 1
ATOM 2696 C CA . LYS B 1 53 ? -16.078 -35.469 -8.281 1 97.31 53 LYS B CA 1
ATOM 2697 C C . LYS B 1 53 ? -16.609 -34.094 -8.664 1 97.31 53 LYS B C 1
ATOM 2699 O O . LYS B 1 53 ? -16.391 -33.625 -9.781 1 97.31 53 LYS B O 1
ATOM 2704 N N . GLN B 1 54 ? -17.281 -33.5 -7.727 1 97.31 54 GLN B N 1
ATOM 2705 C CA . GLN B 1 54 ? -17.859 -32.188 -7.988 1 97.31 54 GLN B CA 1
ATOM 2706 C C . GLN B 1 54 ? -16.766 -31.172 -8.273 1 97.31 54 GLN B C 1
ATOM 2708 O O . GLN B 1 54 ? -16.938 -30.281 -9.109 1 97.31 54 GLN B O 1
ATOM 2713 N N . HIS B 1 55 ? -15.695 -31.266 -7.547 1 98 55 HIS B N 1
ATOM 2714 C CA . HIS B 1 55 ? -14.578 -30.344 -7.773 1 98 55 HIS B CA 1
ATOM 2715 C C . HIS B 1 55 ? -13.922 -30.609 -9.125 1 98 55 HIS B C 1
ATOM 2717 O O . HIS B 1 55 ? -13.523 -29.672 -9.82 1 98 55 HIS B O 1
ATOM 2723 N N . HIS B 1 56 ? -13.836 -31.875 -9.477 1 97.81 56 HIS B N 1
ATOM 2724 C CA . HIS B 1 56 ? -13.312 -32.25 -10.789 1 97.81 56 HIS B CA 1
ATOM 2725 C C . HIS B 1 56 ? -14.164 -31.641 -11.898 1 97.81 56 HIS B C 1
ATOM 2727 O O . HIS B 1 56 ? -13.633 -31.094 -12.867 1 97.81 56 HIS B O 1
ATOM 2733 N N . LYS B 1 57 ? -15.438 -31.734 -11.742 1 97.81 57 LYS B N 1
ATOM 2734 C CA . LYS B 1 57 ? -16.375 -31.188 -12.719 1 97.81 57 LYS B CA 1
ATOM 2735 C C . LYS B 1 57 ? -16.219 -29.672 -12.828 1 97.81 57 LYS B C 1
ATOM 2737 O O . LYS B 1 57 ? -16.234 -29.109 -13.93 1 97.81 57 LYS B O 1
ATOM 2742 N N . THR B 1 58 ? -16.062 -29.078 -11.742 1 97.75 58 THR B N 1
ATOM 2743 C CA . THR B 1 58 ? -15.867 -27.625 -11.734 1 97.75 58 THR B CA 1
ATOM 2744 C C . THR B 1 58 ? -14.609 -27.25 -12.516 1 97.75 58 THR B C 1
ATOM 2746 O O . THR B 1 58 ? -14.648 -26.359 -13.367 1 97.75 58 THR B O 1
ATOM 2749 N N . LEU B 1 59 ? -13.562 -27.922 -12.25 1 98.56 59 LEU B N 1
ATOM 2750 C CA . LEU B 1 59 ? -12.305 -27.625 -12.922 1 98.56 59 LEU B CA 1
ATOM 2751 C C . LEU B 1 59 ? -12.414 -27.859 -14.422 1 98.56 59 LEU B C 1
ATOM 2753 O O . LEU B 1 59 ? -11.891 -27.062 -15.219 1 98.56 59 LEU B O 1
ATOM 2757 N N . SER B 1 60 ? -13.117 -28.891 -14.797 1 98.44 60 SER B N 1
ATOM 2758 C CA . SER B 1 60 ? -13.188 -29.297 -16.203 1 98.44 60 SER B CA 1
ATOM 2759 C C . SER B 1 60 ? -13.977 -28.281 -17.031 1 98.44 60 SER B C 1
ATOM 2761 O O . SER B 1 60 ? -13.844 -28.234 -18.25 1 98.44 60 SER B O 1
ATOM 2763 N N . LYS B 1 61 ? -14.758 -27.469 -16.359 1 97.81 61 LYS B N 1
ATOM 2764 C CA . LYS B 1 61 ? -15.523 -26.438 -17.047 1 97.81 61 LYS B CA 1
ATOM 2765 C C . LYS B 1 61 ? -14.617 -25.297 -17.516 1 97.81 61 LYS B C 1
ATOM 2767 O O . LYS B 1 61 ? -14.961 -24.578 -18.453 1 97.81 61 LYS B O 1
ATOM 2772 N N . TYR B 1 62 ? -13.453 -25.203 -16.891 1 97.75 62 TYR B N 1
ATOM 2773 C CA . TYR B 1 62 ? -12.633 -24.031 -17.141 1 97.75 62 TYR B CA 1
ATOM 2774 C C . TYR B 1 62 ? -11.266 -24.422 -17.688 1 97.75 62 TYR B C 1
ATOM 2776 O O . TYR B 1 62 ? -10.586 -23.609 -18.312 1 97.75 62 TYR B O 1
ATOM 2784 N N . LEU B 1 63 ? -10.898 -25.688 -17.453 1 98.69 63 LEU B N 1
ATOM 2785 C CA . LEU B 1 63 ? -9.508 -26.047 -17.703 1 98.69 63 LEU B CA 1
ATOM 2786 C C . LEU B 1 63 ? -9.414 -27.328 -18.516 1 98.69 63 LEU B C 1
ATOM 2788 O O . LEU B 1 63 ? -10.289 -28.188 -18.422 1 98.69 63 LEU B O 1
ATOM 2792 N N . ASP B 1 64 ? -8.375 -27.375 -19.359 1 98.69 64 ASP B N 1
ATOM 2793 C CA . ASP B 1 64 ? -7.949 -28.672 -19.875 1 98.69 64 ASP B CA 1
ATOM 2794 C C . ASP B 1 64 ? -7.27 -29.484 -18.781 1 98.69 64 ASP B C 1
ATOM 2796 O O . ASP B 1 64 ? -6.258 -29.062 -18.219 1 98.69 64 ASP B O 1
ATOM 2800 N N . LEU B 1 65 ? -7.805 -30.672 -18.453 1 98.44 65 LEU B N 1
ATOM 2801 C CA . LEU B 1 65 ? -7.352 -31.453 -17.297 1 98.44 65 LEU B CA 1
ATOM 2802 C C . LEU B 1 65 ? -6.555 -32.656 -17.75 1 98.44 65 LEU B C 1
ATOM 2804 O O . LEU B 1 65 ? -6.457 -33.656 -17 1 98.44 65 LEU B O 1
ATOM 2808 N N . GLU B 1 66 ? -6.023 -32.625 -18.938 1 98 66 GLU B N 1
ATOM 2809 C CA . GLU B 1 66 ? -5.195 -33.75 -19.422 1 98 66 GLU B CA 1
ATOM 2810 C C . GLU B 1 66 ? -3.988 -33.969 -18.516 1 98 66 GLU B C 1
ATOM 2812 O O . GLU B 1 66 ? -3.479 -35.094 -18.406 1 98 66 GLU B O 1
ATOM 2817 N N . GLY B 1 67 ? -3.525 -32.969 -17.844 1 98.19 67 GLY B N 1
ATOM 2818 C CA . GLY B 1 67 ? -2.359 -33.031 -16.969 1 98.19 67 GLY B CA 1
ATOM 2819 C C . GLY B 1 67 ? -2.711 -33.281 -15.516 1 98.19 67 GLY B C 1
ATOM 2820 O O . GLY B 1 67 ? -1.83 -33.312 -14.656 1 98.19 67 GLY B O 1
ATOM 2821 N N . LEU B 1 68 ? -3.99 -33.438 -15.188 1 98.38 68 LEU B N 1
ATOM 2822 C CA . LEU B 1 68 ? -4.395 -33.719 -13.82 1 98.38 68 LEU B CA 1
ATOM 2823 C C . LEU B 1 68 ? -4.32 -35.219 -13.516 1 98.38 68 LEU B C 1
ATOM 2825 O O . LEU B 1 68 ? -5.004 -36.031 -14.164 1 98.38 68 LEU B O 1
ATOM 2829 N N . SER B 1 69 ? -3.52 -35.594 -12.555 1 97.94 69 SER B N 1
ATOM 2830 C CA . SER B 1 69 ? -3.354 -37 -12.156 1 97.94 69 SER B CA 1
ATOM 2831 C C . SER B 1 69 ? -4.125 -37.312 -10.875 1 97.94 69 SER B C 1
ATOM 2833 O O . SER B 1 69 ? -4.176 -36.469 -9.961 1 97.94 69 SER B O 1
ATOM 2835 N N . ILE B 1 70 ? -4.711 -38.438 -10.844 1 97.56 70 ILE B N 1
ATOM 2836 C CA . ILE B 1 70 ? -5.336 -38.969 -9.625 1 97.56 70 ILE B CA 1
ATOM 2837 C C . ILE B 1 70 ? -4.527 -40.125 -9.086 1 97.56 70 ILE B C 1
ATOM 2839 O O . ILE B 1 70 ? -4.328 -41.125 -9.781 1 97.56 70 ILE B O 1
ATOM 2843 N N . LYS B 1 71 ? -4.055 -40.031 -7.934 1 97.75 71 LYS B N 1
ATOM 2844 C CA . LYS B 1 71 ? -3.207 -41.062 -7.34 1 97.75 71 LYS B CA 1
ATOM 2845 C C . LYS B 1 71 ? -3.857 -41.656 -6.094 1 97.75 71 LYS B C 1
ATOM 2847 O O . LYS B 1 71 ? -4.809 -41.094 -5.551 1 97.75 71 LYS B O 1
ATOM 2852 N N . ASN B 1 72 ? -3.262 -42.844 -5.695 1 96.5 72 ASN B N 1
ATOM 2853 C CA . ASN B 1 72 ? -3.678 -43.438 -4.418 1 96.5 72 ASN B CA 1
ATOM 2854 C C . ASN B 1 72 ? -3.174 -42.594 -3.24 1 96.5 72 ASN B C 1
ATOM 2856 O O . ASN B 1 72 ? -2.008 -42.188 -3.209 1 96.5 72 ASN B O 1
ATOM 2860 N N . GLY B 1 73 ? -4.109 -42.25 -2.344 1 97.31 73 GLY B N 1
ATOM 2861 C CA . GLY B 1 73 ? -3.803 -41.438 -1.186 1 97.31 73 GLY B CA 1
ATOM 2862 C C . GLY B 1 73 ? -4.727 -40.25 -1.043 1 97.31 73 GLY B C 1
ATOM 2863 O O . GLY B 1 73 ? -5.801 -40.219 -1.646 1 97.31 73 GLY B O 1
ATOM 2864 N N . LYS B 1 74 ? -4.258 -39.312 -0.12 1 98.12 74 LYS B N 1
ATOM 2865 C CA . LYS B 1 74 ? -5.082 -38.125 0.151 1 98.12 74 LYS B CA 1
ATOM 2866 C C . LYS B 1 74 ? -4.609 -36.938 -0.66 1 98.12 74 LYS B C 1
ATOM 2868 O O . LYS B 1 74 ? -3.414 -36.781 -0.931 1 98.12 74 LYS B O 1
ATOM 2873 N N . THR B 1 75 ? -5.531 -36.156 -1.117 1 98.19 75 THR B N 1
ATOM 2874 C CA . THR B 1 75 ? -5.254 -34.875 -1.774 1 98.19 75 THR B CA 1
ATOM 2875 C C . THR B 1 75 ? -4.5 -33.938 -0.837 1 98.19 75 THR B C 1
ATOM 2877 O O . THR B 1 75 ? -4.684 -33.969 0.38 1 98.19 75 THR B O 1
ATOM 2880 N N . PHE B 1 76 ? -3.6 -33.094 -1.386 1 97.75 76 PHE B N 1
ATOM 2881 C CA . PHE B 1 76 ? -2.945 -32.031 -0.64 1 97.75 76 PHE B CA 1
ATOM 2882 C C . PHE B 1 76 ? -3.963 -31.234 0.16 1 97.75 76 PHE B C 1
ATOM 2884 O O . PHE B 1 76 ? -5.043 -30.906 -0.343 1 97.75 76 PHE B O 1
ATOM 2891 N N . ARG B 1 77 ? -3.691 -30.938 1.456 1 97.56 77 ARG B N 1
ATOM 2892 C CA . ARG B 1 77 ? -4.586 -30.156 2.311 1 97.56 77 ARG B CA 1
ATOM 2893 C C . ARG B 1 77 ? -3.844 -29 2.967 1 97.56 77 ARG B C 1
ATOM 2895 O O . ARG B 1 77 ? -2.705 -29.156 3.41 1 97.56 77 ARG B O 1
ATOM 2902 N N . TYR B 1 78 ? -4.418 -27.875 2.928 1 96.06 78 TYR B N 1
ATOM 2903 C CA . TYR B 1 78 ? -3.916 -26.672 3.58 1 96.06 78 TYR B CA 1
ATOM 2904 C C . TYR B 1 78 ? -4.953 -26.094 4.543 1 96.06 78 TYR B C 1
ATOM 2906 O O . TYR B 1 78 ? -6.145 -26.062 4.227 1 96.06 78 TYR B O 1
ATOM 2914 N N . ASP B 1 79 ? -4.516 -25.812 5.758 1 97.31 79 ASP B N 1
ATOM 2915 C CA . ASP B 1 79 ? -5.348 -25.188 6.785 1 97.31 79 ASP B CA 1
ATOM 2916 C C . ASP B 1 79 ? -4.785 -23.828 7.199 1 97.31 79 ASP B C 1
ATOM 2918 O O . ASP B 1 79 ? -3.734 -23.75 7.84 1 97.31 79 ASP B O 1
ATOM 2922 N N . GLY B 1 80 ? -5.492 -22.781 6.781 1 96.06 80 GLY B N 1
ATOM 2923 C CA . GLY B 1 80 ? -5.047 -21.438 7.078 1 96.06 80 GLY B CA 1
ATOM 2924 C C . GLY B 1 80 ? -6.078 -20.625 7.84 1 96.06 80 GLY B C 1
ATOM 2925 O O . GLY B 1 80 ? -7.281 -20.844 7.695 1 96.06 80 GLY B O 1
ATOM 2926 N N . LYS B 1 81 ? -5.613 -19.641 8.664 1 97.38 81 LYS B N 1
ATOM 2927 C CA . LYS B 1 81 ? -6.469 -18.766 9.453 1 97.38 81 LYS B CA 1
ATOM 2928 C C . LYS B 1 81 ? -6.094 -17.297 9.258 1 97.38 81 LYS B C 1
ATOM 2930 O O . LYS B 1 81 ? -4.93 -16.922 9.398 1 97.38 81 LYS B O 1
ATOM 2935 N N . TYR B 1 82 ? -7.062 -16.5 8.93 1 96.06 82 TYR B N 1
ATOM 2936 C CA . TYR B 1 82 ? -6.859 -15.062 8.805 1 96.06 82 TYR B CA 1
ATOM 2937 C C . TYR B 1 82 ? -7.172 -14.352 10.125 1 96.06 82 TYR B C 1
ATOM 2939 O O . TYR B 1 82 ? -8.062 -14.773 10.867 1 96.06 82 TYR B O 1
ATOM 2947 N N . ASP B 1 83 ? -6.441 -13.289 10.352 1 92.06 83 ASP B N 1
ATOM 2948 C CA . ASP B 1 83 ? -6.727 -12.453 11.523 1 92.06 83 ASP B CA 1
ATOM 2949 C C . ASP B 1 83 ? -7.992 -11.633 11.305 1 92.06 83 ASP B C 1
ATOM 2951 O O . ASP B 1 83 ? -8.641 -11.742 10.266 1 92.06 83 ASP B O 1
ATOM 2955 N N . ASP B 1 84 ? -8.367 -10.812 12.242 1 88.5 84 ASP B N 1
ATOM 2956 C CA . ASP B 1 84 ? -9.625 -10.078 12.211 1 88.5 84 ASP B CA 1
ATOM 2957 C C . ASP B 1 84 ? -9.641 -9.055 11.078 1 88.5 84 ASP B C 1
ATOM 2959 O O . ASP B 1 84 ? -10.703 -8.688 10.578 1 88.5 84 ASP B O 1
ATOM 2963 N N . THR B 1 85 ? -8.484 -8.656 10.68 1 81.81 85 THR B N 1
ATOM 2964 C CA . THR B 1 85 ? -8.406 -7.629 9.648 1 81.81 85 THR B CA 1
ATOM 2965 C C . THR B 1 85 ? -8.289 -8.258 8.266 1 81.81 85 THR B C 1
ATOM 2967 O O . THR B 1 85 ? -8.328 -7.551 7.25 1 81.81 85 THR B O 1
ATOM 2970 N N . LEU B 1 86 ? -8.055 -9.578 8.203 1 89.44 86 LEU B N 1
ATOM 2971 C CA . LEU B 1 86 ? -7.898 -10.352 6.973 1 89.44 86 LEU B CA 1
ATOM 2972 C C . LEU B 1 86 ? -6.594 -9.984 6.273 1 89.44 86 LEU B C 1
ATOM 2974 O O . LEU B 1 86 ? -6.449 -10.211 5.066 1 89.44 86 LEU B O 1
ATOM 2978 N N . SER B 1 87 ? -5.684 -9.43 7.031 1 82.88 87 SER B N 1
ATOM 2979 C CA . SER B 1 87 ? -4.453 -8.938 6.422 1 82.88 87 SER B CA 1
ATOM 2980 C C . SER B 1 87 ? -3.303 -9.922 6.625 1 82.88 87 SER B C 1
ATOM 2982 O O . SER B 1 87 ? -2.311 -9.883 5.895 1 82.88 87 SER B O 1
ATOM 2984 N N . THR B 1 88 ? -3.5 -10.742 7.613 1 86.38 88 THR B N 1
ATOM 2985 C CA . THR B 1 88 ? -2.445 -11.703 7.934 1 86.38 88 THR B CA 1
ATOM 2986 C C . THR B 1 88 ? -3.006 -13.117 8.023 1 86.38 88 THR B C 1
ATOM 2988 O O . THR B 1 88 ? -4.078 -13.328 8.594 1 86.38 88 THR B O 1
ATOM 2991 N N . ARG B 1 89 ? -2.268 -13.977 7.395 1 91.62 89 ARG B N 1
ATOM 2992 C CA . ARG B 1 89 ? -2.656 -15.383 7.43 1 91.62 89 ARG B CA 1
ATOM 2993 C C . ARG B 1 89 ? -1.643 -16.203 8.211 1 91.62 89 ARG B C 1
ATOM 2995 O O . ARG B 1 89 ? -0.434 -16 8.086 1 91.62 89 ARG B O 1
ATOM 3002 N N . SER B 1 90 ? -2.137 -17.062 9.062 1 93.5 90 SER B N 1
ATOM 3003 C CA . SER B 1 90 ? -1.314 -18.078 9.719 1 93.5 90 SER B CA 1
ATOM 3004 C C . SER B 1 90 ? -1.603 -19.469 9.172 1 93.5 90 SER B C 1
ATOM 3006 O O . SER B 1 90 ? -2.762 -19.828 8.953 1 93.5 90 SER B O 1
ATOM 3008 N N . THR B 1 91 ? -0.522 -20.172 8.898 1 92.88 91 THR B N 1
ATOM 3009 C CA . THR B 1 91 ? -0.672 -21.562 8.484 1 92.88 91 THR B CA 1
ATOM 3010 C C . THR B 1 91 ? -0.812 -22.484 9.695 1 92.88 91 THR B C 1
ATOM 3012 O O . THR B 1 91 ? 0.062 -22.5 10.57 1 92.88 91 THR B O 1
ATOM 3015 N N . LEU B 1 92 ? -1.864 -23.156 9.773 1 95.12 92 LEU B N 1
ATOM 3016 C CA . LEU B 1 92 ? -2.096 -24.062 10.891 1 95.12 92 LEU B CA 1
ATOM 3017 C C . LEU B 1 92 ? -1.6 -25.469 10.555 1 95.12 92 LEU B C 1
ATOM 3019 O O . LEU B 1 92 ? -1.073 -26.172 11.422 1 95.12 92 LEU B O 1
ATOM 3023 N N . LYS B 1 93 ? -1.821 -25.875 9.328 1 95.06 93 LYS B N 1
ATOM 3024 C CA . LYS B 1 93 ? -1.433 -27.234 8.922 1 95.06 93 LYS B CA 1
ATOM 3025 C C . LYS B 1 93 ? -1.19 -27.297 7.414 1 95.06 93 LYS B C 1
ATOM 3027 O O . LYS B 1 93 ? -1.896 -26.656 6.637 1 95.06 93 LYS B O 1
ATOM 3032 N N . THR B 1 94 ? -0.195 -28.016 7.02 1 94.38 94 THR B N 1
ATOM 3033 C CA . THR B 1 94 ? 0.072 -28.391 5.633 1 94.38 94 THR B CA 1
ATOM 3034 C C . THR B 1 94 ? 0.287 -29.891 5.512 1 94.38 94 THR B C 1
ATOM 3036 O O . THR B 1 94 ? 1.203 -30.453 6.125 1 94.38 94 THR B O 1
ATOM 3039 N N . GLU B 1 95 ? -0.55 -30.531 4.77 1 96.69 95 GLU B N 1
ATOM 3040 C CA . GLU B 1 95 ? -0.401 -31.953 4.488 1 96.69 95 GLU B CA 1
ATOM 3041 C C . GLU B 1 95 ? -0.083 -32.188 3.018 1 96.69 95 GLU B C 1
ATOM 3043 O O . GLU B 1 95 ? -0.968 -32.125 2.164 1 96.69 95 GLU B O 1
ATOM 3048 N N . LEU B 1 96 ? 1.086 -32.594 2.695 1 95.81 96 LEU B N 1
ATOM 3049 C CA . LEU B 1 96 ? 1.522 -32.75 1.311 1 95.81 96 LEU B CA 1
ATOM 3050 C C . LEU B 1 96 ? 0.803 -33.906 0.628 1 95.81 96 LEU B C 1
ATOM 3052 O O . LEU B 1 96 ? 0.391 -33.781 -0.528 1 95.81 96 LEU B O 1
ATOM 3056 N N . ASN B 1 97 ? 0.767 -35.125 1.357 1 97.06 97 ASN B N 1
ATOM 3057 C CA . ASN B 1 97 ? 0.066 -36.281 0.847 1 97.06 97 ASN B CA 1
ATOM 3058 C C . ASN B 1 97 ? 0.571 -36.688 -0.537 1 97.06 97 ASN B C 1
ATOM 3060 O O . ASN B 1 97 ? 1.773 -36.875 -0.733 1 97.06 97 ASN B O 1
ATOM 3064 N N . VAL B 1 98 ? -0.253 -36.812 -1.554 1 96.69 98 VAL B N 1
ATOM 3065 C CA . VAL B 1 98 ? 0.149 -37.344 -2.854 1 96.69 98 VAL B CA 1
ATOM 3066 C C . VAL B 1 98 ? 1.11 -36.344 -3.531 1 96.69 98 VAL B C 1
ATOM 3068 O O . VAL B 1 98 ? 1.812 -36.719 -4.477 1 96.69 98 VAL B O 1
ATOM 3071 N N . LEU B 1 99 ? 1.137 -35.125 -3.086 1 94.88 99 LEU B N 1
ATOM 3072 C CA . LEU B 1 99 ? 2.037 -34.125 -3.656 1 94.88 99 LEU B CA 1
ATOM 3073 C C . LEU B 1 99 ? 3.488 -34.438 -3.314 1 94.88 99 LEU B C 1
ATOM 3075 O O . LEU B 1 99 ? 4.398 -34.125 -4.082 1 94.88 99 LEU B O 1
ATOM 3079 N N . ALA B 1 100 ? 3.695 -35.062 -2.182 1 92 100 ALA B N 1
ATOM 3080 C CA . ALA B 1 100 ? 5.035 -35.312 -1.654 1 92 100 ALA B CA 1
ATOM 3081 C C . ALA B 1 100 ? 5.855 -36.156 -2.627 1 92 100 ALA B C 1
ATOM 3083 O O . ALA B 1 100 ? 7.047 -35.906 -2.818 1 92 100 ALA B O 1
ATOM 3084 N N . ASP B 1 101 ? 5.238 -37.125 -3.283 1 89 101 ASP B N 1
ATOM 3085 C CA . ASP B 1 101 ? 5.957 -38.062 -4.145 1 89 101 ASP B CA 1
ATOM 3086 C C . ASP B 1 101 ? 5.531 -37.906 -5.605 1 89 101 ASP B C 1
ATOM 3088 O O . ASP B 1 101 ? 5.73 -38.812 -6.418 1 89 101 ASP B O 1
ATOM 3092 N N . PHE B 1 102 ? 4.914 -36.781 -5.805 1 94.06 102 PHE B N 1
ATOM 3093 C CA . PHE B 1 102 ? 4.402 -36.531 -7.145 1 94.06 102 PHE B CA 1
ATOM 3094 C C . PHE B 1 102 ? 5.543 -36.406 -8.148 1 94.06 102 PHE B C 1
ATOM 3096 O O . PHE B 1 102 ? 6.535 -35.719 -7.883 1 94.06 102 PHE B O 1
ATOM 3103 N N . LYS B 1 103 ? 5.52 -37.125 -9.266 1 94.06 103 LYS B N 1
ATOM 3104 C CA . LYS B 1 103 ? 6.43 -37.031 -10.406 1 94.06 103 LYS B CA 1
ATOM 3105 C C . LYS B 1 103 ? 5.695 -36.531 -11.648 1 94.06 103 LYS B C 1
ATOM 3107 O O . LYS B 1 103 ? 5.352 -37.344 -12.523 1 94.06 103 LYS B O 1
ATOM 3112 N N . PRO B 1 104 ? 5.613 -35.25 -11.75 1 94.56 104 PRO B N 1
ATOM 3113 C CA . PRO B 1 104 ? 4.812 -34.688 -12.844 1 94.56 104 PRO B CA 1
ATOM 3114 C C . PRO B 1 104 ? 5.473 -34.875 -14.211 1 94.56 104 PRO B C 1
ATOM 3116 O O . PRO B 1 104 ? 6.703 -34.875 -14.312 1 94.56 104 PRO B O 1
ATOM 3119 N N . THR B 1 105 ? 4.668 -35.125 -15.227 1 94.5 105 THR B N 1
ATOM 3120 C CA . THR B 1 105 ? 5.082 -35.094 -16.625 1 94.5 105 THR B CA 1
ATOM 3121 C C . THR B 1 105 ? 4.219 -34.125 -17.422 1 94.5 105 THR B C 1
ATOM 3123 O O . THR B 1 105 ? 3.062 -33.875 -17.062 1 94.5 105 THR B O 1
ATOM 3126 N N . VAL B 1 106 ? 4.824 -33.531 -18.391 1 97.94 106 VAL B N 1
ATOM 3127 C CA . VAL B 1 106 ? 4.07 -32.656 -19.266 1 97.94 106 VAL B CA 1
ATOM 3128 C C . VAL B 1 106 ? 3.373 -33.469 -20.344 1 97.94 106 VAL B C 1
ATOM 3130 O O . VAL B 1 106 ? 4.031 -34.125 -21.156 1 97.94 106 VAL B O 1
ATOM 3133 N N . PRO B 1 107 ? 2.035 -33.406 -20.391 1 97.5 107 PRO B N 1
ATOM 3134 C CA . PRO B 1 107 ? 1.361 -34.062 -21.5 1 97.5 107 PRO B CA 1
ATOM 3135 C C . PRO B 1 107 ? 1.853 -33.594 -22.859 1 97.5 107 PRO B C 1
ATOM 3137 O O . PRO B 1 107 ? 2.207 -32.406 -23 1 97.5 107 PRO B O 1
ATOM 3140 N N . GLU B 1 108 ? 1.763 -34.438 -23.844 1 96.69 108 GLU B N 1
ATOM 3141 C CA . GLU B 1 108 ? 2.223 -34.094 -25.188 1 96.69 108 GLU B CA 1
ATOM 3142 C C . GLU B 1 108 ? 1.531 -32.844 -25.703 1 96.69 108 GLU B C 1
ATOM 3144 O O . GLU B 1 108 ? 2.172 -31.969 -26.312 1 96.69 108 GLU B O 1
ATOM 3149 N N . ALA B 1 109 ? 0.316 -32.719 -25.391 1 95.88 109 ALA B N 1
ATOM 3150 C CA . ALA B 1 109 ? -0.494 -31.594 -25.891 1 95.88 109 ALA B CA 1
ATOM 3151 C C . ALA B 1 109 ? -0.053 -30.266 -25.281 1 95.88 109 ALA B C 1
ATOM 3153 O O . ALA B 1 109 ? -0.369 -29.203 -25.797 1 95.88 109 ALA B O 1
ATOM 3154 N N . TYR B 1 110 ? 0.642 -30.344 -24.141 1 97.81 110 TYR B N 1
ATOM 3155 C CA . TYR B 1 110 ? 1.032 -29.125 -23.438 1 97.81 110 TYR B CA 1
ATOM 3156 C C . TYR B 1 110 ? 2.451 -28.719 -23.797 1 97.81 110 TYR B C 1
ATOM 3158 O O . TYR B 1 110 ? 2.869 -27.594 -23.516 1 97.81 110 TYR B O 1
ATOM 3166 N N . ARG B 1 111 ? 3.291 -29.531 -24.344 1 96.94 111 ARG B N 1
ATOM 3167 C CA . ARG B 1 111 ? 4.734 -29.375 -24.5 1 96.94 111 ARG B CA 1
ATOM 3168 C C . ARG B 1 111 ? 5.055 -28.109 -25.281 1 96.94 111 ARG B C 1
ATOM 3170 O O . ARG B 1 111 ? 6.102 -27.484 -25.078 1 96.94 111 ARG B O 1
ATOM 3177 N N . LYS B 1 112 ? 4.176 -27.641 -26.141 1 96.5 112 LYS B N 1
ATOM 3178 C CA . LYS B 1 112 ? 4.438 -26.484 -26.984 1 96.5 112 LYS B CA 1
ATOM 3179 C C . LYS B 1 112 ? 3.908 -25.203 -26.344 1 96.5 112 LYS B C 1
ATOM 3181 O O . LYS B 1 112 ? 3.881 -24.141 -26.984 1 96.5 112 LYS B O 1
ATOM 3186 N N . SER B 1 113 ? 3.432 -25.297 -25.125 1 97.62 113 SER B N 1
ATOM 3187 C CA . SER B 1 113 ? 2.996 -24.094 -24.438 1 97.62 113 SER B CA 1
ATOM 3188 C C . SER B 1 113 ? 4.098 -23.047 -24.422 1 97.62 113 SER B C 1
ATOM 3190 O O . SER B 1 113 ? 5.219 -23.312 -23.984 1 97.62 113 SER B O 1
ATOM 3192 N N . GLN B 1 114 ? 3.783 -21.859 -24.828 1 97.75 114 GLN B N 1
ATOM 3193 C CA . GLN B 1 114 ? 4.746 -20.766 -24.859 1 97.75 114 GLN B CA 1
ATOM 3194 C C . GLN B 1 114 ? 4.75 -19.984 -23.547 1 97.75 114 GLN B C 1
ATOM 3196 O O . GLN B 1 114 ? 5.699 -19.25 -23.266 1 97.75 114 GLN B O 1
ATOM 3201 N N . PHE B 1 115 ? 3.715 -20.062 -22.797 1 98.69 115 PHE B N 1
ATOM 3202 C CA . PHE B 1 115 ? 3.592 -19.453 -21.484 1 98.69 115 PHE B CA 1
ATOM 3203 C C . PHE B 1 115 ? 3.367 -20.516 -20.406 1 98.69 115 PHE B C 1
ATOM 3205 O O . PHE B 1 115 ? 2.518 -21.391 -20.578 1 98.69 115 PHE B O 1
ATOM 3212 N N . VAL B 1 116 ? 4.18 -20.469 -19.359 1 98.88 116 VAL B N 1
ATOM 3213 C CA . VAL B 1 116 ? 4.141 -21.484 -18.312 1 98.88 116 VAL B CA 1
ATOM 3214 C C . VAL B 1 116 ? 4.164 -20.812 -16.938 1 98.88 116 VAL B C 1
ATOM 3216 O O . VAL B 1 116 ? 5.004 -19.938 -16.688 1 98.88 116 VAL B O 1
ATOM 3219 N N . TYR B 1 117 ? 3.236 -21.156 -16.109 1 98.88 117 TYR B N 1
ATOM 3220 C CA . TYR B 1 117 ? 3.23 -20.703 -14.734 1 98.88 117 TYR B CA 1
ATOM 3221 C C . TYR B 1 117 ? 3.465 -21.859 -13.773 1 98.88 117 TYR B C 1
ATOM 3223 O O . TYR B 1 117 ? 2.676 -22.812 -13.727 1 98.88 117 TYR B O 1
ATOM 3231 N N . LEU B 1 118 ? 4.516 -21.75 -13.055 1 98.81 118 LEU B N 1
ATOM 3232 C CA . LEU B 1 118 ? 4.852 -22.688 -12 1 98.81 118 LEU B CA 1
ATOM 3233 C C . LEU B 1 118 ? 4.332 -22.203 -10.648 1 98.81 118 LEU B C 1
ATOM 3235 O O . LEU B 1 118 ? 5.062 -21.562 -9.891 1 98.81 118 LEU B O 1
ATOM 3239 N N . ALA B 1 119 ? 3.107 -22.594 -10.328 1 98.62 119 ALA B N 1
ATOM 3240 C CA . ALA B 1 119 ? 2.469 -22.203 -9.07 1 98.62 119 ALA B CA 1
ATOM 3241 C C . ALA B 1 119 ? 3.104 -22.922 -7.887 1 98.62 119 ALA B C 1
ATOM 3243 O O . ALA B 1 119 ? 4.004 -23.75 -8.062 1 98.62 119 ALA B O 1
ATOM 3244 N N . ASN B 1 120 ? 2.678 -22.531 -6.754 1 95.81 120 ASN B N 1
ATOM 3245 C CA . ASN B 1 120 ? 3.229 -23.156 -5.555 1 95.81 120 ASN B CA 1
ATOM 3246 C C . ASN B 1 120 ? 3.223 -24.672 -5.664 1 95.81 120 ASN B C 1
ATOM 3248 O O . ASN B 1 120 ? 2.178 -25.281 -5.906 1 95.81 120 ASN B O 1
ATOM 3252 N N . ASN B 1 121 ? 4.289 -25.219 -5.535 1 96.12 121 ASN B N 1
ATOM 3253 C CA . ASN B 1 121 ? 4.629 -26.641 -5.516 1 96.12 121 ASN B CA 1
ATOM 3254 C C . ASN B 1 121 ? 6.078 -26.875 -5.098 1 96.12 121 ASN B C 1
ATOM 3256 O O . ASN B 1 121 ? 6.789 -25.922 -4.773 1 96.12 121 ASN B O 1
ATOM 3260 N N . ASP B 1 122 ? 6.422 -28.203 -4.922 1 96.44 122 ASP B N 1
ATOM 3261 C CA . ASP B 1 122 ? 7.828 -28.5 -4.668 1 96.44 122 ASP B CA 1
ATOM 3262 C C . ASP B 1 122 ? 8.727 -27.828 -5.707 1 96.44 122 ASP B C 1
ATOM 3264 O O . ASP B 1 122 ? 8.609 -28.094 -6.902 1 96.44 122 ASP B O 1
ATOM 3268 N N . PRO B 1 123 ? 9.609 -26.938 -5.195 1 97.69 123 PRO B N 1
ATOM 3269 C CA . PRO B 1 123 ? 10.414 -26.141 -6.133 1 97.69 123 PRO B CA 1
ATOM 3270 C C . PRO B 1 123 ? 11.312 -27 -7.016 1 97.69 123 PRO B C 1
ATOM 3272 O O . PRO B 1 123 ? 11.641 -26.609 -8.141 1 97.69 123 PRO B O 1
ATOM 3275 N N . GLU B 1 124 ? 11.703 -28.203 -6.551 1 97.25 124 GLU B N 1
ATOM 3276 C CA . GLU B 1 124 ? 12.5 -29.109 -7.375 1 97.25 124 GLU B CA 1
ATOM 3277 C C . GLU B 1 124 ? 11.68 -29.672 -8.531 1 97.25 124 GLU B C 1
ATOM 3279 O O . GLU B 1 124 ? 12.18 -29.797 -9.648 1 97.25 124 GLU B O 1
ATOM 3284 N N . GLN B 1 125 ? 10.484 -29.984 -8.234 1 96.44 125 GLN B N 1
ATOM 3285 C CA . GLN B 1 125 ? 9.594 -30.453 -9.289 1 96.44 125 GLN B CA 1
ATOM 3286 C C . GLN B 1 125 ? 9.32 -29.359 -10.312 1 96.44 125 GLN B C 1
ATOM 3288 O O . GLN B 1 125 ? 9.312 -29.625 -11.516 1 96.44 125 GLN B O 1
ATOM 3293 N N . ASN B 1 126 ? 9.078 -28.109 -9.805 1 97.81 126 ASN B N 1
ATOM 3294 C CA . ASN B 1 126 ? 8.867 -26.969 -10.695 1 97.81 126 ASN B CA 1
ATOM 3295 C C . ASN B 1 126 ? 10.039 -26.781 -11.648 1 97.81 126 ASN B C 1
ATOM 3297 O O . ASN B 1 126 ? 9.852 -26.656 -12.859 1 97.81 126 ASN B O 1
ATOM 3301 N N . THR B 1 127 ? 11.242 -26.828 -11.109 1 97.5 127 THR B N 1
ATOM 3302 C CA . THR B 1 127 ? 12.461 -26.609 -11.883 1 97.5 127 THR B CA 1
ATOM 3303 C C . THR B 1 127 ? 12.648 -27.703 -12.922 1 97.5 127 THR B C 1
ATOM 3305 O O . THR B 1 127 ? 13.078 -27.438 -14.047 1 97.5 127 THR B O 1
ATOM 3308 N N . ALA B 1 128 ? 12.328 -28.891 -12.547 1 96.62 128 ALA B N 1
ATOM 3309 C CA . ALA B 1 128 ? 12.469 -30.016 -13.469 1 96.62 128 ALA B CA 1
ATOM 3310 C C . ALA B 1 128 ? 11.438 -29.938 -14.594 1 96.62 128 ALA B C 1
ATOM 3312 O O . ALA B 1 128 ? 11.758 -30.203 -15.75 1 96.62 128 ALA B O 1
ATOM 3313 N N . LEU B 1 129 ? 10.273 -29.562 -14.242 1 97.44 129 LEU B N 1
ATOM 3314 C CA . LEU B 1 129 ? 9.156 -29.609 -15.18 1 97.44 129 LEU B CA 1
ATOM 3315 C C . LEU B 1 129 ? 9.336 -28.594 -16.297 1 97.44 129 LEU B C 1
ATOM 3317 O O . LEU B 1 129 ? 8.977 -28.859 -17.438 1 97.44 129 LEU B O 1
ATOM 3321 N N . ILE B 1 130 ? 9.82 -27.391 -15.961 1 97.31 130 ILE B N 1
ATOM 3322 C CA . ILE B 1 130 ? 9.898 -26.312 -16.938 1 97.31 130 ILE B CA 1
ATOM 3323 C C . ILE B 1 130 ? 10.805 -26.719 -18.094 1 97.31 130 ILE B C 1
ATOM 3325 O O . ILE B 1 130 ? 10.625 -26.266 -19.234 1 97.31 130 ILE B O 1
ATOM 3329 N N . LYS B 1 131 ? 11.695 -27.672 -17.891 1 96.56 131 LYS B N 1
ATOM 3330 C CA . LYS B 1 131 ? 12.648 -28.125 -18.891 1 96.56 131 LYS B CA 1
ATOM 3331 C C . LYS B 1 131 ? 11.969 -29.031 -19.938 1 96.56 131 LYS B C 1
ATOM 3333 O O . LYS B 1 131 ? 12.547 -29.312 -20.984 1 96.56 131 LYS B O 1
ATOM 3338 N N . GLU B 1 132 ? 10.836 -29.438 -19.609 1 97.38 132 GLU B N 1
ATOM 3339 C CA . GLU B 1 132 ? 10.141 -30.391 -20.484 1 97.38 132 GLU B CA 1
ATOM 3340 C C . GLU B 1 132 ? 9.391 -29.672 -21.594 1 97.38 132 GLU B C 1
ATOM 3342 O O . GLU B 1 132 ? 8.914 -30.297 -22.547 1 97.38 132 GLU B O 1
ATOM 3347 N N . PHE B 1 133 ? 9.242 -28.344 -21.5 1 97.81 133 PHE B N 1
ATOM 3348 C CA . PHE B 1 133 ? 8.547 -27.578 -22.531 1 97.81 133 PHE B CA 1
ATOM 3349 C C . PHE B 1 133 ? 9.5 -27.219 -23.672 1 97.81 133 PHE B C 1
ATOM 3351 O O . PHE B 1 133 ? 10.664 -26.906 -23.438 1 97.81 133 PHE B O 1
ATOM 3358 N N . ASP B 1 134 ? 9.047 -27.172 -24.875 1 94.69 134 ASP B N 1
ATOM 3359 C CA . ASP B 1 134 ? 9.875 -27.047 -26.078 1 94.69 134 ASP B CA 1
ATOM 3360 C C . ASP B 1 134 ? 10.242 -25.594 -26.328 1 94.69 134 ASP B C 1
ATOM 3362 O O . ASP B 1 134 ? 11.344 -25.297 -26.812 1 94.69 134 ASP B O 1
ATOM 3366 N N . LYS B 1 135 ? 9.32 -24.656 -26.125 1 91.19 135 LYS B N 1
ATOM 3367 C CA . LYS B 1 135 ? 9.523 -23.297 -26.578 1 91.19 135 LYS B CA 1
ATOM 3368 C C . LYS B 1 135 ? 8.844 -22.281 -25.656 1 91.19 135 LYS B C 1
ATOM 3370 O O . LYS B 1 135 ? 8.016 -21.484 -26.094 1 91.19 135 LYS B O 1
ATOM 3375 N N . VAL B 1 136 ? 9.352 -22.219 -24.5 1 97 136 VAL B N 1
ATOM 3376 C CA . VAL B 1 136 ? 8.758 -21.312 -23.547 1 97 136 VAL B CA 1
ATOM 3377 C C . VAL B 1 136 ? 9.172 -19.875 -23.859 1 97 136 VAL B C 1
ATOM 3379 O O . VAL B 1 136 ? 10.359 -19.562 -23.953 1 97 136 VAL B O 1
ATOM 3382 N N . LYS B 1 137 ? 8.227 -19.062 -24.078 1 97.5 137 LYS B N 1
ATOM 3383 C CA . LYS B 1 137 ? 8.438 -17.641 -24.359 1 97.5 137 LYS B CA 1
ATOM 3384 C C . LYS B 1 137 ? 8.523 -16.828 -23.062 1 97.5 137 LYS B C 1
ATOM 3386 O O . LYS B 1 137 ? 9.273 -15.859 -22.969 1 97.5 137 LYS B O 1
ATOM 3391 N N . PHE B 1 138 ? 7.703 -17.172 -22.156 1 98.5 138 PHE B N 1
ATOM 3392 C CA . PHE B 1 138 ? 7.641 -16.484 -20.859 1 98.5 138 PHE B CA 1
ATOM 3393 C C . PHE B 1 138 ? 7.18 -17.453 -19.766 1 98.5 138 PHE B C 1
ATOM 3395 O O . PHE B 1 138 ? 6.234 -18.219 -19.969 1 98.5 138 PHE B O 1
ATOM 3402 N N . SER B 1 139 ? 7.859 -17.438 -18.625 1 98.69 139 SER B N 1
ATOM 3403 C CA . SER B 1 139 ? 7.523 -18.312 -17.5 1 98.69 139 SER B CA 1
ATOM 3404 C C . SER B 1 139 ? 7.555 -17.531 -16.188 1 98.69 139 SER B C 1
ATOM 3406 O O . SER B 1 139 ? 8.289 -16.547 -16.062 1 98.69 139 SER B O 1
ATOM 3408 N N . MET B 1 140 ? 6.703 -17.922 -15.281 1 98.81 140 MET B N 1
ATOM 3409 C CA . MET B 1 140 ? 6.59 -17.328 -13.953 1 98.81 140 MET B CA 1
ATOM 3410 C C . MET B 1 140 ? 6.555 -18.406 -12.875 1 98.81 140 MET B C 1
ATOM 3412 O O . MET B 1 140 ? 6.145 -19.547 -13.141 1 98.81 140 MET B O 1
ATOM 3416 N N . CYS B 1 141 ? 6.984 -18.016 -11.703 1 98.81 141 CYS B N 1
ATOM 3417 C CA . CYS B 1 141 ? 6.848 -18.938 -10.578 1 98.81 141 CYS B CA 1
ATOM 3418 C C . CYS B 1 141 ? 6.422 -18.188 -9.312 1 98.81 141 CYS B C 1
ATOM 3420 O O . CYS B 1 141 ? 6.461 -16.953 -9.273 1 98.81 141 CYS B O 1
ATOM 3422 N N . ASP B 1 142 ? 5.953 -18.938 -8.398 1 98.25 142 ASP B N 1
ATOM 3423 C CA . ASP B 1 142 ? 5.73 -18.453 -7.039 1 98.25 142 ASP B CA 1
ATOM 3424 C C . ASP B 1 142 ? 6.152 -19.5 -6.016 1 98.25 142 ASP B C 1
ATOM 3426 O O . ASP B 1 142 ? 6.672 -20.562 -6.379 1 98.25 142 ASP B O 1
ATOM 3430 N N . THR B 1 143 ? 6.062 -19.188 -4.75 1 97.38 143 THR B N 1
ATOM 3431 C CA . THR B 1 143 ? 6.414 -20.094 -3.662 1 97.38 143 THR B CA 1
ATOM 3432 C C . THR B 1 143 ? 5.609 -19.766 -2.408 1 97.38 143 THR B C 1
ATOM 3434 O O . THR B 1 143 ? 4.664 -18.969 -2.459 1 97.38 143 THR B O 1
ATOM 3437 N N . ILE B 1 144 ? 5.754 -20.516 -1.367 1 94.19 144 ILE B N 1
ATOM 3438 C CA . ILE B 1 144 ? 5.125 -20.266 -0.075 1 94.19 144 ILE B CA 1
ATOM 3439 C C . ILE B 1 144 ? 6.164 -20.375 1.036 1 94.19 144 ILE B C 1
ATOM 3441 O O . ILE B 1 144 ? 7.281 -20.844 0.805 1 94.19 144 ILE B O 1
ATOM 3445 N N . ASP B 1 145 ? 5.77 -19.953 2.184 1 94.25 145 ASP B N 1
ATOM 3446 C CA . ASP B 1 145 ? 6.645 -19.953 3.352 1 94.25 145 ASP B CA 1
ATOM 3447 C C . ASP B 1 145 ? 7.168 -21.359 3.648 1 94.25 145 ASP B C 1
ATOM 3449 O O . ASP B 1 145 ? 8.312 -21.516 4.074 1 94.25 145 ASP B O 1
ATOM 3453 N N . PHE B 1 146 ? 6.348 -22.375 3.381 1 93.69 146 PHE B N 1
ATOM 3454 C CA . PHE B 1 146 ? 6.738 -23.766 3.65 1 93.69 146 PHE B CA 1
ATOM 3455 C C . PHE B 1 146 ? 8 -24.125 2.879 1 93.69 146 PHE B C 1
ATOM 3457 O O . PHE B 1 146 ? 8.969 -24.609 3.463 1 93.69 146 PHE B O 1
ATOM 3464 N N . TRP B 1 147 ? 8.039 -23.844 1.607 1 96.69 147 TRP B N 1
ATOM 3465 C CA . TRP B 1 147 ? 9.164 -24.25 0.765 1 96.69 147 TRP B CA 1
ATOM 3466 C C . TRP B 1 147 ? 10.375 -23.359 1.028 1 96.69 147 TRP B C 1
ATOM 3468 O O . TRP B 1 147 ? 11.516 -23.828 0.968 1 96.69 147 TRP B O 1
ATOM 3478 N N . ILE B 1 148 ? 10.125 -22.094 1.315 1 97.81 148 ILE B N 1
ATOM 3479 C CA . ILE B 1 148 ? 11.227 -21.188 1.652 1 97.81 148 ILE B CA 1
ATOM 3480 C C . ILE B 1 148 ? 11.945 -21.703 2.898 1 97.81 148 ILE B C 1
ATOM 3482 O O . ILE B 1 148 ? 13.18 -21.688 2.955 1 97.81 148 ILE B O 1
ATOM 3486 N N . SER B 1 149 ? 11.203 -22.219 3.83 1 96.5 149 SER B N 1
ATOM 3487 C CA . SER B 1 149 ? 11.758 -22.625 5.113 1 96.5 149 SER B CA 1
ATOM 3488 C C . SER B 1 149 ? 12.406 -24 5.023 1 96.5 149 SER B C 1
ATOM 3490 O O . SER B 1 149 ? 13.344 -24.312 5.766 1 96.5 149 SER B O 1
ATOM 3492 N N . THR B 1 150 ? 11.977 -24.859 4.137 1 96.5 150 THR B N 1
ATOM 3493 C CA . THR B 1 150 ? 12.414 -26.25 4.156 1 96.5 150 THR B CA 1
ATOM 3494 C C . THR B 1 150 ? 13.359 -26.531 2.99 1 96.5 150 THR B C 1
ATOM 3496 O O . THR B 1 150 ? 14.203 -27.438 3.07 1 96.5 150 THR B O 1
ATOM 3499 N N . LYS B 1 151 ? 13.18 -25.781 1.873 1 97.62 151 LYS B N 1
ATOM 3500 C CA . LYS B 1 151 ? 13.977 -26.016 0.673 1 97.62 151 LYS B CA 1
ATOM 3501 C C . LYS B 1 151 ? 14.414 -24.688 0.047 1 97.62 151 LYS B C 1
ATOM 3503 O O . LYS B 1 151 ? 14.227 -24.469 -1.151 1 97.62 151 LYS B O 1
ATOM 3508 N N . ARG B 1 152 ? 15.016 -23.844 0.843 1 98.25 152 ARG B N 1
ATOM 3509 C CA . ARG B 1 152 ? 15.336 -22.484 0.42 1 98.25 152 ARG B CA 1
ATOM 3510 C C . ARG B 1 152 ? 16.188 -22.484 -0.841 1 98.25 152 ARG B C 1
ATOM 3512 O O . ARG B 1 152 ? 15.922 -21.75 -1.785 1 98.25 152 ARG B O 1
ATOM 3519 N N . ASN B 1 153 ? 17.203 -23.328 -0.869 1 98.56 153 ASN B N 1
ATOM 3520 C CA . ASN B 1 153 ? 18.094 -23.375 -2.023 1 98.56 153 ASN B CA 1
ATOM 3521 C C . ASN B 1 153 ? 17.359 -23.797 -3.287 1 98.56 153 ASN B C 1
ATOM 3523 O O . ASN B 1 153 ? 17.641 -23.312 -4.379 1 98.56 153 ASN B O 1
ATOM 3527 N N . ALA B 1 154 ? 16.453 -24.719 -3.16 1 98.62 154 ALA B N 1
ATOM 3528 C CA . ALA B 1 154 ? 15.656 -25.156 -4.301 1 98.62 154 ALA B CA 1
ATOM 3529 C C . ALA B 1 154 ? 14.75 -24.047 -4.805 1 98.62 154 ALA B C 1
ATOM 3531 O O . ALA B 1 154 ? 14.523 -23.922 -6.008 1 98.62 154 ALA B O 1
ATOM 3532 N N . VAL B 1 155 ? 14.242 -23.266 -3.889 1 98.81 155 VAL B N 1
ATOM 3533 C CA . VAL B 1 155 ? 13.43 -22.109 -4.266 1 98.81 155 VAL B CA 1
ATOM 3534 C C . VAL B 1 155 ? 14.258 -21.141 -5.09 1 98.81 155 VAL B C 1
ATOM 3536 O O . VAL B 1 155 ? 13.812 -20.656 -6.133 1 98.81 155 VAL B O 1
ATOM 3539 N N . ILE B 1 156 ? 15.445 -20.891 -4.625 1 98.81 156 ILE B N 1
ATOM 3540 C CA . ILE B 1 156 ? 16.344 -19.969 -5.309 1 98.81 156 ILE B CA 1
ATOM 3541 C C . ILE B 1 156 ? 16.656 -20.484 -6.711 1 98.81 156 ILE B C 1
ATOM 3543 O O . ILE B 1 156 ? 16.625 -19.734 -7.684 1 98.81 156 ILE B O 1
ATOM 3547 N N . LYS B 1 157 ? 16.906 -21.75 -6.82 1 98.62 157 LYS B N 1
ATOM 3548 C CA . LYS B 1 157 ? 17.172 -22.359 -8.117 1 98.62 157 LYS B CA 1
ATOM 3549 C C . LYS B 1 157 ? 15.969 -22.25 -9.047 1 98.62 157 LYS B C 1
ATOM 3551 O O . LYS B 1 157 ? 16.125 -22.016 -10.25 1 98.62 157 LYS B O 1
ATOM 3556 N N . MET B 1 158 ? 14.812 -22.406 -8.523 1 98.62 158 MET B N 1
ATOM 3557 C CA . MET B 1 158 ? 13.586 -22.281 -9.305 1 98.62 158 MET B CA 1
ATOM 3558 C C . MET B 1 158 ? 13.453 -20.859 -9.867 1 98.62 158 MET B C 1
ATOM 3560 O O . MET B 1 158 ? 13.148 -20.688 -11.047 1 98.62 158 MET B O 1
ATOM 3564 N N . ILE B 1 159 ? 13.727 -19.891 -9.016 1 98.62 159 ILE B N 1
ATOM 3565 C CA . ILE B 1 159 ? 13.625 -18.5 -9.414 1 98.62 159 ILE B CA 1
ATOM 3566 C C . ILE B 1 159 ? 14.617 -18.203 -10.547 1 98.62 159 ILE B C 1
ATOM 3568 O O . ILE B 1 159 ? 14.297 -17.469 -11.484 1 98.62 159 ILE B O 1
ATOM 3572 N N . LYS B 1 160 ? 15.695 -18.828 -10.508 1 97.62 160 LYS B N 1
ATOM 3573 C CA . LYS B 1 160 ? 16.719 -18.672 -11.531 1 97.62 160 LYS B CA 1
ATOM 3574 C C . LYS B 1 160 ? 16.266 -19.234 -12.867 1 97.62 160 LYS B C 1
ATOM 3576 O O . LYS B 1 160 ? 16.734 -18.812 -13.922 1 97.62 160 LYS B O 1
ATOM 3581 N N . SER B 1 161 ? 15.383 -20.094 -12.852 1 97.31 161 SER B N 1
ATOM 3582 C CA . SER B 1 161 ? 15.023 -20.875 -14.031 1 97.31 161 SER B CA 1
ATOM 3583 C C . SER B 1 161 ? 13.859 -20.234 -14.781 1 97.31 161 SER B C 1
ATOM 3585 O O . SER B 1 161 ? 13.461 -20.719 -15.844 1 97.31 161 SER B O 1
ATOM 3587 N N . VAL B 1 162 ? 13.281 -19.078 -14.25 1 98.19 162 VAL B N 1
ATOM 3588 C CA . VAL B 1 162 ? 12.094 -18.5 -14.867 1 98.19 162 VAL B CA 1
ATOM 3589 C C . VAL B 1 162 ? 12.359 -17.031 -15.188 1 98.19 162 VAL B C 1
ATOM 3591 O O . VAL B 1 162 ? 13.352 -16.453 -14.742 1 98.19 162 VAL B O 1
ATOM 3594 N N . ASP B 1 163 ? 11.422 -16.453 -15.984 1 98.38 163 ASP B N 1
ATOM 3595 C CA . ASP B 1 163 ? 11.531 -15.039 -16.344 1 98.38 163 ASP B CA 1
ATOM 3596 C C . ASP B 1 163 ? 11.07 -14.133 -15.211 1 98.38 163 ASP B C 1
ATOM 3598 O O . ASP B 1 163 ? 11.648 -13.07 -14.984 1 98.38 163 ASP B O 1
ATOM 3602 N N . ALA B 1 164 ? 10.047 -14.57 -14.469 1 98.75 164 ALA B N 1
ATOM 3603 C CA . ALA B 1 164 ? 9.445 -13.703 -13.453 1 98.75 164 ALA B CA 1
ATOM 3604 C C . ALA B 1 164 ? 9.07 -14.492 -12.203 1 98.75 164 ALA B C 1
ATOM 3606 O O . ALA B 1 164 ? 8.664 -15.656 -12.297 1 98.75 164 ALA B O 1
ATOM 3607 N N . VAL B 1 165 ? 9.211 -13.875 -11.109 1 98.88 165 VAL B N 1
ATOM 3608 C CA . VAL B 1 165 ? 8.719 -14.43 -9.859 1 98.88 165 VAL B CA 1
ATOM 3609 C C . VAL B 1 165 ? 7.641 -13.516 -9.273 1 98.88 165 VAL B C 1
ATOM 3611 O O . VAL B 1 165 ? 7.777 -12.289 -9.305 1 98.88 165 VAL B O 1
ATOM 3614 N N . VAL B 1 166 ? 6.52 -14.07 -8.883 1 98.75 166 VAL B N 1
ATOM 3615 C CA . VAL B 1 166 ? 5.438 -13.398 -8.18 1 98.75 166 VAL B CA 1
ATOM 3616 C C . VAL B 1 166 ? 5.383 -13.883 -6.73 1 98.75 166 VAL B C 1
ATOM 3618 O O . VAL B 1 166 ? 5.184 -15.078 -6.48 1 98.75 166 VAL B O 1
ATOM 3621 N N . ILE B 1 167 ? 5.605 -13.023 -5.828 1 98.5 167 ILE B N 1
ATOM 3622 C CA . ILE B 1 167 ? 5.77 -13.383 -4.422 1 98.5 167 ILE B CA 1
ATOM 3623 C C . ILE B 1 167 ? 5.164 -12.297 -3.539 1 98.5 167 ILE B C 1
ATOM 3625 O O . ILE B 1 167 ? 5.023 -11.148 -3.963 1 98.5 167 ILE B O 1
ATOM 3629 N N . ASN B 1 168 ? 4.672 -12.633 -2.34 1 96.75 168 ASN B N 1
ATOM 3630 C CA . ASN B 1 168 ? 4.195 -11.562 -1.472 1 96.75 168 ASN B CA 1
ATOM 3631 C C . ASN B 1 168 ? 5.328 -10.969 -0.642 1 96.75 168 ASN B C 1
ATOM 3633 O O . ASN B 1 168 ? 6.434 -11.516 -0.607 1 96.75 168 ASN B O 1
ATOM 3637 N N . ASP B 1 169 ? 5.086 -9.898 -0 1 95.62 169 ASP B N 1
ATOM 3638 C CA . ASP B 1 169 ? 6.121 -9.141 0.699 1 95.62 169 ASP B CA 1
ATOM 3639 C C . ASP B 1 169 ? 6.719 -9.953 1.844 1 95.62 169 ASP B C 1
ATOM 3641 O O . ASP B 1 169 ? 7.938 -9.984 2.018 1 95.62 169 ASP B O 1
ATOM 3645 N N . GLU B 1 170 ? 5.926 -10.672 2.635 1 94 170 GLU B N 1
ATOM 3646 C CA . GLU B 1 170 ? 6.426 -11.477 3.742 1 94 170 GLU B CA 1
ATOM 3647 C C . GLU B 1 170 ? 7.328 -12.602 3.242 1 94 170 GLU B C 1
ATOM 3649 O O . GLU B 1 170 ? 8.391 -12.859 3.816 1 94 170 GLU B O 1
ATOM 3654 N N . GLU B 1 171 ? 6.918 -13.211 2.193 1 96.88 171 GLU B N 1
ATOM 3655 C CA . GLU B 1 171 ? 7.695 -14.297 1.606 1 96.88 171 GLU B CA 1
ATOM 3656 C C . GLU B 1 171 ? 9 -13.781 1.013 1 96.88 171 GLU B C 1
ATOM 3658 O O . GLU B 1 171 ? 10.039 -14.43 1.123 1 96.88 171 GLU B O 1
ATOM 3663 N N . ALA B 1 172 ? 8.945 -12.633 0.358 1 98 172 ALA B N 1
ATOM 3664 C CA . ALA B 1 172 ? 10.156 -12.031 -0.189 1 98 172 ALA B CA 1
ATOM 3665 C C . ALA B 1 172 ? 11.188 -11.773 0.909 1 98 172 ALA B C 1
ATOM 3667 O O . ALA B 1 172 ? 12.367 -12.094 0.752 1 98 172 ALA B O 1
ATOM 3668 N N . LYS B 1 173 ? 10.703 -11.211 2.002 1 96.44 173 LYS B N 1
ATOM 3669 C CA . LYS B 1 173 ? 11.578 -10.93 3.133 1 96.44 173 LYS B CA 1
ATOM 3670 C C . LYS B 1 173 ? 12.133 -12.219 3.736 1 96.44 173 LYS B C 1
ATOM 3672 O O . LYS B 1 173 ? 13.32 -12.305 4.043 1 96.44 173 LYS B O 1
ATOM 3677 N N . LEU B 1 174 ? 11.234 -13.164 3.906 1 97.31 174 LEU B N 1
ATOM 3678 C CA . LEU B 1 174 ? 11.641 -14.453 4.453 1 97.31 174 LEU B CA 1
ATOM 3679 C C . LEU B 1 174 ? 12.703 -15.102 3.576 1 97.31 174 LEU B C 1
ATOM 3681 O O . LEU B 1 174 ? 13.711 -15.609 4.082 1 97.31 174 LEU B O 1
ATOM 3685 N N . LEU B 1 175 ? 12.516 -15.07 2.277 1 98.5 175 LEU B N 1
ATOM 3686 C CA . LEU B 1 175 ? 13.383 -15.742 1.314 1 98.5 175 LEU B CA 1
ATOM 3687 C C . LEU B 1 175 ? 14.742 -15.055 1.244 1 98.5 175 LEU B C 1
ATOM 3689 O O . LEU B 1 175 ? 15.781 -15.719 1.231 1 98.5 175 LEU B O 1
ATOM 3693 N N . THR B 1 176 ? 14.75 -13.75 1.213 1 98.25 176 THR B N 1
ATOM 3694 C CA . THR B 1 176 ? 15.961 -12.992 0.914 1 98.25 176 THR B CA 1
ATOM 3695 C C . THR B 1 176 ? 16.656 -12.555 2.201 1 98.25 176 THR B C 1
ATOM 3697 O O . THR B 1 176 ? 17.812 -12.133 2.174 1 98.25 176 THR B O 1
ATOM 3700 N N . LYS B 1 177 ? 15.914 -12.617 3.322 1 96.5 177 LYS B N 1
ATOM 3701 C CA . LYS B 1 177 ? 16.406 -12.156 4.613 1 96.5 177 LYS B CA 1
ATOM 3702 C C . LYS B 1 177 ? 16.719 -10.664 4.578 1 96.5 177 LYS B C 1
ATOM 3704 O O . LYS B 1 177 ? 17.703 -10.219 5.168 1 96.5 177 LYS B O 1
ATOM 3709 N N . GLU B 1 178 ? 16.031 -9.945 3.686 1 93.62 178 GLU B N 1
ATOM 3710 C CA . GLU B 1 178 ? 16.031 -8.484 3.631 1 93.62 178 GLU B CA 1
ATOM 3711 C C . GLU B 1 178 ? 14.703 -7.918 4.109 1 93.62 178 GLU B C 1
ATOM 3713 O O . GLU B 1 178 ? 13.656 -8.547 3.949 1 93.62 178 GLU B O 1
ATOM 3718 N N . PHE B 1 179 ? 14.758 -6.758 4.668 1 88.44 179 PHE B N 1
ATOM 3719 C CA . PHE B 1 179 ? 13.539 -6.148 5.176 1 88.44 179 PHE B CA 1
ATOM 3720 C C . PHE B 1 179 ? 12.961 -5.164 4.164 1 88.44 179 PHE B C 1
ATOM 3722 O O . PHE B 1 179 ? 11.758 -4.922 4.145 1 88.44 179 PHE B O 1
ATOM 3729 N N . ASN B 1 180 ? 13.867 -4.625 3.383 1 90.5 180 ASN B N 1
ATOM 3730 C CA . ASN B 1 180 ? 13.445 -3.674 2.359 1 90.5 180 ASN B CA 1
ATOM 3731 C C . ASN B 1 180 ? 13.094 -4.375 1.052 1 90.5 180 ASN B C 1
ATOM 3733 O O . ASN B 1 180 ? 13.883 -5.168 0.533 1 90.5 180 ASN B O 1
ATOM 3737 N N . LEU B 1 181 ? 11.977 -4.078 0.496 1 95.12 181 LEU B N 1
ATOM 3738 C CA . LEU B 1 181 ? 11.461 -4.805 -0.657 1 95.12 181 LEU B CA 1
ATOM 3739 C C . LEU B 1 181 ? 12.32 -4.559 -1.889 1 95.12 181 LEU B C 1
ATOM 3741 O O . LEU B 1 181 ? 12.422 -5.422 -2.766 1 95.12 181 LEU B O 1
ATOM 3745 N N . ILE B 1 182 ? 12.906 -3.354 -2.01 1 95.44 182 ILE B N 1
ATOM 3746 C CA . ILE B 1 182 ? 13.82 -3.084 -3.117 1 95.44 182 ILE B CA 1
ATOM 3747 C C . ILE B 1 182 ? 15.023 -4.02 -3.037 1 95.44 182 ILE B C 1
ATOM 3749 O O . ILE B 1 182 ? 15.438 -4.598 -4.047 1 95.44 182 ILE B O 1
ATOM 3753 N N . LYS B 1 183 ? 15.5 -4.172 -1.81 1 95.25 183 LYS B N 1
ATOM 3754 C CA . LYS B 1 183 ? 16.625 -5.07 -1.604 1 95.25 183 LYS B CA 1
ATOM 3755 C C . LYS B 1 183 ? 16.234 -6.52 -1.867 1 95.25 183 LYS B C 1
ATOM 3757 O O . LYS B 1 183 ? 17.016 -7.293 -2.416 1 95.25 183 LYS B O 1
ATOM 3762 N N . CYS B 1 184 ? 15.047 -6.863 -1.426 1 97.5 184 CYS B N 1
ATOM 3763 C CA . CYS B 1 184 ? 14.531 -8.195 -1.727 1 97.5 184 CYS B CA 1
ATOM 3764 C C . CYS B 1 184 ? 14.531 -8.453 -3.229 1 97.5 184 CYS B C 1
ATOM 3766 O O . CYS B 1 184 ? 15.039 -9.477 -3.688 1 97.5 184 CYS B O 1
ATOM 3768 N N . ALA B 1 185 ? 13.969 -7.504 -3.986 1 98.25 185 ALA B N 1
ATOM 3769 C CA . ALA B 1 185 ? 13.828 -7.645 -5.434 1 98.25 185 ALA B CA 1
ATOM 3770 C C . ALA B 1 185 ? 15.195 -7.723 -6.113 1 98.25 185 ALA B C 1
ATOM 3772 O O . ALA B 1 185 ? 15.406 -8.555 -7 1 98.25 185 ALA B O 1
ATOM 3773 N N . LYS B 1 186 ? 16.094 -6.859 -5.711 1 97.12 186 LYS B N 1
ATOM 3774 C CA . LYS B 1 186 ? 17.438 -6.855 -6.285 1 97.12 186 LYS B CA 1
ATOM 3775 C C . LYS B 1 186 ? 18.125 -8.211 -6.102 1 97.12 186 LYS B C 1
ATOM 3777 O O . LYS B 1 186 ? 18.781 -8.703 -7.016 1 97.12 186 LYS B O 1
ATOM 3782 N N . LYS B 1 187 ? 17.969 -8.758 -4.938 1 97.94 187 LYS B N 1
ATOM 3783 C CA . LYS B 1 187 ? 18.562 -10.062 -4.664 1 97.94 187 LYS B CA 1
ATOM 3784 C C . LYS B 1 187 ? 17.984 -11.133 -5.586 1 97.94 187 LYS B C 1
ATOM 3786 O O . LYS B 1 187 ? 18.719 -11.938 -6.148 1 97.94 187 LYS B O 1
ATOM 3791 N N . MET B 1 188 ? 16.703 -11.164 -5.699 1 98.56 188 MET B N 1
ATOM 3792 C CA . MET B 1 188 ? 16.078 -12.164 -6.547 1 98.56 188 MET B CA 1
ATOM 3793 C C . MET B 1 188 ? 16.453 -11.961 -8.008 1 98.56 188 MET B C 1
ATOM 3795 O O . MET B 1 188 ? 16.609 -12.93 -8.758 1 98.56 188 MET B O 1
ATOM 3799 N N . MET B 1 189 ? 16.578 -10.711 -8.422 1 98.31 189 MET B N 1
ATOM 3800 C CA . MET B 1 189 ? 17.016 -10.43 -9.789 1 98.31 189 MET B CA 1
ATOM 3801 C C . MET B 1 189 ? 18.469 -10.859 -9.992 1 98.31 189 MET B C 1
ATOM 3803 O O . MET B 1 189 ? 18.828 -11.336 -11.07 1 98.31 189 MET B O 1
ATOM 3807 N N . GLN B 1 190 ? 19.25 -10.703 -8.945 1 97.56 190 GLN B N 1
ATOM 3808 C CA . GLN B 1 190 ? 20.625 -11.172 -9 1 97.56 190 GLN B CA 1
ATOM 3809 C C . GLN B 1 190 ? 20.672 -12.688 -9.164 1 97.56 190 GLN B C 1
ATOM 3811 O O . GLN B 1 190 ? 21.594 -13.219 -9.789 1 97.56 190 GLN B O 1
ATOM 3816 N N . TRP B 1 191 ? 19.719 -13.367 -8.539 1 97.88 191 TRP B N 1
ATOM 3817 C CA . TRP B 1 191 ? 19.656 -14.812 -8.695 1 97.88 191 TRP B CA 1
ATOM 3818 C C . TRP B 1 191 ? 19.344 -15.195 -10.133 1 97.88 191 TRP B C 1
ATOM 3820 O O . TRP B 1 191 ? 19.672 -16.297 -10.578 1 97.88 191 TRP B O 1
ATOM 3830 N N . GLY B 1 192 ? 18.609 -14.281 -10.891 1 97 192 GLY B N 1
ATOM 3831 C CA . GLY B 1 192 ? 18.391 -14.602 -12.297 1 97 192 GLY B CA 1
ATOM 3832 C C . GLY B 1 192 ? 17.031 -14.141 -12.812 1 97 192 GLY B C 1
ATOM 3833 O O . GLY B 1 192 ? 16.812 -14.109 -14.023 1 97 192 GLY B O 1
ATOM 3834 N N . ALA B 1 193 ? 16.109 -13.758 -11.953 1 97.5 193 ALA B N 1
ATOM 3835 C CA . ALA B 1 193 ? 14.789 -13.32 -12.383 1 97.5 193 ALA B CA 1
ATOM 3836 C C . ALA B 1 193 ? 14.875 -11.992 -13.141 1 97.5 193 ALA B C 1
ATOM 3838 O O . ALA B 1 193 ? 15.523 -11.047 -12.68 1 97.5 193 ALA B O 1
ATOM 3839 N N . LYS B 1 194 ? 14.266 -11.922 -14.273 1 98.12 194 LYS B N 1
ATOM 3840 C CA . LYS B 1 194 ? 14.211 -10.68 -15.039 1 98.12 194 LYS B CA 1
ATOM 3841 C C . LYS B 1 194 ? 13.18 -9.719 -14.453 1 98.12 194 LYS B C 1
ATOM 3843 O O . LYS B 1 194 ? 13.391 -8.508 -14.43 1 98.12 194 LYS B O 1
ATOM 3848 N N . TYR B 1 195 ? 12.047 -10.258 -14.062 1 98.69 195 TYR B N 1
ATOM 3849 C CA . TYR B 1 195 ? 10.969 -9.5 -13.422 1 98.69 195 TYR B CA 1
ATOM 3850 C C . TYR B 1 195 ? 10.672 -10.055 -12.031 1 98.69 195 TYR B C 1
ATOM 3852 O O . TYR B 1 195 ? 10.586 -11.266 -11.844 1 98.69 195 TYR B O 1
ATOM 3860 N N . VAL B 1 196 ? 10.602 -9.18 -11.086 1 98.81 196 VAL B N 1
ATOM 3861 C CA . VAL B 1 196 ? 10.188 -9.531 -9.734 1 98.81 196 VAL B CA 1
ATOM 3862 C C . VAL B 1 196 ? 8.93 -8.75 -9.367 1 98.81 196 VAL B C 1
ATOM 3864 O O . VAL B 1 196 ? 8.938 -7.516 -9.344 1 98.81 196 VAL B O 1
ATOM 3867 N N . ILE B 1 197 ? 7.824 -9.469 -9.164 1 98.81 197 ILE B N 1
ATOM 3868 C CA . ILE B 1 197 ? 6.578 -8.844 -8.727 1 98.81 197 ILE B CA 1
ATOM 3869 C C . ILE B 1 197 ? 6.324 -9.18 -7.262 1 98.81 197 ILE B C 1
ATOM 3871 O O . ILE B 1 197 ? 6.16 -10.344 -6.898 1 98.81 197 ILE B O 1
ATOM 3875 N N . ILE B 1 198 ? 6.316 -8.203 -6.445 1 98.38 198 ILE B N 1
ATOM 3876 C CA . ILE B 1 198 ? 6.027 -8.367 -5.027 1 98.38 198 ILE B CA 1
ATOM 3877 C C . ILE B 1 198 ? 4.633 -7.832 -4.719 1 98.38 198 ILE B C 1
ATOM 3879 O O . ILE B 1 198 ? 4.383 -6.629 -4.836 1 98.38 198 ILE B O 1
ATOM 3883 N N . LYS B 1 199 ? 3.76 -8.758 -4.332 1 97.62 199 LYS B N 1
ATOM 3884 C CA . LYS B 1 199 ? 2.395 -8.406 -3.947 1 97.62 199 LYS B CA 1
ATOM 3885 C C . LYS B 1 199 ? 2.332 -7.957 -2.488 1 97.62 199 LYS B C 1
ATOM 3887 O O . LYS B 1 199 ? 3.002 -8.531 -1.628 1 97.62 199 LYS B O 1
ATOM 3892 N N . LYS B 1 200 ? 1.546 -6.953 -2.223 1 95.12 200 LYS B N 1
ATOM 3893 C CA . LYS B 1 200 ? 1.416 -6.379 -0.886 1 95.12 200 LYS B CA 1
ATOM 3894 C C . LYS B 1 200 ? -0.039 -6.379 -0.427 1 95.12 200 LYS B C 1
ATOM 3896 O O . LYS B 1 200 ? -0.522 -5.383 0.119 1 95.12 200 LYS B O 1
ATOM 3901 N N . GLY B 1 201 ? -0.767 -7.418 -0.795 1 90.94 201 GLY B N 1
ATOM 3902 C CA . GLY B 1 201 ? -2.164 -7.508 -0.4 1 90.94 201 GLY B CA 1
ATOM 3903 C C . GLY B 1 201 ? -3.006 -6.359 -0.916 1 90.94 201 GLY B C 1
ATOM 3904 O O . GLY B 1 201 ? -3.012 -6.074 -2.115 1 90.94 201 GLY B O 1
ATOM 3905 N N . GLU B 1 202 ? -3.727 -5.723 0.087 1 89.19 202 GLU B N 1
ATOM 3906 C CA . GLU B 1 202 ? -4.637 -4.641 -0.269 1 89.19 202 GLU B CA 1
ATOM 3907 C C . GLU B 1 202 ? -3.869 -3.406 -0.736 1 89.19 202 GLU B C 1
ATOM 3909 O O . GLU B 1 202 ? -4.457 -2.479 -1.3 1 89.19 202 GLU B O 1
ATOM 3914 N N . HIS B 1 203 ? -2.576 -3.396 -0.621 1 91.12 203 HIS B N 1
ATOM 3915 C CA . HIS B 1 203 ? -1.772 -2.227 -0.958 1 91.12 203 HIS B CA 1
ATOM 3916 C C . HIS B 1 203 ? -1.249 -2.312 -2.387 1 91.12 203 HIS B C 1
ATOM 3918 O O . HIS B 1 203 ? -0.541 -1.413 -2.848 1 91.12 203 HIS B O 1
ATOM 3924 N N . GLY B 1 204 ? -1.581 -3.422 -3.111 1 94.38 204 GLY B N 1
ATOM 3925 C CA . GLY B 1 204 ? -1.197 -3.553 -4.508 1 94.38 204 GLY B CA 1
ATOM 3926 C C . GLY B 1 204 ? 0.071 -4.359 -4.707 1 94.38 204 GLY B C 1
ATOM 3927 O O . GLY B 1 204 ? 0.221 -5.441 -4.129 1 94.38 204 GLY B O 1
ATOM 3928 N N . SER B 1 205 ? 0.887 -3.871 -5.668 1 96.69 205 SER B N 1
ATOM 3929 C CA . SER B 1 205 ? 2.084 -4.645 -5.992 1 96.69 205 SER B CA 1
ATOM 3930 C C . SER B 1 205 ? 3.209 -3.738 -6.48 1 96.69 205 SER B C 1
ATOM 3932 O O . SER B 1 205 ? 2.979 -2.568 -6.797 1 96.69 205 SER B O 1
ATOM 3934 N N . LEU B 1 206 ? 4.434 -4.215 -6.414 1 97.44 206 LEU B N 1
ATOM 3935 C CA . LEU B 1 206 ? 5.633 -3.635 -7.008 1 97.44 206 LEU B CA 1
ATOM 3936 C C . LEU B 1 206 ? 6.25 -4.59 -8.023 1 97.44 206 LEU B C 1
ATOM 3938 O O . LEU B 1 206 ? 6.52 -5.75 -7.711 1 97.44 206 LEU B O 1
ATOM 3942 N N . MET B 1 207 ? 6.41 -4.086 -9.203 1 98.31 207 MET B N 1
ATOM 3943 C CA . MET B 1 207 ? 7.188 -4.852 -10.172 1 98.31 207 MET B CA 1
ATOM 3944 C C . MET B 1 207 ? 8.57 -4.246 -10.367 1 98.31 207 MET B C 1
ATOM 3946 O O . MET B 1 207 ? 8.703 -3.029 -10.523 1 98.31 207 MET B O 1
ATOM 3950 N N . PHE B 1 208 ? 9.523 -5.043 -10.32 1 97.69 208 PHE B N 1
ATOM 3951 C CA . PHE B 1 208 ? 10.914 -4.645 -10.516 1 97.69 208 PHE B CA 1
ATOM 3952 C C . PHE B 1 208 ? 11.469 -5.23 -11.805 1 97.69 208 PHE B C 1
ATOM 3954 O O . PHE B 1 208 ? 11.266 -6.41 -12.094 1 97.69 208 PHE B O 1
ATOM 3961 N N . TYR B 1 209 ? 12.086 -4.477 -12.586 1 96.56 209 TYR B N 1
ATOM 3962 C CA . TYR B 1 209 ? 12.797 -4.859 -13.805 1 96.56 209 TYR B CA 1
ATOM 3963 C C . TYR B 1 209 ? 13.961 -3.912 -14.07 1 96.56 209 TYR B C 1
ATOM 3965 O O . TYR B 1 209 ? 13.805 -2.691 -13.992 1 96.56 209 TYR B O 1
ATOM 3973 N N . ASP B 1 210 ? 15.117 -4.473 -14.25 1 93.19 210 ASP B N 1
ATOM 3974 C CA . ASP B 1 210 ? 16.328 -3.66 -14.336 1 93.19 210 ASP B CA 1
ATOM 3975 C C . ASP B 1 210 ? 16.438 -2.707 -13.148 1 93.19 210 ASP B C 1
ATOM 3977 O O . ASP B 1 210 ? 16.406 -3.137 -11.992 1 93.19 210 ASP B O 1
ATOM 3981 N N . ASP B 1 211 ? 16.453 -1.477 -13.352 1 87.81 211 ASP B N 1
ATOM 3982 C CA . ASP B 1 211 ? 16.531 -0.491 -12.281 1 87.81 211 ASP B CA 1
ATOM 3983 C C . ASP B 1 211 ? 15.219 0.263 -12.117 1 87.81 211 ASP B C 1
ATOM 3985 O O . ASP B 1 211 ? 15.172 1.315 -11.477 1 87.81 211 ASP B O 1
ATOM 3989 N N . VAL B 1 212 ? 14.25 -0.355 -12.625 1 90.75 212 VAL B N 1
ATOM 3990 C CA . VAL B 1 212 ? 12.961 0.336 -12.648 1 90.75 212 VAL B CA 1
ATOM 3991 C C . VAL B 1 212 ? 12.008 -0.32 -11.656 1 90.75 212 VAL B C 1
ATOM 3993 O O . VAL B 1 212 ? 11.969 -1.547 -11.539 1 90.75 212 VAL B O 1
ATOM 3996 N N . ILE B 1 213 ? 11.352 0.466 -10.938 1 94.56 213 ILE B N 1
ATOM 3997 C CA . ILE B 1 213 ? 10.258 0.047 -10.07 1 94.56 213 ILE B CA 1
ATOM 3998 C C . ILE B 1 213 ? 8.93 0.521 -10.656 1 94.56 213 ILE B C 1
ATOM 4000 O O . ILE B 1 213 ? 8.781 1.693 -11.008 1 94.56 213 ILE B O 1
ATOM 4004 N N . PHE B 1 214 ? 8.047 -0.365 -10.812 1 95.88 214 PHE B N 1
ATOM 4005 C CA . PHE B 1 214 ? 6.695 -0.052 -11.266 1 95.88 214 PHE B CA 1
ATOM 4006 C C . PHE B 1 214 ? 5.668 -0.385 -10.195 1 95.88 214 PHE B C 1
ATOM 4008 O O . PHE B 1 214 ? 5.242 -1.535 -10.07 1 95.88 214 PHE B O 1
ATOM 4015 N N . PRO B 1 215 ? 5.227 0.631 -9.477 1 94.94 215 PRO B N 1
ATOM 4016 C CA . PRO B 1 215 ? 4.211 0.401 -8.453 1 94.94 215 PRO B CA 1
ATOM 4017 C C . PRO B 1 215 ? 2.789 0.452 -9.008 1 94.94 215 PRO B C 1
ATOM 4019 O O . PRO B 1 215 ? 2.494 1.266 -9.883 1 94.94 215 PRO B O 1
ATOM 4022 N N . THR B 1 216 ? 1.971 -0.441 -8.5 1 94.06 216 THR B N 1
ATOM 4023 C CA . THR B 1 216 ? 0.543 -0.405 -8.805 1 94.06 216 THR B CA 1
ATOM 4024 C C . THR B 1 216 ? -0.281 -0.446 -7.52 1 94.06 216 THR B C 1
ATOM 4026 O O . THR B 1 216 ? 0.07 -1.153 -6.574 1 94.06 216 THR B O 1
ATOM 4029 N N . ALA B 1 217 ? -1.314 0.365 -7.488 1 91.38 217 ALA B N 1
ATOM 4030 C CA . ALA B 1 217 ? -2.221 0.371 -6.344 1 91.38 217 ALA B CA 1
ATOM 4031 C C . ALA B 1 217 ? -3.156 -0.834 -6.379 1 91.38 217 ALA B C 1
ATOM 4033 O O . ALA B 1 217 ? -3.504 -1.328 -7.453 1 91.38 217 ALA B O 1
ATOM 4034 N N . GLY B 1 218 ? -3.51 -1.277 -5.207 1 91.81 218 GLY B N 1
ATOM 4035 C CA . GLY B 1 218 ? -4.562 -2.277 -5.156 1 91.81 218 GLY B CA 1
ATOM 4036 C C . GLY B 1 218 ? -5.93 -1.724 -5.52 1 91.81 218 GLY B C 1
ATOM 4037 O O . GLY B 1 218 ? -6.199 -0.54 -5.309 1 91.81 218 GLY B O 1
ATOM 4038 N N . PHE B 1 219 ? -6.754 -2.557 -6.113 1 91.31 219 PHE B N 1
ATOM 4039 C CA . PHE B 1 219 ? -8.133 -2.145 -6.344 1 91.31 219 PHE B CA 1
ATOM 4040 C C . PHE B 1 219 ? -8.898 -2.062 -5.031 1 91.31 219 PHE B C 1
ATOM 4042 O O . PHE B 1 219 ? -9.047 -3.064 -4.328 1 91.31 219 PHE B O 1
ATOM 4049 N N . SER B 1 220 ? -9.391 -0.917 -4.664 1 87.5 220 SER B N 1
ATOM 4050 C CA . SER B 1 220 ? -10.047 -0.681 -3.383 1 87.5 220 SER B CA 1
ATOM 4051 C C . SER B 1 220 ? -11.438 -1.309 -3.348 1 87.5 220 SER B C 1
ATOM 4053 O O . SER B 1 220 ? -12.266 -1.042 -4.219 1 87.5 220 SER B O 1
ATOM 4055 N N . LEU B 1 221 ? -11.609 -2.16 -2.398 1 90.81 221 LEU B N 1
ATOM 4056 C CA . LEU B 1 221 ? -12.898 -2.812 -2.209 1 90.81 221 LEU B CA 1
ATOM 4057 C C . LEU B 1 221 ? -13.477 -2.482 -0.837 1 90.81 221 LEU B C 1
ATOM 4059 O O . LEU B 1 221 ? -12.742 -2.408 0.15 1 90.81 221 LEU B O 1
ATOM 4063 N N . GLU B 1 222 ? -14.734 -2.346 -0.757 1 87.38 222 GLU B N 1
ATOM 4064 C CA . GLU B 1 222 ? -15.414 -2.08 0.509 1 87.38 222 GLU B CA 1
ATOM 4065 C C . GLU B 1 222 ? -15.578 -3.359 1.323 1 87.38 222 GLU B C 1
ATOM 4067 O O . GLU B 1 222 ? -15.625 -3.316 2.555 1 87.38 222 GLU B O 1
ATOM 4072 N N . ASP B 1 223 ? -15.68 -4.43 0.531 1 87.12 223 ASP B N 1
ATOM 4073 C CA . ASP B 1 223 ? -15.992 -5.668 1.235 1 87.12 223 ASP B CA 1
ATOM 4074 C C . ASP B 1 223 ? -15.039 -6.789 0.824 1 87.12 223 ASP B C 1
ATOM 4076 O O . ASP B 1 223 ? -15.148 -7.328 -0.28 1 87.12 223 ASP B O 1
ATOM 4080 N N . VAL B 1 224 ? -14.086 -7.078 1.611 1 92.5 224 VAL B N 1
ATOM 4081 C CA . VAL B 1 224 ? -13.227 -8.25 1.459 1 92.5 224 VAL B CA 1
ATOM 4082 C C . VAL B 1 224 ? -13.773 -9.406 2.285 1 92.5 224 VAL B C 1
ATOM 4084 O O . VAL B 1 224 ? -14.07 -9.25 3.473 1 92.5 224 VAL B O 1
ATOM 4087 N N . VAL B 1 225 ? -13.938 -10.531 1.641 1 95.62 225 VAL B N 1
ATOM 4088 C CA . VAL B 1 225 ? -14.578 -11.664 2.293 1 95.62 225 VAL B CA 1
ATOM 4089 C C . VAL B 1 225 ? -13.539 -12.727 2.635 1 95.62 225 VAL B C 1
ATOM 4091 O O . VAL B 1 225 ? -13.484 -13.211 3.768 1 95.62 225 VAL B O 1
ATOM 4094 N N . ASP B 1 226 ? -12.719 -13.117 1.75 1 96.88 226 ASP B N 1
ATOM 4095 C CA . ASP B 1 226 ? -11.734 -14.188 1.863 1 96.88 226 ASP B CA 1
ATOM 4096 C C . ASP B 1 226 ? -10.531 -13.93 0.966 1 96.88 226 ASP B C 1
ATOM 4098 O O . ASP B 1 226 ? -10.617 -14.055 -0.257 1 96.88 226 ASP B O 1
ATOM 4102 N N . PRO B 1 227 ? -9.359 -13.617 1.56 1 96.69 227 PRO B N 1
ATOM 4103 C CA . PRO B 1 227 ? -8.188 -13.281 0.745 1 96.69 227 PRO B CA 1
ATOM 4104 C C . PRO B 1 227 ? -7.52 -14.516 0.14 1 96.69 227 PRO B C 1
ATOM 4106 O O . PRO B 1 227 ? -6.523 -14.391 -0.581 1 96.69 227 PRO B O 1
ATOM 4109 N N . THR B 1 228 ? -8.016 -15.711 0.404 1 96.38 228 THR B N 1
ATOM 4110 C CA . THR B 1 228 ? -7.406 -16.953 -0.077 1 96.38 228 THR B CA 1
ATOM 4111 C C . THR B 1 228 ? -7.309 -16.938 -1.6 1 96.38 228 THR B C 1
ATOM 4113 O O . THR B 1 228 ? -8.289 -16.672 -2.289 1 96.38 228 THR B O 1
ATOM 4116 N N . GLY B 1 229 ? -6.098 -17.188 -2.094 1 97 229 GLY B N 1
ATOM 4117 C CA . GLY B 1 229 ? -5.891 -17.359 -3.523 1 97 229 GLY B CA 1
ATOM 4118 C C . GLY B 1 229 ? -5.766 -16.047 -4.273 1 97 229 GLY B C 1
ATOM 4119 O O . GLY B 1 229 ? -5.648 -16.031 -5.5 1 97 229 GLY B O 1
ATOM 4120 N N . ALA B 1 230 ? -5.805 -14.883 -3.545 1 97.31 230 ALA B N 1
ATOM 4121 C CA . ALA B 1 230 ? -5.727 -13.578 -4.199 1 97.31 230 ALA B CA 1
ATOM 4122 C C . ALA B 1 230 ? -4.426 -13.445 -4.988 1 97.31 230 ALA B C 1
ATOM 4124 O O . ALA B 1 230 ? -4.441 -13.039 -6.156 1 97.31 230 ALA B O 1
ATOM 4125 N N . GLY B 1 231 ? -3.322 -13.812 -4.371 1 97.56 231 GLY B N 1
ATOM 4126 C CA . GLY B 1 231 ? -2.035 -13.742 -5.043 1 97.56 231 GLY B CA 1
ATOM 4127 C C . GLY B 1 231 ? -1.922 -14.703 -6.211 1 97.56 231 GLY B C 1
ATOM 4128 O O . GLY B 1 231 ? -1.359 -14.359 -7.254 1 97.56 231 GLY B O 1
ATOM 4129 N N . ASP B 1 232 ? -2.438 -15.875 -6.031 1 98.62 232 ASP B N 1
ATOM 4130 C CA . ASP B 1 232 ? -2.436 -16.859 -7.113 1 98.62 232 ASP B CA 1
ATOM 4131 C C . ASP B 1 232 ? -3.266 -16.359 -8.297 1 98.62 232 ASP B C 1
ATOM 4133 O O . ASP B 1 232 ? -2.871 -16.547 -9.453 1 98.62 232 ASP B O 1
ATOM 4137 N N . SER B 1 233 ? -4.426 -15.797 -7.984 1 98.81 233 SER B N 1
ATOM 4138 C CA . SER B 1 233 ? -5.293 -15.25 -9.023 1 98.81 233 SER B CA 1
ATOM 4139 C C . SER B 1 233 ? -4.613 -14.102 -9.758 1 98.81 233 SER B C 1
ATOM 4141 O O . SER B 1 233 ? -4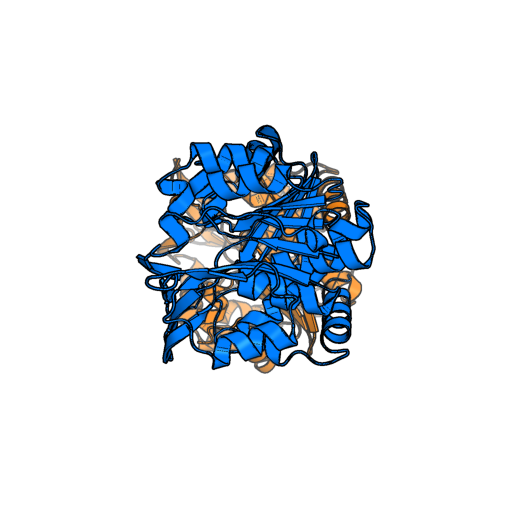.762 -13.961 -10.977 1 98.81 233 SER B O 1
ATOM 4143 N N . PHE B 1 234 ? -3.895 -13.305 -9 1 98.75 234 PHE B N 1
ATOM 4144 C CA . PHE B 1 234 ? -3.078 -12.242 -9.586 1 98.75 234 PHE B CA 1
ATOM 4145 C C . PHE B 1 234 ? -2.105 -12.812 -10.609 1 98.75 234 PHE B C 1
ATOM 4147 O O . PHE B 1 234 ? -2.064 -12.352 -11.758 1 98.75 234 PHE B O 1
ATOM 4154 N N . ALA B 1 235 ? -1.376 -13.797 -10.227 1 98.88 235 ALA B N 1
ATOM 4155 C CA . ALA B 1 235 ? -0.354 -14.383 -11.086 1 98.88 235 ALA B CA 1
ATOM 4156 C C . ALA B 1 235 ? -0.979 -15.031 -12.32 1 98.88 235 ALA B C 1
ATOM 4158 O O . ALA B 1 235 ? -0.487 -14.852 -13.438 1 98.88 235 ALA B O 1
ATOM 4159 N N . GLY B 1 236 ? -2.053 -15.734 -12.109 1 98.81 236 GLY B N 1
ATOM 4160 C CA . GLY B 1 236 ? -2.756 -16.359 -13.219 1 98.81 236 GLY B CA 1
ATOM 4161 C C . GLY B 1 236 ? -3.26 -15.359 -14.242 1 98.81 236 GLY B C 1
ATOM 4162 O O . GLY B 1 236 ? -3.119 -15.57 -15.453 1 98.81 236 GLY B O 1
ATOM 4163 N N . ALA B 1 237 ? -3.811 -14.281 -13.75 1 98.75 237 ALA B N 1
ATOM 4164 C CA . ALA B 1 237 ? -4.328 -13.242 -14.633 1 98.75 237 ALA B CA 1
ATOM 4165 C C . ALA B 1 237 ? -3.199 -12.562 -15.406 1 98.75 237 ALA B C 1
ATOM 4167 O O . ALA B 1 237 ? -3.336 -12.281 -16.594 1 98.75 237 ALA B O 1
ATOM 4168 N N . MET B 1 238 ? -2.141 -12.297 -14.719 1 98.56 238 MET B N 1
ATOM 4169 C CA . MET B 1 238 ? -0.994 -11.656 -15.359 1 98.56 238 MET B CA 1
ATOM 4170 C C . MET B 1 238 ? -0.495 -12.484 -16.547 1 98.56 238 MET B C 1
ATOM 4172 O O . MET B 1 238 ? -0.429 -11.984 -17.672 1 98.56 238 MET B O 1
ATOM 4176 N N . ILE B 1 239 ? -0.223 -13.719 -16.297 1 98.81 239 ILE B N 1
ATOM 4177 C CA . ILE B 1 239 ? 0.374 -14.523 -17.359 1 98.81 239 ILE B CA 1
ATOM 4178 C C . ILE B 1 239 ? -0.695 -14.914 -18.375 1 98.81 239 ILE B C 1
ATOM 4180 O O . ILE B 1 239 ? -0.405 -15.047 -19.578 1 98.81 239 ILE B O 1
ATOM 4184 N N . GLY B 1 240 ? -1.933 -15.117 -17.938 1 98.69 240 GLY B N 1
ATOM 4185 C CA . GLY B 1 240 ? -3.016 -15.359 -18.875 1 98.69 240 GLY B CA 1
ATOM 4186 C C . GLY B 1 240 ? -3.213 -14.227 -19.859 1 98.69 240 GLY B C 1
ATOM 4187 O O . GLY B 1 240 ? -3.377 -14.469 -21.062 1 98.69 240 GLY B O 1
ATOM 4188 N N . TYR B 1 241 ? -3.172 -13.016 -19.344 1 98.44 241 TYR B N 1
ATOM 4189 C CA . TYR B 1 241 ? -3.277 -11.852 -20.203 1 98.44 241 TYR B CA 1
ATOM 4190 C C . TYR B 1 241 ? -2.133 -11.812 -21.203 1 98.44 241 TYR B C 1
ATOM 4192 O O . TYR B 1 241 ? -2.355 -11.633 -22.406 1 98.44 241 TYR B O 1
ATOM 4200 N N . LEU B 1 242 ? -0.917 -11.992 -20.75 1 98.5 242 LEU B N 1
ATOM 4201 C CA . LEU B 1 242 ? 0.245 -11.977 -21.641 1 98.5 242 LEU B CA 1
ATOM 4202 C C . LEU B 1 242 ? 0.117 -13.047 -22.719 1 98.5 242 LEU B C 1
ATOM 4204 O O . LEU B 1 242 ? 0.405 -12.781 -23.891 1 98.5 242 LEU B O 1
ATOM 4208 N N . ALA B 1 243 ? -0.316 -14.203 -22.297 1 98.56 243 ALA B N 1
ATOM 4209 C CA . ALA B 1 243 ? -0.484 -15.312 -23.234 1 98.56 243 ALA B CA 1
ATOM 4210 C C . ALA B 1 243 ? -1.521 -14.977 -24.297 1 98.56 243 ALA B C 1
ATOM 4212 O O . ALA B 1 243 ? -1.346 -15.312 -25.469 1 98.56 243 ALA B O 1
ATOM 4213 N N . SER B 1 244 ? -2.545 -14.297 -23.891 1 98.31 244 SER B N 1
ATOM 4214 C CA . SER B 1 244 ? -3.594 -13.922 -24.828 1 98.31 244 SER B CA 1
ATOM 4215 C C . SER B 1 244 ? -3.086 -12.914 -25.859 1 98.31 244 SER B C 1
ATOM 4217 O O . SER B 1 244 ? -3.549 -12.891 -27 1 98.31 244 SER B O 1
ATOM 4219 N N . LYS B 1 245 ? -2.139 -12.109 -25.438 1 97.62 245 LYS B N 1
ATOM 4220 C CA . LYS B 1 245 ? -1.56 -11.094 -26.328 1 97.62 245 LYS B CA 1
ATOM 4221 C C . LYS B 1 245 ? -0.385 -11.664 -27.125 1 97.62 245 LYS B C 1
ATOM 4223 O O . LYS B 1 245 ? 0.055 -11.07 -28.109 1 97.62 245 LYS B O 1
ATOM 4228 N N . LYS B 1 246 ? 0.072 -12.844 -26.703 1 96.81 246 LYS B N 1
ATOM 4229 C CA . LYS B 1 246 ? 1.256 -13.469 -27.281 1 96.81 246 LYS B CA 1
ATOM 4230 C C . LYS B 1 246 ? 2.426 -12.492 -27.328 1 96.81 246 LYS B C 1
ATOM 4232 O O . LYS B 1 246 ? 3.115 -12.383 -28.344 1 96.81 246 LYS B O 1
ATOM 4237 N N . SER B 1 247 ? 2.586 -11.688 -26.281 1 95.56 247 SER B N 1
ATOM 4238 C CA . SER B 1 247 ? 3.611 -10.648 -26.219 1 95.56 247 SER B CA 1
ATOM 4239 C C . SER B 1 247 ? 4.262 -10.594 -24.844 1 95.56 247 SER B C 1
ATOM 4241 O O . SER B 1 247 ? 3.621 -10.898 -23.844 1 95.56 247 SER B O 1
ATOM 4243 N N . THR B 1 248 ? 5.543 -10.281 -24.859 1 96.69 248 THR B N 1
ATOM 4244 C CA . THR B 1 248 ? 6.277 -10.078 -23.609 1 96.69 248 THR B CA 1
ATOM 4245 C C . THR B 1 248 ? 6.953 -8.711 -23.594 1 96.69 248 THR B C 1
ATOM 4247 O O . THR B 1 248 ? 8.016 -8.547 -22.984 1 96.69 248 THR B O 1
ATOM 4250 N N . SER B 1 249 ? 6.383 -7.781 -24.406 1 96.75 249 SER B N 1
ATOM 4251 C CA . SER B 1 249 ? 6.898 -6.418 -24.344 1 96.75 249 SER B CA 1
ATOM 4252 C C . SER B 1 249 ? 6.695 -5.816 -22.953 1 96.75 249 SER B C 1
ATOM 4254 O O . SER B 1 249 ? 5.766 -6.195 -22.234 1 96.75 249 SER B O 1
ATOM 4256 N N . LEU B 1 250 ? 7.555 -4.887 -22.672 1 95.12 250 LEU B N 1
ATOM 4257 C CA . LEU B 1 250 ? 7.48 -4.266 -21.344 1 95.12 250 LEU B CA 1
ATOM 4258 C C . LEU B 1 250 ? 6.121 -3.615 -21.125 1 95.12 250 LEU B C 1
ATOM 4260 O O . LEU B 1 250 ? 5.555 -3.703 -20.031 1 95.12 250 LEU B O 1
ATOM 4264 N N . SER B 1 251 ? 5.609 -2.943 -22.141 1 95.5 251 SER B N 1
ATOM 4265 C CA . SER B 1 251 ? 4.301 -2.305 -22.031 1 95.5 251 SER B CA 1
ATOM 4266 C C . SER B 1 251 ? 3.211 -3.3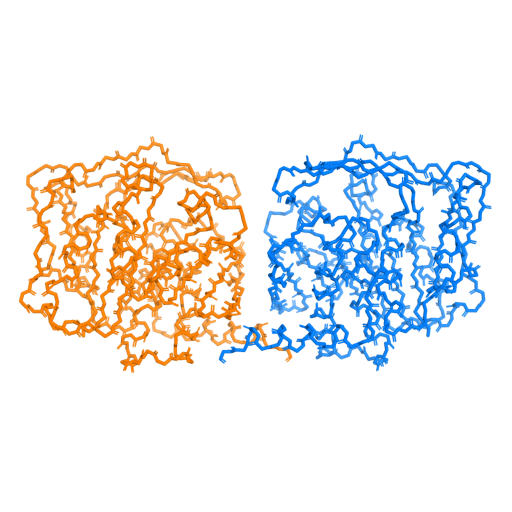26 -21.734 1 95.5 251 SER B C 1
ATOM 4268 O O . SER B 1 251 ? 2.326 -3.072 -20.906 1 95.5 251 SER B O 1
ATOM 4270 N N . GLU B 1 252 ? 3.262 -4.477 -22.359 1 97.44 252 GLU B N 1
ATOM 4271 C CA . GLU B 1 252 ? 2.266 -5.516 -22.125 1 97.44 252 GLU B CA 1
ATOM 4272 C C . GLU B 1 252 ? 2.453 -6.156 -20.75 1 97.44 252 GLU B C 1
ATOM 4274 O O . GLU B 1 252 ? 1.479 -6.543 -20.094 1 97.44 252 GLU B O 1
ATOM 4279 N N . ILE B 1 253 ? 3.699 -6.258 -20.312 1 97.88 253 ILE B N 1
ATOM 4280 C CA . ILE B 1 253 ? 3.957 -6.824 -18.984 1 97.88 253 ILE B CA 1
ATOM 4281 C C . ILE B 1 253 ? 3.4 -5.895 -17.922 1 97.88 253 ILE B C 1
ATOM 4283 O O . ILE B 1 253 ? 2.777 -6.352 -16.953 1 97.88 253 ILE B O 1
ATOM 4287 N N . LYS B 1 254 ? 3.613 -4.594 -18.094 1 96.56 254 LYS B N 1
ATOM 4288 C CA . LYS B 1 254 ? 3.043 -3.627 -17.156 1 96.56 254 LYS B CA 1
ATOM 4289 C C . LYS B 1 254 ? 1.521 -3.727 -17.125 1 96.56 254 LYS B C 1
ATOM 4291 O O . LYS B 1 254 ? 0.917 -3.74 -16.047 1 96.56 254 LYS B O 1
ATOM 4296 N N . LYS B 1 255 ? 0.918 -3.801 -18.25 1 96.81 255 LYS B N 1
ATOM 4297 C CA . LYS B 1 255 ? -0.532 -3.953 -18.328 1 96.81 255 LYS B CA 1
ATOM 4298 C C . LYS B 1 255 ? -0.983 -5.25 -17.656 1 96.81 255 LYS B C 1
ATOM 4300 O O . LYS B 1 255 ? -2.027 -5.285 -17.016 1 96.81 255 LYS B O 1
ATOM 4305 N N . ALA B 1 256 ? -0.223 -6.305 -17.859 1 98.25 256 ALA B N 1
ATOM 4306 C CA . ALA B 1 256 ? -0.537 -7.605 -17.266 1 98.25 256 ALA B CA 1
ATOM 4307 C C . ALA B 1 256 ? -0.595 -7.52 -15.742 1 98.25 256 ALA B C 1
ATOM 4309 O O . ALA B 1 256 ? -1.412 -8.188 -15.109 1 98.25 256 ALA B O 1
ATOM 4310 N N . VAL B 1 257 ? 0.272 -6.684 -15.156 1 97.88 257 VAL B N 1
ATOM 4311 C CA . VAL B 1 257 ? 0.272 -6.492 -13.711 1 97.88 257 VAL B CA 1
ATOM 4312 C C . VAL B 1 257 ? -1.052 -5.867 -13.273 1 97.88 257 VAL B C 1
ATOM 4314 O O . VAL B 1 257 ? -1.604 -6.238 -12.234 1 97.88 257 VAL B O 1
ATOM 4317 N N . ILE B 1 258 ? -1.596 -4.969 -14.094 1 96.44 258 ILE B N 1
ATOM 4318 C CA . ILE B 1 258 ? -2.879 -4.344 -13.797 1 96.44 258 ILE B CA 1
ATOM 4319 C C . ILE B 1 258 ? -3.984 -5.398 -13.812 1 96.44 258 ILE B C 1
ATOM 4321 O O . ILE B 1 258 ? -4.816 -5.441 -12.906 1 96.44 258 ILE B O 1
ATOM 4325 N N . TYR B 1 259 ? -3.979 -6.238 -14.797 1 97.94 259 TYR B N 1
ATOM 4326 C CA . TYR B 1 259 ? -4.961 -7.312 -14.859 1 97.94 259 TYR B CA 1
ATOM 4327 C C . TYR B 1 259 ? -4.824 -8.25 -13.664 1 97.94 259 TYR B C 1
ATOM 4329 O O . TYR B 1 259 ? -5.82 -8.773 -13.164 1 97.94 259 TYR B O 1
ATOM 4337 N N . GLY B 1 260 ? -3.564 -8.484 -13.227 1 98.12 260 GLY B N 1
ATOM 4338 C CA . GLY B 1 260 ? -3.342 -9.227 -12 1 98.12 260 GLY B CA 1
ATOM 4339 C C . GLY B 1 260 ? -4.039 -8.617 -10.797 1 98.12 260 GLY B C 1
ATOM 4340 O O . GLY B 1 260 ? -4.758 -9.312 -10.078 1 98.12 260 GLY B O 1
ATOM 4341 N N . ASN B 1 261 ? -3.848 -7.328 -10.617 1 96.69 261 ASN B N 1
ATOM 4342 C CA . ASN B 1 261 ? -4.5 -6.621 -9.523 1 96.69 261 ASN B CA 1
ATOM 4343 C C . ASN B 1 261 ? -6.016 -6.758 -9.594 1 96.69 261 ASN B C 1
ATOM 4345 O O . ASN B 1 261 ? -6.672 -6.98 -8.57 1 96.69 261 ASN B O 1
ATOM 4349 N N . VAL B 1 262 ? -6.527 -6.617 -10.766 1 97.12 262 VAL B N 1
ATOM 4350 C CA . VAL B 1 262 ? -7.973 -6.633 -10.969 1 97.12 262 VAL B CA 1
ATOM 4351 C C . VAL B 1 262 ? -8.531 -8.016 -10.641 1 97.12 262 VAL B C 1
ATOM 4353 O O . VAL B 1 262 ? -9.516 -8.141 -9.914 1 97.12 262 VAL B O 1
ATOM 4356 N N . LEU B 1 263 ? -7.898 -9.062 -11.078 1 98.38 263 LEU B N 1
ATOM 4357 C CA . LEU B 1 263 ? -8.422 -10.398 -10.797 1 98.38 263 LEU B CA 1
ATOM 4358 C C . LEU B 1 263 ? -8.211 -10.773 -9.336 1 98.38 263 LEU B C 1
ATOM 4360 O O . LEU B 1 263 ? -9.023 -11.484 -8.75 1 98.38 263 LEU B O 1
ATOM 4364 N N . GLY B 1 264 ? -7.066 -10.336 -8.789 1 97.62 264 GLY B N 1
ATOM 4365 C CA . GLY B 1 264 ? -6.934 -10.484 -7.348 1 97.62 264 GLY B CA 1
ATOM 4366 C C . GLY B 1 264 ? -8.102 -9.898 -6.578 1 97.62 264 GLY B C 1
ATOM 4367 O O . GLY B 1 264 ? -8.555 -10.484 -5.594 1 97.62 264 GLY B O 1
ATOM 4368 N N . SER B 1 265 ? -8.602 -8.773 -7.055 1 96.88 265 SER B N 1
ATOM 4369 C CA . SER B 1 265 ? -9.703 -8.102 -6.375 1 96.88 265 SER B CA 1
ATOM 4370 C C . SER B 1 265 ? -11.008 -8.891 -6.516 1 96.88 265 SER B C 1
ATOM 4372 O O . SER B 1 265 ? -11.844 -8.883 -5.613 1 96.88 265 SER B O 1
ATOM 4374 N N . PHE B 1 266 ? -11.234 -9.617 -7.594 1 97.88 266 PHE B N 1
ATOM 4375 C CA . PHE B 1 266 ? -12.391 -10.492 -7.727 1 97.88 266 PHE B CA 1
ATOM 4376 C C . PHE B 1 266 ? -12.297 -11.664 -6.758 1 97.88 266 PHE B C 1
ATOM 4378 O O . PHE B 1 266 ? -13.289 -12.047 -6.141 1 97.88 266 PHE B O 1
ATOM 4385 N N . ALA B 1 267 ? -11.117 -12.18 -6.59 1 97.81 267 ALA B N 1
ATOM 4386 C CA . ALA B 1 267 ? -10.898 -13.391 -5.805 1 97.81 267 ALA B CA 1
ATOM 4387 C C . ALA B 1 267 ? -11.297 -13.18 -4.348 1 97.81 267 ALA B C 1
ATOM 4389 O O . ALA B 1 267 ? -11.781 -14.102 -3.691 1 97.81 267 ALA B O 1
ATOM 4390 N N . VAL B 1 268 ? -11.164 -11.977 -3.818 1 97.19 268 VAL B N 1
ATOM 4391 C CA . VAL B 1 268 ? -11.289 -11.758 -2.381 1 97.19 268 VAL B CA 1
ATOM 4392 C C . VAL B 1 268 ? -12.727 -11.391 -2.037 1 97.19 268 VAL B C 1
ATOM 4394 O O . VAL B 1 268 ? -13.07 -11.227 -0.863 1 97.19 268 VAL B O 1
ATOM 4397 N N . GLU B 1 269 ? -13.594 -11.297 -3.047 1 96.5 269 GLU B N 1
ATOM 4398 C CA . GLU B 1 269 ? -14.945 -10.781 -2.834 1 96.5 269 GLU B CA 1
ATOM 4399 C C . GLU B 1 269 ? -15.883 -11.883 -2.334 1 96.5 269 GLU B C 1
ATOM 4401 O O . GLU B 1 269 ? -16.969 -11.594 -1.841 1 96.5 269 GLU B O 1
ATOM 4406 N N . LYS B 1 270 ? -15.516 -13.125 -2.477 1 96.69 270 LYS B N 1
ATOM 4407 C CA . LYS B 1 270 ? -16.297 -14.281 -2.035 1 96.69 270 LYS B CA 1
ATOM 4408 C C . LYS B 1 270 ? -15.383 -15.352 -1.431 1 96.69 270 LYS B C 1
ATOM 4410 O O . LYS B 1 270 ? -14.156 -15.242 -1.506 1 96.69 270 LYS B O 1
ATOM 4415 N N . TYR B 1 271 ? -16 -16.328 -0.831 1 96.94 271 TYR B N 1
ATOM 4416 C CA . TYR B 1 271 ? -15.242 -17.391 -0.197 1 96.94 271 TYR B CA 1
ATOM 4417 C C . TYR B 1 271 ? -14.656 -18.344 -1.239 1 96.94 271 TYR B C 1
ATOM 4419 O O . TYR B 1 271 ? -15.328 -18.688 -2.211 1 96.94 271 TYR B O 1
ATOM 4427 N N . GLY B 1 272 ? -13.469 -18.734 -0.955 1 96.69 272 GLY B N 1
ATOM 4428 C CA . GLY B 1 272 ? -12.82 -19.688 -1.836 1 96.69 272 GLY B CA 1
ATOM 4429 C C . GLY B 1 272 ? -12.789 -19.234 -3.285 1 96.69 272 GLY B C 1
ATOM 4430 O O . GLY B 1 272 ? -12.484 -18.078 -3.578 1 96.69 272 GLY B O 1
ATOM 4431 N N . LEU B 1 273 ? -13.148 -20.109 -4.16 1 97.25 273 LEU B N 1
ATOM 4432 C CA . LEU B 1 273 ? -13.023 -19.891 -5.598 1 97.25 273 LEU B CA 1
ATOM 4433 C C . LEU B 1 273 ? -14.242 -19.156 -6.137 1 97.25 273 LEU B C 1
ATOM 4435 O O . LEU B 1 273 ? -14.266 -18.75 -7.301 1 97.25 273 LEU B O 1
ATOM 4439 N N . GLU B 1 274 ? -15.195 -18.859 -5.34 1 96.81 274 GLU B N 1
ATOM 4440 C CA . GLU B 1 274 ? -16.484 -18.375 -5.801 1 96.81 274 GLU B CA 1
ATOM 4441 C C . GLU B 1 274 ? -16.359 -17.031 -6.504 1 96.81 274 GLU B C 1
ATOM 4443 O O . GLU B 1 274 ? -17.062 -16.766 -7.484 1 96.81 274 GLU B O 1
ATOM 4448 N N . GLY B 1 275 ? -15.492 -16.172 -6.027 1 96.94 275 GLY B N 1
ATOM 4449 C CA . GLY B 1 275 ? -15.305 -14.875 -6.648 1 96.94 275 GLY B CA 1
ATOM 4450 C C . GLY B 1 275 ? -14.828 -14.961 -8.086 1 96.94 275 GLY B C 1
ATOM 4451 O O . GLY B 1 275 ? -15.172 -14.109 -8.914 1 96.94 275 GLY B O 1
ATOM 4452 N N . LEU B 1 276 ? -14.039 -15.969 -8.375 1 98.12 276 LEU B N 1
ATOM 4453 C CA . LEU B 1 276 ? -13.523 -16.156 -9.727 1 98.12 276 LEU B CA 1
ATOM 4454 C C . LEU B 1 276 ? -14.547 -16.859 -10.609 1 98.12 276 LEU B C 1
ATOM 4456 O O . LEU B 1 276 ? -14.688 -16.531 -11.789 1 98.12 276 LEU B O 1
ATOM 4460 N N . LEU B 1 277 ? -15.281 -17.797 -10.055 1 97.62 277 LEU B N 1
ATOM 4461 C CA . LEU B 1 277 ? -16.219 -18.625 -10.82 1 97.62 277 LEU B CA 1
ATOM 4462 C C . LEU B 1 277 ? -17.422 -17.797 -11.25 1 97.62 277 LEU B C 1
ATOM 4464 O O . LEU B 1 277 ? -18.109 -18.156 -12.211 1 97.62 277 LEU B O 1
ATOM 4468 N N . LYS B 1 278 ? -17.609 -16.641 -10.648 1 96.62 278 LYS B N 1
ATOM 4469 C CA . LYS B 1 278 ? -18.797 -15.836 -10.93 1 96.62 278 LYS B CA 1
ATOM 4470 C C . LYS B 1 278 ? -18.484 -14.711 -11.906 1 96.62 278 LYS B C 1
ATOM 4472 O O . LYS B 1 278 ? -19.359 -13.93 -12.266 1 96.62 278 LYS B O 1
ATOM 4477 N N . ILE B 1 279 ? -17.203 -14.648 -12.281 1 97.5 279 ILE B N 1
ATOM 4478 C CA . ILE B 1 279 ? -16.828 -13.602 -13.234 1 97.5 279 ILE B CA 1
ATOM 4479 C C . ILE B 1 279 ? -17.594 -13.82 -14.547 1 97.5 279 ILE B C 1
ATOM 4481 O O . ILE B 1 279 ? -17.625 -14.93 -15.078 1 97.5 279 ILE B O 1
ATOM 4485 N N . LYS B 1 280 ? -18.25 -12.703 -15.031 1 93.38 280 LYS B N 1
ATOM 4486 C CA . LYS B 1 280 ? -19 -12.727 -16.281 1 93.38 280 LYS B CA 1
ATOM 4487 C C . LYS B 1 280 ? -18.281 -11.938 -17.375 1 93.38 280 LYS B C 1
ATOM 4489 O O . LYS B 1 280 ? -17.328 -11.211 -17.094 1 93.38 280 LYS B O 1
ATOM 4494 N N . ASN B 1 281 ? -18.812 -12.195 -18.547 1 88.06 281 ASN B N 1
ATOM 4495 C CA . ASN B 1 281 ? -18.266 -11.461 -19.688 1 88.06 281 ASN B CA 1
ATOM 4496 C C . ASN B 1 281 ? -18.344 -9.953 -19.469 1 88.06 281 ASN B C 1
ATOM 4498 O O . ASN B 1 281 ? -19.391 -9.43 -19.078 1 88.06 281 ASN B O 1
ATOM 4502 N N . GLY B 1 282 ? -17.234 -9.336 -19.625 1 95.81 282 GLY B N 1
ATOM 4503 C CA . GLY B 1 282 ? -17.203 -7.887 -19.547 1 95.81 282 GLY B CA 1
ATOM 4504 C C . GLY B 1 282 ? -16.812 -7.379 -18.172 1 95.81 282 GLY B C 1
ATOM 4505 O O . GLY B 1 282 ? -16.422 -6.219 -18.016 1 95.81 282 GLY B O 1
ATOM 4506 N N . ASP B 1 283 ? -16.984 -8.219 -17.109 1 97.75 283 ASP B N 1
ATOM 4507 C CA . ASP B 1 283 ? -16.688 -7.797 -15.742 1 97.75 283 ASP B CA 1
ATOM 4508 C C . ASP B 1 283 ? -15.242 -7.316 -15.609 1 97.75 283 ASP B C 1
ATOM 4510 O O . ASP B 1 283 ? -14.984 -6.266 -15.023 1 97.75 283 ASP B O 1
ATOM 4514 N N . ILE B 1 284 ? -14.391 -8.07 -16.203 1 98.19 284 ILE B N 1
ATOM 4515 C CA . ILE B 1 284 ? -12.969 -7.762 -16.094 1 98.19 284 ILE B CA 1
ATOM 4516 C C . ILE B 1 284 ? -12.664 -6.457 -16.828 1 98.19 284 ILE B C 1
ATOM 4518 O O . ILE B 1 284 ? -12.016 -5.566 -16.266 1 98.19 284 ILE B O 1
ATOM 4522 N N . THR B 1 285 ? -13.125 -6.316 -18.016 1 97.06 285 THR B N 1
ATOM 4523 C CA . THR B 1 285 ? -12.906 -5.109 -18.797 1 97.06 285 THR B CA 1
ATOM 4524 C C . THR B 1 285 ? -13.445 -3.879 -18.078 1 97.06 285 THR B C 1
ATOM 4526 O O . THR B 1 285 ? -12.797 -2.83 -18.047 1 97.06 285 THR B O 1
ATOM 4529 N N . LYS B 1 286 ? -14.656 -4.023 -17.531 1 97.44 286 LYS B N 1
ATOM 4530 C CA . LYS B 1 286 ? -15.273 -2.926 -16.781 1 97.44 286 LYS B CA 1
ATOM 4531 C C . LYS B 1 286 ? -14.414 -2.51 -15.602 1 97.44 286 LYS B C 1
ATOM 4533 O O . LYS B 1 286 ? -14.188 -1.317 -15.375 1 97.44 286 LYS B O 1
ATOM 4538 N N . ARG B 1 287 ? -13.906 -3.406 -14.867 1 96.75 287 ARG B N 1
ATOM 4539 C CA . ARG B 1 287 ? -13.117 -3.098 -13.68 1 96.75 287 ARG B CA 1
ATOM 4540 C C . ARG B 1 287 ? -11.742 -2.549 -14.062 1 96.75 287 ARG B C 1
ATOM 4542 O O . ARG B 1 287 ? -11.203 -1.684 -13.367 1 96.75 287 ARG B O 1
ATOM 4549 N N . VAL B 1 288 ? -11.164 -3.047 -15.156 1 96.31 288 VAL B N 1
ATOM 4550 C CA . VAL B 1 288 ? -9.898 -2.506 -15.633 1 96.31 288 VAL B CA 1
ATOM 4551 C C . VAL B 1 288 ? -10.078 -1.043 -16.031 1 96.31 288 VAL B C 1
ATOM 4553 O O . VAL B 1 288 ? -9.234 -0.2 -15.711 1 96.31 288 VAL B O 1
ATOM 4556 N N . LYS B 1 289 ? -11.164 -0.76 -16.703 1 95.38 289 LYS B N 1
ATOM 4557 C CA . LYS B 1 289 ? -11.453 0.62 -17.078 1 95.38 289 LYS B CA 1
ATOM 4558 C C . LYS B 1 289 ? -11.625 1.505 -15.844 1 95.38 289 LYS B C 1
ATOM 4560 O O . LYS B 1 289 ? -11.148 2.641 -15.82 1 95.38 289 LYS B O 1
ATOM 4565 N N . MET B 1 290 ? -12.336 0.961 -14.883 1 93.81 290 MET B N 1
ATOM 4566 C CA . MET B 1 290 ? -12.477 1.685 -13.625 1 93.81 290 MET B CA 1
ATOM 4567 C C . MET B 1 290 ? -11.117 1.939 -12.984 1 93.81 290 MET B C 1
ATOM 4569 O O . MET B 1 290 ? -10.852 3.041 -12.492 1 93.81 290 MET B O 1
ATOM 4573 N N . TYR B 1 291 ? -10.297 0.942 -12.953 1 92.44 291 TYR B N 1
ATOM 4574 C CA . TYR B 1 291 ? -8.961 1.048 -12.391 1 92.44 291 TYR B CA 1
ATOM 4575 C C . TYR B 1 291 ? -8.148 2.131 -13.094 1 92.44 291 TYR B C 1
ATOM 4577 O O . TYR B 1 291 ? -7.504 2.955 -12.445 1 92.44 291 TYR B O 1
ATOM 4585 N N . GLU B 1 292 ? -8.156 2.109 -14.422 1 90 292 GLU B N 1
ATOM 4586 C CA . GLU B 1 292 ? -7.418 3.084 -15.219 1 90 292 GLU B CA 1
ATOM 4587 C C . GLU B 1 292 ? -7.891 4.504 -14.93 1 90 292 GLU B C 1
ATOM 4589 O O . GLU B 1 292 ? -7.078 5.43 -14.852 1 90 292 GLU B O 1
ATOM 4594 N N . LYS B 1 293 ? -9.156 4.633 -14.727 1 87.88 293 LYS B N 1
ATOM 4595 C CA . LYS B 1 293 ? -9.719 5.945 -14.406 1 87.88 293 LYS B CA 1
ATOM 4596 C C . LYS B 1 293 ? -9.297 6.398 -13.008 1 87.88 293 LYS B C 1
ATOM 4598 O O . LYS B 1 293 ? -9.047 7.582 -12.789 1 87.88 293 LYS B O 1
ATOM 4603 N N . MET B 1 294 ? -9.172 5.473 -12.172 1 86.94 294 MET B N 1
ATOM 4604 C CA . MET B 1 294 ? -8.859 5.746 -10.773 1 86.94 294 MET B CA 1
ATOM 4605 C C . MET B 1 294 ? -7.434 6.27 -10.625 1 86.94 294 MET B C 1
ATOM 4607 O O . MET B 1 294 ? -7.172 7.129 -9.781 1 86.94 294 MET B O 1
ATOM 4611 N N . ILE B 1 295 ? -6.543 5.852 -11.477 1 84.69 295 ILE B N 1
ATOM 4612 C CA . ILE B 1 295 ? -5.137 6.152 -11.242 1 84.69 295 ILE B CA 1
ATOM 4613 C C . ILE B 1 295 ? -4.695 7.309 -12.133 1 84.69 295 ILE B C 1
ATOM 4615 O O . ILE B 1 295 ? -3.547 7.754 -12.062 1 84.69 295 ILE B O 1
ATOM 4619 N N . ARG B 1 296 ? -5.59 7.852 -12.953 1 81.25 296 ARG B N 1
ATOM 4620 C CA . ARG B 1 296 ? -5.266 8.945 -13.859 1 81.25 296 ARG B CA 1
ATOM 4621 C C . ARG B 1 296 ? -5.289 10.289 -13.125 1 81.25 296 ARG B C 1
ATOM 4623 O O . ARG B 1 296 ? -6.199 10.555 -12.344 1 81.25 296 ARG B O 1
ATOM 4630 N N . PHE B 1 297 ? -4.215 11.047 -13.219 1 78.5 297 PHE B N 1
ATOM 4631 C CA . PHE B 1 297 ? -4.18 12.383 -12.641 1 78.5 297 PHE B CA 1
ATOM 4632 C C . PHE B 1 297 ? -3.629 13.391 -13.641 1 78.5 297 PHE B C 1
ATOM 4634 O O . PHE B 1 297 ? -2.932 13.016 -14.586 1 78.5 297 PHE B O 1
#

Secondary structure (DSSP, 8-state):
-EEEES--EEEEEE-SS-EEEEEEE-HHHHHHHHHTTTS-EEEEEEEETTS-HHHHHHHHHHSEEEEEEEESSPPEEEEEEE-TTS--EEEEEEE-GGGTT------GGGTT-SEEEE-SS-HHHHHHHHTT-S--SEEEE---HHHHHH-HHHHHHHHHTSSEEEEEHHHHHHHHT-SSHHHHHHHHHHHT-SEEEEE-GGG-EEEEETTEEEEEPPPP-S-----TTHHHHHHHHHHHHHHHHT---HHHHHHHHHHHHHHHHHHTTSSTTHHHHT--TTHHHHHHHHHHHHH--/-EEEES--EEEEEE-SS-EEEEEEE-HHHHHHHHHTTTS-EEEEEEEETTS-HHHHHHHHHHSEEEEEEEESSPPPEEEEEE-TTS--EEEEEEE-GGGTT------GGGTT-SEEEE-SS-HHHHHHHHTT-S--SEEEE---HHHHHH-HHHHHHHHHTSSEEEEEHHHHHHHHT-SSHHHHHHHHHHHT-SEEEEE-GGG-EEEEETTEEEEEPPPP-S-----TTHHHHHHHHHHHHHHHHT---HHHHHHHHHHHHHHHHHHTTSSTTHHHHT--TTHHHHHHHHHHHHH--

Sequence (594 aa):
MLTVFGSTALDTIRTPKKTLKNVLGGAATFAAISASNFVDTGLIAVVGKDFPKQHHKTLSKYLDLEGLSIKNGKTFRYDGKYDDTLSTRSTLKTELNVLADFKPTVPEAYRKSQFVYLANNDPEQNTALIKEFDKVKFSMCDTIDFWISTKRNAVIKMIKSVDAVVINDEEAKLLTKEFNLIKCAKKMMQWGAKYVIIKKGEHGSLMFYDDVIFPTAGFSLEDVVDPTGAGDSFAGAMIGYLASKKSTSLSEIKKAVIYGNVLGSFAVEKYGLEGLLKIKNGDITKRVKMYEKMIRFMLTVFGSTALDTIRTPKKTLKNVLGGAATFAAISASNFVDTGLIAVVGKDFPKQHHKTLSKYLDLEGLSIKNGKTFRYDGKYDDTLSTRSTLKTELNVLADFKPTVPEAYRKSQFVYLANNDPEQNTALIKEFDKVKFSMCDTIDFWISTKRNAVIKMIKSVDAVVINDEEAKLLTKEFNLIKCAKKMMQWGAKYVIIKKGEHGSLMFYDDVIFPTAGFSLEDVVDPTGAGDSFAGAMIGYLASKKSTSLSEIKKAVIYGNVLGSFAVEKYGLEGLLKIKNGDITKRVKMYEKMIRF